Protein AF-0000000072195495 (afdb_homodimer)

Organism: NCBI:txid1219067

Structure (mmCIF, N/CA/C/O backbone):
data_AF-0000000072195495-model_v1
#
loop_
_entity.id
_entity.type
_entity.pdbx_description
1 polymer 'Peptidase M12B domain-containing protein'
#
loop_
_atom_site.group_PDB
_atom_site.id
_atom_site.type_symbol
_atom_site.label_atom_id
_atom_site.label_alt_id
_atom_site.label_comp_id
_atom_site.label_asym_id
_atom_site.label_entity_id
_atom_site.label_seq_id
_atom_site.pdbx_PDB_ins_code
_atom_site.Cartn_x
_atom_site.Cartn_y
_atom_site.Cartn_z
_atom_site.occupancy
_atom_site.B_iso_or_equiv
_atom_site.auth_seq_id
_atom_site.auth_comp_id
_atom_site.auth_asym_id
_atom_site.auth_atom_id
_atom_site.pdbx_PDB_model_num
ATOM 1 N N . MET A 1 1 ? -24.703 -15.523 17.531 1 18.58 1 MET A N 1
ATOM 2 C CA . MET A 1 1 ? -23.984 -14.25 17.609 1 18.58 1 MET A CA 1
ATOM 3 C C . MET A 1 1 ? -24.062 -13.516 16.281 1 18.58 1 MET A C 1
ATOM 5 O O . MET A 1 1 ? -23.672 -14.055 15.234 1 18.58 1 MET A O 1
ATOM 9 N N . GLN A 1 2 ? -24.984 -12.625 16.156 1 19.81 2 GLN A N 1
ATOM 10 C CA . GLN A 1 2 ? -25.375 -11.914 14.945 1 19.81 2 GLN A CA 1
ATOM 11 C C . GLN A 1 2 ? -24.234 -11.047 14.43 1 19.81 2 GLN A C 1
ATOM 13 O O . GLN A 1 2 ? -23.734 -10.188 15.148 1 19.81 2 GLN A O 1
ATOM 18 N N . CYS A 1 3 ? -23.406 -11.578 13.633 1 25.59 3 CYS A N 1
ATOM 19 C CA . CYS A 1 3 ? -22.328 -10.828 13 1 25.59 3 CYS A CA 1
ATOM 20 C C . CYS A 1 3 ? -22.812 -9.469 12.516 1 25.59 3 CYS A C 1
ATOM 22 O O . CYS A 1 3 ? -23.656 -9.398 11.617 1 25.59 3 CYS A O 1
ATOM 24 N N . VAL A 1 4 ? -23.031 -8.555 13.359 1 29.08 4 VAL A N 1
ATOM 25 C CA . VAL A 1 4 ? -23.438 -7.195 13.016 1 29.08 4 VAL A CA 1
ATOM 26 C C . VAL A 1 4 ? -22.5 -6.621 11.961 1 29.08 4 VAL A C 1
ATOM 28 O O . VAL A 1 4 ? -21.281 -6.578 12.156 1 29.08 4 VAL A O 1
ATOM 31 N N . TYR A 1 5 ? -22.812 -6.812 10.758 1 35.53 5 TYR A N 1
ATOM 32 C CA . TYR A 1 5 ? -22.203 -6.312 9.531 1 35.53 5 TYR A CA 1
ATOM 33 C C . TYR A 1 5 ? -21.953 -4.812 9.625 1 35.53 5 TYR A C 1
ATOM 35 O O . TYR A 1 5 ? -22.891 -4.023 9.773 1 35.53 5 TYR A O 1
ATOM 43 N N . ALA A 1 6 ? -21.016 -4.359 10.273 1 38.72 6 ALA A N 1
ATOM 44 C CA . ALA A 1 6 ? -20.797 -2.92 10.398 1 38.72 6 ALA A CA 1
ATOM 45 C C . ALA A 1 6 ? -20.562 -2.283 9.031 1 38.72 6 ALA A C 1
ATOM 47 O O . ALA A 1 6 ? -19.625 -2.641 8.328 1 38.72 6 ALA A O 1
ATOM 48 N N . VAL A 1 7 ? -21.578 -1.757 8.312 1 49.94 7 VAL A N 1
ATOM 49 C CA . VAL A 1 7 ? -21.453 -0.928 7.117 1 49.94 7 VAL A CA 1
ATOM 50 C C . VAL A 1 7 ? -20.531 0.256 7.402 1 49.94 7 VAL A C 1
ATOM 52 O O . VAL A 1 7 ? -20.766 1.015 8.344 1 49.94 7 VAL A O 1
ATOM 55 N N . ALA A 1 8 ? -19.234 0.185 6.738 1 58.59 8 ALA A N 1
ATOM 56 C CA . ALA A 1 8 ? -18.438 1.403 6.91 1 58.59 8 ALA A CA 1
ATOM 57 C C . ALA A 1 8 ? -19.281 2.645 6.641 1 58.59 8 ALA A C 1
ATOM 59 O O . ALA A 1 8 ? -19.984 2.723 5.621 1 58.59 8 ALA A O 1
ATOM 60 N N . GLY A 1 9 ? -19.516 3.555 7.555 1 70.81 9 GLY A N 1
ATOM 61 C CA . GLY A 1 9 ? -20.25 4.797 7.406 1 70.81 9 GLY A CA 1
ATOM 62 C C . GLY A 1 9 ? -19.797 5.629 6.227 1 70.81 9 GLY A C 1
ATOM 63 O O . GLY A 1 9 ? -18.641 5.551 5.816 1 70.81 9 GLY A O 1
ATOM 64 N N . GLU A 1 10 ? -20.672 6.328 5.629 1 84.06 10 GLU A N 1
ATOM 65 C CA . GLU A 1 10 ? -20.391 7.191 4.484 1 84.06 10 GLU A CA 1
ATOM 66 C C . GLU A 1 10 ? -19.516 8.375 4.883 1 84.06 10 GLU A C 1
ATOM 68 O O . GLU A 1 10 ? -19.766 9.023 5.902 1 84.06 10 GLU A O 1
ATOM 73 N N . LEU A 1 11 ? -18.453 8.609 4.129 1 92.81 11 LEU A N 1
ATOM 74 C CA . LEU A 1 11 ? -17.594 9.781 4.312 1 92.81 11 LEU A CA 1
ATOM 75 C C . LEU A 1 11 ? -18.25 11.023 3.717 1 92.81 11 LEU A C 1
ATOM 77 O O . LEU A 1 11 ? -18.656 11.016 2.551 1 92.81 11 LEU A O 1
ATOM 81 N N . LYS A 1 12 ? -18.469 12.023 4.527 1 96.19 12 LYS A N 1
ATOM 82 C CA . LYS A 1 12 ? -18.969 13.312 4.078 1 96.19 12 LYS A CA 1
ATOM 83 C C . LYS A 1 12 ? -17.891 14.383 4.137 1 96.19 12 LYS A C 1
ATOM 85 O O . LYS A 1 12 ? -17.297 14.617 5.195 1 96.19 12 LYS A O 1
ATOM 90 N N . LEU A 1 13 ? -17.672 14.977 3.016 1 97.69 13 LEU A N 1
ATOM 91 C CA . LEU A 1 13 ? -16.609 15.969 2.865 1 97.69 13 LEU A CA 1
ATOM 92 C C . LEU A 1 13 ? -17.188 17.359 2.664 1 97.69 13 LEU A C 1
ATOM 94 O O . LEU A 1 13 ? -18.328 17.516 2.195 1 97.69 13 LEU A O 1
ATOM 98 N N . PRO A 1 14 ? -16.469 18.359 3.049 1 97 14 PRO A N 1
ATOM 99 C CA . PRO A 1 14 ? -16.922 19.734 2.838 1 97 14 PRO A CA 1
ATOM 100 C C . PRO A 1 14 ? -16.75 20.203 1.396 1 97 14 PRO A C 1
ATOM 102 O O . PRO A 1 14 ? -15.922 19.656 0.663 1 97 14 PRO A O 1
ATOM 105 N N . ASP A 1 15 ? -17.516 21.219 1.04 1 95.62 15 ASP A N 1
ATOM 106 C CA . ASP A 1 15 ? -17.234 21.969 -0.18 1 95.62 15 ASP A CA 1
ATOM 107 C C . ASP A 1 15 ? -16.062 22.922 0.018 1 95.62 15 ASP A C 1
ATOM 109 O O . ASP A 1 15 ? -16.047 23.719 0.948 1 95.62 15 ASP A O 1
ATOM 113 N N . CYS A 1 16 ? -15.117 22.75 -0.818 1 96.44 16 CYS A N 1
ATOM 114 C CA . CYS A 1 16 ? -13.883 23.5 -0.632 1 96.44 16 CYS A CA 1
ATOM 115 C C . CYS A 1 16 ? -13.867 24.75 -1.5 1 96.44 16 CYS A C 1
ATOM 117 O O . CYS A 1 16 ? -14.289 24.703 -2.658 1 96.44 16 CYS A O 1
ATOM 119 N N . PRO A 1 17 ? -13.422 25.812 -0.965 1 92.62 17 PRO A N 1
ATOM 120 C CA . PRO A 1 17 ? -13.25 27.016 -1.794 1 92.62 17 PRO A CA 1
ATOM 121 C C . PRO A 1 17 ? -12.211 26.812 -2.898 1 92.62 17 PRO A C 1
ATOM 123 O O . PRO A 1 17 ? -11.266 26.047 -2.734 1 92.62 17 PRO A O 1
ATOM 126 N N . ASN A 1 18 ? -12.477 27.438 -3.988 1 90.38 18 ASN A N 1
ATOM 127 C CA . ASN A 1 18 ? -11.461 27.453 -5.039 1 90.38 18 ASN A CA 1
ATOM 128 C C . ASN A 1 18 ? -10.375 28.484 -4.754 1 90.38 18 ASN A C 1
ATOM 130 O O . ASN A 1 18 ? -10.633 29.688 -4.793 1 90.38 18 ASN A O 1
ATOM 134 N N . SER A 1 19 ? -9.273 28.141 -4.297 1 89.5 19 SER A N 1
ATOM 135 C CA . SER A 1 19 ? -8.148 29.016 -3.988 1 89.5 19 SER A CA 1
ATOM 136 C C . SER A 1 19 ? -6.859 28.5 -4.621 1 89.5 19 SER A C 1
ATOM 138 O O . SER A 1 19 ? -6.719 27.297 -4.875 1 89.5 19 SER A O 1
ATOM 140 N N . PRO A 1 20 ? -5.973 29.469 -4.945 1 94.06 20 PRO A N 1
ATOM 141 C CA . PRO A 1 20 ? -4.672 29.016 -5.438 1 94.06 20 PRO A CA 1
ATOM 142 C C . PRO A 1 20 ? -3.973 28.078 -4.461 1 94.06 20 PRO A C 1
ATOM 144 O O . PRO A 1 20 ? -4.031 28.281 -3.246 1 94.06 20 PRO A O 1
ATOM 147 N N . LYS A 1 21 ? -3.41 27.109 -4.957 1 96.75 21 LYS A N 1
ATOM 148 C CA . LYS A 1 21 ? -2.758 26.109 -4.129 1 96.75 21 LYS A CA 1
ATOM 149 C C . LYS A 1 21 ? -1.262 26.375 -4.008 1 96.75 21 LYS A C 1
ATOM 151 O O . LYS A 1 21 ? -0.615 26.766 -4.98 1 96.75 21 LYS A O 1
ATOM 156 N N . LEU A 1 22 ? -0.723 26.297 -2.848 1 98 22 LEU A N 1
ATOM 157 C CA . LEU A 1 22 ? 0.716 26.312 -2.613 1 98 22 LEU A CA 1
ATOM 158 C C . LEU A 1 22 ? 1.356 25 -3.082 1 98 22 LEU A C 1
ATOM 160 O O . LEU A 1 22 ? 1.002 23.922 -2.602 1 98 22 LEU A O 1
ATOM 164 N N . GLU A 1 23 ? 2.223 25.062 -4.008 1 97.62 23 GLU A N 1
ATOM 165 C CA . GLU A 1 23 ? 2.959 23.875 -4.414 1 97.62 23 GLU A CA 1
ATOM 166 C C . GLU A 1 23 ? 4.113 23.578 -3.459 1 97.62 23 GLU A C 1
ATOM 168 O O . GLU A 1 23 ? 4.926 24.469 -3.174 1 97.62 23 GLU A O 1
ATOM 173 N N . THR A 1 24 ? 4.152 22.453 -2.92 1 98.44 24 THR A N 1
ATOM 174 C CA . THR A 1 24 ? 5.266 22.016 -2.094 1 98.44 24 THR A CA 1
ATOM 175 C C . THR A 1 24 ? 6.035 20.891 -2.785 1 98.44 24 THR A C 1
ATOM 177 O O . THR A 1 24 ? 5.438 20.031 -3.451 1 98.44 24 THR A O 1
ATOM 180 N N . GLU A 1 25 ? 7.367 20.891 -2.605 1 98.69 25 GLU A N 1
ATOM 181 C CA . GLU A 1 25 ? 8.242 19.953 -3.289 1 98.69 25 GLU A CA 1
ATOM 182 C C . GLU A 1 25 ? 8.68 18.828 -2.352 1 98.69 25 GLU A C 1
ATOM 184 O O . GLU A 1 25 ? 8.875 19.047 -1.155 1 98.69 25 GLU A O 1
ATOM 189 N N . ILE A 1 26 ? 8.828 17.672 -2.926 1 98.88 26 ILE A N 1
ATOM 190 C CA . ILE A 1 26 ? 9.383 16.516 -2.229 1 98.88 26 ILE A CA 1
ATOM 191 C C . ILE A 1 26 ? 10.602 16 -2.984 1 98.88 26 ILE A C 1
ATOM 193 O O . ILE A 1 26 ? 10.539 15.773 -4.195 1 98.88 26 ILE A O 1
ATOM 197 N N . TYR A 1 27 ? 11.719 15.867 -2.309 1 98.5 27 TYR A N 1
ATOM 198 C CA . TYR A 1 27 ? 12.891 15.156 -2.803 1 98.5 27 TYR A CA 1
ATOM 199 C C . TYR A 1 27 ? 12.922 13.727 -2.275 1 98.5 27 TYR A C 1
ATOM 201 O O . TYR A 1 27 ? 12.758 13.492 -1.075 1 98.5 27 TYR A O 1
ATOM 209 N N . PHE A 1 28 ? 13.164 12.789 -3.184 1 97.75 28 PHE A N 1
ATOM 210 C CA . PHE A 1 28 ? 13.383 11.406 -2.77 1 97.75 28 PHE A CA 1
ATOM 211 C C . PHE A 1 28 ? 14.852 11.031 -2.904 1 97.75 28 PHE A C 1
ATOM 213 O O . PHE A 1 28 ? 15.406 11.07 -4.004 1 97.75 28 PHE A O 1
ATOM 220 N N . TYR A 1 29 ? 15.438 10.727 -1.825 1 95.19 29 TYR A N 1
ATOM 221 C CA . TYR A 1 29 ? 16.734 10.055 -1.776 1 95.19 29 TYR A CA 1
ATOM 222 C C . TYR A 1 29 ? 16.562 8.57 -1.47 1 95.19 29 TYR A C 1
ATOM 224 O O . TYR A 1 29 ? 16.188 8.195 -0.357 1 95.19 29 TYR A O 1
ATOM 232 N N . ILE A 1 30 ? 16.891 7.719 -2.434 1 93.38 30 ILE A N 1
ATOM 233 C CA . ILE A 1 30 ? 16.547 6.305 -2.371 1 93.38 30 ILE A CA 1
ATOM 234 C C . ILE A 1 30 ? 17.812 5.465 -2.191 1 93.38 30 ILE A C 1
ATOM 236 O O . ILE A 1 30 ? 18.781 5.633 -2.928 1 93.38 30 ILE A O 1
ATOM 240 N N . ASP A 1 31 ? 17.812 4.641 -1.152 1 88.94 31 ASP A N 1
ATOM 241 C CA . ASP A 1 31 ? 18.875 3.648 -1.044 1 88.94 31 ASP A CA 1
ATOM 242 C C . ASP A 1 31 ? 18.922 2.75 -2.277 1 88.94 31 ASP A C 1
ATOM 244 O O . ASP A 1 31 ? 17.969 2.031 -2.562 1 88.94 31 ASP A O 1
ATOM 248 N N . GLU A 1 32 ? 20 2.732 -2.957 1 91 32 GLU A N 1
ATOM 249 C CA . GLU A 1 32 ? 20.109 1.994 -4.211 1 91 32 GLU A CA 1
ATOM 250 C C . GLU A 1 32 ? 19.859 0.505 -4 1 91 32 GLU A C 1
ATOM 252 O O . GLU A 1 32 ? 19.469 -0.201 -4.934 1 91 32 GLU A O 1
ATOM 257 N N . ASN A 1 33 ? 20.047 0.001 -2.77 1 88.06 33 ASN A N 1
ATOM 258 C CA . ASN A 1 33 ? 19.812 -1.409 -2.469 1 88.06 33 ASN A CA 1
ATOM 259 C C . ASN A 1 33 ? 18.359 -1.8 -2.674 1 88.06 33 ASN A C 1
ATOM 261 O O . ASN A 1 33 ? 18.031 -2.986 -2.76 1 88.06 33 ASN A O 1
ATOM 265 N N . VAL A 1 34 ? 17.5 -0.81 -2.795 1 91.44 34 VAL A N 1
ATOM 266 C CA . VAL A 1 34 ? 16.109 -1.071 -3.107 1 91.44 34 VAL A CA 1
ATOM 267 C C . VAL A 1 34 ? 16 -1.839 -4.422 1 91.44 34 VAL A C 1
ATOM 269 O O . VAL A 1 34 ? 15.125 -2.695 -4.582 1 91.44 34 VAL A O 1
ATOM 272 N N . LEU A 1 35 ? 16.969 -1.645 -5.328 1 93.56 35 LEU A N 1
ATOM 273 C CA . LEU A 1 35 ? 16.906 -2.213 -6.668 1 93.56 35 LEU A CA 1
ATOM 274 C C . LEU A 1 35 ? 17.391 -3.662 -6.664 1 93.56 35 LEU A C 1
ATOM 276 O O . LEU A 1 35 ? 17.266 -4.363 -7.668 1 93.56 35 LEU A O 1
ATOM 280 N N . ASP A 1 36 ? 17.891 -4.133 -5.539 1 89.81 36 ASP A N 1
ATOM 281 C CA . ASP A 1 36 ? 18.188 -5.555 -5.395 1 89.81 36 ASP A CA 1
ATOM 282 C C . ASP A 1 36 ? 16.891 -6.379 -5.309 1 89.81 36 ASP A C 1
ATOM 284 O O . ASP A 1 36 ? 16.906 -7.578 -5.598 1 89.81 36 ASP A O 1
ATOM 288 N N . GLU A 1 37 ? 15.852 -5.68 -4.965 1 92.19 37 GLU A N 1
ATOM 289 C CA . GLU A 1 37 ? 14.609 -6.406 -4.711 1 92.19 37 GLU A CA 1
ATOM 290 C C . GLU A 1 37 ? 13.484 -5.902 -5.609 1 92.19 37 GLU A C 1
ATOM 292 O O . GLU A 1 37 ? 12.594 -6.668 -5.984 1 92.19 37 GLU A O 1
ATOM 297 N N . TYR A 1 38 ? 13.508 -4.645 -5.914 1 95.94 38 TYR A N 1
ATOM 298 C CA . TYR A 1 38 ? 12.414 -4.012 -6.637 1 95.94 38 TYR A CA 1
ATOM 299 C C . TYR A 1 38 ? 12.898 -3.398 -7.941 1 95.94 38 TYR A C 1
ATOM 301 O O . TYR A 1 38 ? 14.094 -3.121 -8.094 1 95.94 38 TYR A O 1
ATOM 309 N N . SER A 1 39 ? 11.969 -3.176 -8.844 1 97.06 39 SER A N 1
ATOM 310 C CA . SER A 1 39 ? 12.312 -2.518 -10.102 1 97.06 39 SER A CA 1
ATOM 311 C C . SER A 1 39 ? 12.141 -1.005 -10 1 97.06 39 SER A C 1
ATOM 313 O O . SER A 1 39 ? 11.359 -0.518 -9.18 1 97.06 39 SER A O 1
ATOM 315 N N . LYS A 1 40 ? 12.852 -0.291 -10.836 1 97.25 40 LYS A N 1
ATOM 316 C CA . LYS A 1 40 ? 12.672 1.157 -10.906 1 97.25 40 LYS A CA 1
ATOM 317 C C . LYS A 1 40 ? 11.234 1.521 -11.273 1 97.25 40 LYS A C 1
ATOM 319 O O . LYS A 1 40 ? 10.688 2.5 -10.758 1 97.25 40 LYS A O 1
ATOM 324 N N . LYS A 1 41 ? 10.625 0.717 -12.125 1 97.69 41 LYS A N 1
ATOM 325 C CA . LYS A 1 41 ? 9.25 0.971 -12.539 1 97.69 41 LYS A CA 1
ATOM 326 C C . LYS A 1 41 ? 8.289 0.886 -11.359 1 97.69 41 LYS A C 1
ATOM 328 O O . LYS A 1 41 ? 7.402 1.727 -11.203 1 97.69 41 LYS A O 1
ATOM 333 N N . PHE A 1 42 ? 8.492 -0.143 -10.578 1 98.06 42 PHE A N 1
ATOM 334 C CA . PHE A 1 42 ? 7.645 -0.279 -9.398 1 98.06 42 PHE A CA 1
ATOM 335 C C . PHE A 1 42 ? 7.867 0.883 -8.438 1 98.06 42 PHE A C 1
ATOM 337 O O . PHE A 1 42 ? 6.906 1.463 -7.926 1 98.06 42 PHE A O 1
ATOM 344 N N . VAL A 1 43 ? 9.117 1.229 -8.141 1 98 43 VAL A N 1
ATOM 345 C CA . VAL A 1 43 ? 9.445 2.309 -7.215 1 98 43 VAL A CA 1
ATOM 346 C C . VAL A 1 43 ? 8.789 3.607 -7.684 1 98 43 VAL A C 1
ATOM 348 O O . VAL A 1 43 ? 8.156 4.309 -6.891 1 98 43 VAL A O 1
ATOM 351 N N . ASP A 1 44 ? 8.906 3.912 -9.008 1 98.38 44 ASP A N 1
ATOM 352 C CA . ASP A 1 44 ? 8.312 5.121 -9.57 1 98.38 44 ASP A CA 1
ATOM 353 C C . ASP A 1 44 ? 6.793 5.113 -9.398 1 98.38 44 ASP A C 1
ATOM 355 O O . ASP A 1 44 ? 6.199 6.137 -9.047 1 98.38 44 ASP A O 1
ATOM 359 N N . SER A 1 45 ? 6.203 4.012 -9.695 1 98.38 45 SER A N 1
ATOM 360 C CA . SER A 1 45 ? 4.754 3.889 -9.586 1 98.38 45 SER A CA 1
ATOM 361 C C . SER A 1 45 ? 4.297 4.074 -8.141 1 98.38 45 SER A C 1
ATOM 363 O O . SER A 1 45 ? 3.277 4.719 -7.883 1 98.38 45 SER A O 1
ATOM 365 N N . LYS A 1 46 ? 5.035 3.492 -7.199 1 97.88 46 LYS A N 1
ATOM 366 C CA . LYS A 1 46 ? 4.715 3.602 -5.777 1 97.88 46 LYS A CA 1
ATOM 367 C C . LYS A 1 46 ? 4.801 5.051 -5.309 1 97.88 46 LYS A C 1
ATOM 369 O O . LYS A 1 46 ? 3.902 5.539 -4.621 1 97.88 46 LYS A O 1
ATOM 374 N N . ILE A 1 47 ? 5.859 5.746 -5.668 1 98.44 47 ILE A N 1
ATOM 375 C CA . ILE A 1 47 ? 6.035 7.148 -5.305 1 98.44 47 ILE A CA 1
ATOM 376 C C . ILE A 1 47 ? 4.887 7.977 -5.883 1 98.44 47 ILE A C 1
ATOM 378 O O . ILE A 1 47 ? 4.316 8.82 -5.188 1 98.44 47 ILE A O 1
ATOM 382 N N . ASN A 1 48 ? 4.539 7.695 -7.129 1 98.62 48 ASN A N 1
ATOM 383 C CA . ASN A 1 48 ? 3.422 8.414 -7.738 1 98.62 48 ASN A CA 1
ATOM 384 C C . ASN A 1 48 ? 2.119 8.172 -6.98 1 98.62 48 ASN A C 1
ATOM 386 O O . ASN A 1 48 ? 1.311 9.086 -6.82 1 98.62 48 ASN A O 1
ATOM 390 N N . THR A 1 49 ? 1.918 6.973 -6.562 1 98.5 49 THR A N 1
ATOM 391 C CA . THR A 1 49 ? 0.715 6.645 -5.805 1 98.5 49 THR A CA 1
ATOM 392 C C . THR A 1 49 ? 0.692 7.395 -4.477 1 98.5 49 THR A C 1
ATOM 394 O O . THR A 1 49 ? -0.359 7.871 -4.047 1 98.5 49 THR A O 1
ATOM 397 N N . TRP A 1 50 ? 1.857 7.508 -3.801 1 98.44 50 TRP A N 1
ATOM 398 C CA . TRP A 1 50 ? 1.951 8.281 -2.568 1 98.44 50 TRP A CA 1
ATOM 399 C C . TRP A 1 50 ? 1.604 9.75 -2.818 1 98.44 50 TRP A C 1
ATOM 401 O O . TRP A 1 50 ? 0.926 10.383 -2.002 1 98.44 50 TRP A O 1
ATOM 411 N N . VAL A 1 51 ? 2.029 10.289 -3.955 1 98.81 51 VAL A N 1
ATOM 412 C CA . VAL A 1 51 ? 1.75 11.68 -4.305 1 98.81 51 VAL A CA 1
ATOM 413 C C . VAL A 1 51 ? 0.254 11.852 -4.551 1 98.81 51 VAL A C 1
ATOM 415 O O . VAL A 1 51 ? -0.354 12.812 -4.062 1 98.81 51 VAL A O 1
ATOM 418 N N . GLU A 1 52 ? -0.351 10.914 -5.289 1 98.75 52 GLU A N 1
ATOM 419 C CA . GLU A 1 52 ? -1.783 11 -5.559 1 98.75 52 GLU A CA 1
ATOM 420 C C . GLU A 1 52 ? -2.594 10.906 -4.266 1 98.75 52 GLU A C 1
ATOM 422 O O . GLU A 1 52 ? -3.602 11.602 -4.109 1 98.75 52 GLU A O 1
ATOM 427 N N . TYR A 1 53 ? -2.162 10.055 -3.361 1 98.5 53 TYR A N 1
ATOM 428 C CA . TYR A 1 53 ? -2.859 9.945 -2.084 1 98.5 53 TYR A CA 1
ATOM 429 C C . TYR A 1 53 ? -2.736 11.234 -1.282 1 98.5 53 TYR A C 1
ATOM 431 O O . TYR A 1 53 ? -3.705 11.68 -0.662 1 98.5 53 TYR A O 1
ATOM 439 N N . SER A 1 54 ? -1.551 11.797 -1.278 1 98.88 54 SER A N 1
ATOM 440 C CA . SER A 1 54 ? -1.32 13.055 -0.576 1 98.88 54 SER A CA 1
ATOM 441 C C . SER A 1 54 ? -2.234 14.156 -1.102 1 98.88 54 SER A C 1
ATOM 443 O O . SER A 1 54 ? -2.906 14.836 -0.323 1 98.88 54 SER A O 1
ATOM 445 N N . ASN A 1 55 ? -2.234 14.289 -2.391 1 98.81 55 ASN A N 1
ATOM 446 C CA . ASN A 1 55 ? -3.021 15.359 -2.994 1 98.81 55 ASN A CA 1
ATOM 447 C C . ASN A 1 55 ? -4.52 15.133 -2.805 1 98.81 55 ASN A C 1
ATOM 449 O O . ASN A 1 55 ? -5.277 16.078 -2.615 1 98.81 55 ASN A O 1
ATOM 453 N N . LEU A 1 56 ? -4.941 13.906 -2.85 1 98.56 56 LEU A N 1
ATOM 454 C CA . LEU A 1 56 ? -6.32 13.555 -2.527 1 98.56 56 LEU A CA 1
ATOM 455 C C . LEU A 1 56 ? -6.664 13.953 -1.097 1 98.56 56 LEU A C 1
ATOM 457 O O . LEU A 1 56 ? -7.727 14.531 -0.846 1 98.56 56 LEU A O 1
ATOM 461 N N . THR A 1 57 ? -5.82 13.617 -0.154 1 98.75 57 THR A N 1
ATOM 462 C CA . THR A 1 57 ? -6.031 13.906 1.261 1 98.75 57 THR A CA 1
ATOM 463 C C . THR A 1 57 ? -6.156 15.406 1.499 1 98.75 57 THR A C 1
ATOM 465 O O . THR A 1 57 ? -7.031 15.852 2.244 1 98.75 57 THR A O 1
ATOM 468 N N . LEU A 1 58 ? -5.27 16.156 0.825 1 98.81 58 LEU A N 1
ATOM 469 C CA . LEU A 1 58 ? -5.305 17.609 0.925 1 98.81 58 LEU A CA 1
ATOM 470 C C . LEU A 1 58 ? -6.59 18.172 0.328 1 98.81 58 LEU A C 1
ATOM 472 O O . LEU A 1 58 ? -7.238 19.031 0.928 1 98.81 58 LEU A O 1
ATOM 476 N N . GLU A 1 59 ? -6.977 17.672 -0.761 1 98.19 59 GLU A N 1
ATOM 477 C CA . GLU A 1 59 ? -8.203 18.109 -1.418 1 98.19 59 GLU A CA 1
ATOM 478 C C . GLU A 1 59 ? -9.43 17.812 -0.564 1 98.19 59 GLU A C 1
ATOM 480 O O . GLU A 1 59 ? -10.289 18.672 -0.373 1 98.19 59 GLU A O 1
ATOM 485 N N . ASN A 1 60 ? -9.484 16.594 -0.066 1 98.38 60 ASN A N 1
ATOM 486 C CA . ASN A 1 60 ? -10.609 16.188 0.764 1 98.38 60 ASN A CA 1
ATOM 487 C C . ASN A 1 60 ? -10.734 17.047 2.018 1 98.38 60 ASN A C 1
ATOM 489 O O . ASN A 1 60 ? -11.812 17.188 2.584 1 98.38 60 ASN A O 1
ATOM 493 N N . SER A 1 61 ? -9.664 17.688 2.438 1 98.62 61 SER A N 1
ATOM 494 C CA . SER A 1 61 ? -9.602 18.438 3.689 1 98.62 61 SER A CA 1
ATOM 495 C C . SER A 1 61 ? -9.672 19.938 3.443 1 98.62 61 SER A C 1
ATOM 497 O O . SER A 1 61 ? -9.461 20.734 4.363 1 98.62 61 SER A O 1
ATOM 499 N N . CYS A 1 62 ? -9.852 20.344 2.199 1 98.38 62 CYS A N 1
ATOM 500 C CA . CYS A 1 62 ? -9.891 21.734 1.794 1 98.38 62 CYS A CA 1
ATOM 501 C C . CYS A 1 62 ? -8.609 22.453 2.197 1 98.38 62 CYS A C 1
ATOM 503 O O . CYS A 1 62 ? -8.656 23.547 2.764 1 98.38 62 CYS A O 1
ATOM 505 N N . ILE A 1 63 ? -7.543 21.828 2.025 1 98.44 63 ILE A N 1
ATOM 506 C CA . ILE A 1 63 ? -6.223 22.406 2.248 1 98.44 63 ILE A CA 1
ATOM 507 C C . ILE A 1 63 ? -5.609 22.828 0.913 1 98.44 63 ILE A C 1
ATOM 509 O O . ILE A 1 63 ? -5.383 21.984 0.04 1 98.44 63 ILE A O 1
ATOM 513 N N . PRO A 1 64 ? -5.367 24.109 0.725 1 98.19 64 PRO A N 1
ATOM 514 C CA . PRO A 1 64 ? -4.898 24.578 -0.583 1 98.19 64 PRO A CA 1
ATOM 515 C C . PRO A 1 64 ? -3.398 24.344 -0.783 1 98.19 64 PRO A C 1
ATOM 517 O O . PRO A 1 64 ? -2.648 25.312 -0.968 1 98.19 64 PRO A O 1
ATOM 520 N N . ILE A 1 65 ? -2.949 23.109 -0.791 1 98.38 65 ILE A N 1
ATOM 521 C CA . ILE A 1 65 ? -1.575 22.672 -1.013 1 98.38 65 ILE A CA 1
ATOM 522 C C . ILE A 1 65 ? -1.552 21.562 -2.053 1 98.38 65 ILE A C 1
ATOM 524 O O . ILE A 1 65 ? -2.467 20.734 -2.107 1 98.38 65 ILE A O 1
ATOM 528 N N . THR A 1 66 ? -0.618 21.531 -2.895 1 98.31 66 THR A N 1
ATOM 529 C CA . THR A 1 66 ? -0.323 20.406 -3.771 1 98.31 66 THR A CA 1
ATOM 530 C C . THR A 1 66 ? 1.103 19.906 -3.553 1 98.31 66 THR A C 1
ATOM 532 O O . THR A 1 66 ? 2.018 20.703 -3.332 1 98.31 66 THR A O 1
ATOM 535 N N . ARG A 1 67 ? 1.255 18.625 -3.57 1 98.56 67 ARG A N 1
ATOM 536 C CA . ARG A 1 67 ? 2.564 17.984 -3.43 1 98.56 67 ARG A CA 1
ATOM 537 C C . ARG A 1 67 ? 3.1 17.531 -4.785 1 98.56 67 ARG A C 1
ATOM 539 O O . ARG A 1 67 ? 2.359 16.984 -5.598 1 98.56 67 ARG A O 1
ATOM 546 N N . LYS A 1 68 ? 4.363 17.812 -5.008 1 98.69 68 LYS A N 1
ATOM 547 C CA . LYS A 1 68 ? 5.027 17.406 -6.242 1 98.69 68 LYS A CA 1
ATOM 548 C C . LYS A 1 68 ? 6.43 16.875 -5.965 1 98.69 68 LYS A C 1
ATOM 550 O O . LYS A 1 68 ? 7.215 17.5 -5.258 1 98.69 68 LYS A O 1
ATOM 555 N N . VAL A 1 69 ? 6.715 15.68 -6.492 1 98.81 69 VAL A N 1
ATOM 556 C CA . VAL A 1 69 ? 8.078 15.164 -6.441 1 98.81 69 VAL A CA 1
ATOM 557 C C . VAL A 1 69 ? 8.914 15.805 -7.551 1 98.81 69 VAL A C 1
ATOM 559 O O . VAL A 1 69 ? 8.586 15.672 -8.734 1 98.81 69 VAL A O 1
ATOM 562 N N . THR A 1 70 ? 9.953 16.469 -7.203 1 98.56 70 THR A N 1
ATOM 563 C CA . THR A 1 70 ? 10.734 17.203 -8.203 1 98.56 70 THR A CA 1
ATOM 564 C C . THR A 1 70 ? 12.156 16.641 -8.281 1 98.56 70 THR A C 1
ATOM 566 O O . THR A 1 70 ? 12.93 17.047 -9.156 1 98.56 70 THR A O 1
ATOM 569 N N . LYS A 1 71 ? 12.492 15.742 -7.43 1 97.69 71 LYS A N 1
ATOM 570 C CA . LYS A 1 71 ? 13.797 15.094 -7.453 1 97.69 71 LYS A CA 1
ATOM 571 C C . LYS A 1 71 ? 13.703 13.648 -6.961 1 97.69 71 LYS A C 1
ATOM 573 O O . LYS A 1 71 ? 13.016 13.367 -5.977 1 97.69 71 LYS A O 1
ATOM 578 N N . VAL A 1 72 ? 14.281 12.734 -7.66 1 97.94 72 VAL A N 1
ATOM 579 C CA . VAL A 1 72 ? 14.492 11.344 -7.273 1 97.94 72 VAL A CA 1
ATOM 580 C C . VAL A 1 72 ? 15.953 10.961 -7.52 1 97.94 72 VAL A C 1
ATOM 582 O O . VAL A 1 72 ? 16.438 11.023 -8.656 1 97.94 72 VAL A O 1
ATOM 585 N N . GLU A 1 73 ? 16.625 10.633 -6.504 1 96.38 73 GLU A N 1
ATOM 586 C CA . GLU A 1 73 ? 18.047 10.281 -6.613 1 96.38 73 GLU A CA 1
ATOM 587 C C . GLU A 1 73 ? 18.344 8.969 -5.898 1 96.38 73 GLU A C 1
ATOM 589 O O . GLU A 1 73 ? 18 8.797 -4.727 1 96.38 73 GLU A O 1
ATOM 594 N N . TYR A 1 74 ? 18.984 8.016 -6.57 1 94.19 74 TYR A N 1
ATOM 595 C CA . TYR A 1 74 ? 19.453 6.773 -5.977 1 94.19 74 TYR A CA 1
ATOM 596 C C . TYR A 1 74 ? 20.875 6.93 -5.449 1 94.19 74 TYR A C 1
ATOM 598 O O . TYR A 1 74 ? 21.75 7.43 -6.152 1 94.19 74 TYR A O 1
ATOM 606 N N . LEU A 1 75 ? 21.062 6.492 -4.191 1 90.5 75 LEU A N 1
ATOM 607 C CA . LEU A 1 75 ? 22.344 6.684 -3.535 1 90.5 75 LEU A CA 1
ATOM 608 C C . LEU A 1 75 ? 22.875 5.359 -2.994 1 90.5 75 LEU A C 1
ATOM 610 O O . LEU A 1 75 ? 22.141 4.598 -2.363 1 90.5 75 LEU A O 1
ATOM 614 N N . SER A 1 76 ? 24.172 5.062 -3.148 1 83.56 76 SER A N 1
ATOM 615 C CA . SER A 1 76 ? 24.797 3.826 -2.68 1 83.56 76 SER A CA 1
ATOM 616 C C . SER A 1 76 ? 25.234 3.947 -1.227 1 83.56 76 SER A C 1
ATOM 618 O O . SER A 1 76 ? 25.438 2.939 -0.545 1 83.56 76 SER A O 1
ATOM 620 N N . HIS A 1 77 ? 25.297 5.062 -0.696 1 72.19 77 HIS A N 1
ATOM 621 C CA . HIS A 1 77 ? 25.953 5.27 0.583 1 72.19 77 HIS A CA 1
ATOM 622 C C . HIS A 1 77 ? 24.953 5.355 1.725 1 72.19 77 HIS A C 1
ATOM 624 O O . HIS A 1 77 ? 25.328 5.402 2.896 1 72.19 77 HIS A O 1
ATOM 630 N N . ILE A 1 78 ? 23.703 5.41 1.454 1 68.44 78 ILE A N 1
ATOM 631 C CA . ILE A 1 78 ? 22.734 5.457 2.547 1 68.44 78 ILE A CA 1
ATOM 632 C C . ILE A 1 78 ? 22.266 4.043 2.887 1 68.44 78 ILE A C 1
ATOM 634 O O . ILE A 1 78 ? 21.906 3.271 1.996 1 68.44 78 ILE A O 1
ATOM 638 N N . ASP A 1 79 ? 23.047 3.412 3.816 1 63 79 ASP A N 1
ATOM 639 C CA . ASP A 1 79 ? 22.781 2.018 4.16 1 63 79 ASP A CA 1
ATOM 640 C C . ASP A 1 79 ? 21.844 1.91 5.352 1 63 79 ASP A C 1
ATOM 642 O O . ASP A 1 79 ? 22.094 2.498 6.406 1 63 79 ASP A O 1
ATOM 646 N N . SER A 1 80 ? 20.781 1.209 5.145 1 59.12 80 SER A N 1
ATOM 647 C CA . SER A 1 80 ? 19.734 0.983 6.129 1 59.12 80 SER A CA 1
ATOM 648 C C . SER A 1 80 ? 20.297 0.406 7.422 1 59.12 80 SER A C 1
ATOM 650 O O . SER A 1 80 ? 19.688 0.547 8.492 1 59.12 80 SER A O 1
ATOM 652 N N . THR A 1 81 ? 21.328 -0.209 7.262 1 56.06 81 THR A N 1
ATOM 653 C CA . THR A 1 81 ? 21.875 -0.887 8.43 1 56.06 81 THR A CA 1
ATOM 654 C C . THR A 1 81 ? 22.359 0.124 9.469 1 56.06 81 THR A C 1
ATOM 656 O O . THR A 1 81 ? 22.469 -0.199 10.648 1 56.06 81 THR A O 1
ATOM 659 N N . TRP A 1 82 ? 22.5 1.291 8.961 1 50.94 82 TRP A N 1
ATOM 660 C CA . TRP A 1 82 ? 23.109 2.273 9.859 1 50.94 82 TRP A CA 1
ATOM 661 C C . TRP A 1 82 ? 22.031 3.127 10.531 1 50.94 82 TRP A C 1
ATOM 663 O O . TRP A 1 82 ? 22.344 3.938 11.406 1 50.94 82 TRP A O 1
ATOM 673 N N . PHE A 1 83 ? 20.734 2.852 10.102 1 57.03 83 PHE A N 1
ATOM 674 C CA . PHE A 1 83 ? 19.859 3.977 10.445 1 57.03 83 PHE A CA 1
ATOM 675 C C . PHE A 1 83 ? 18.844 3.572 11.5 1 57.03 83 PHE A C 1
ATOM 677 O O . PHE A 1 83 ? 18 2.697 11.258 1 57.03 83 PHE A O 1
ATOM 684 N N . GLN A 1 84 ? 19.312 3.75 12.672 1 59.53 84 GLN A N 1
ATOM 685 C CA . GLN A 1 84 ? 18.266 3.564 13.68 1 59.53 84 GLN A CA 1
ATOM 686 C C . GLN A 1 84 ? 17.516 4.863 13.93 1 59.53 84 GLN A C 1
ATOM 688 O O . GLN A 1 84 ? 16.531 4.883 14.68 1 59.53 84 GLN A O 1
ATOM 693 N N . HIS A 1 85 ? 17.906 5.859 13.148 1 73.25 85 HIS A N 1
ATOM 694 C CA . HIS A 1 85 ? 17.25 7.121 13.469 1 73.25 85 HIS A CA 1
ATOM 695 C C . HIS A 1 85 ? 17.219 8.047 12.258 1 73.25 85 HIS A C 1
ATOM 697 O O . HIS A 1 85 ? 18.203 8.141 11.516 1 73.25 85 HIS A O 1
ATOM 703 N N . VAL A 1 86 ? 16.141 8.742 11.992 1 82.62 86 VAL A N 1
ATOM 704 C CA . VAL A 1 86 ? 15.93 9.625 10.844 1 82.62 86 VAL A CA 1
ATOM 705 C C . VAL A 1 86 ? 17 10.711 10.836 1 82.62 86 VAL A C 1
ATOM 707 O O . VAL A 1 86 ? 17.5 11.094 9.766 1 82.62 86 VAL A O 1
ATOM 710 N N . ASP A 1 87 ? 17.406 11.188 11.977 1 81.19 87 ASP A N 1
ATOM 711 C CA . ASP A 1 87 ? 18.391 12.266 12.031 1 81.19 87 ASP A CA 1
ATOM 712 C C . ASP A 1 87 ? 19.766 11.766 11.625 1 81.19 87 ASP A C 1
ATOM 714 O O . ASP A 1 87 ? 20.562 12.508 11.039 1 81.19 87 ASP A O 1
ATOM 718 N N . VAL A 1 88 ? 20.047 10.5 11.945 1 79 88 VAL A N 1
ATOM 719 C CA . VAL A 1 88 ? 21.297 9.906 11.5 1 79 88 VAL A CA 1
ATOM 720 C C . VAL A 1 88 ? 21.281 9.727 9.984 1 79 88 VAL A C 1
ATOM 722 O O . VAL A 1 88 ? 22.266 10.016 9.305 1 79 88 VAL A O 1
ATOM 725 N N . ALA A 1 89 ? 20.172 9.297 9.469 1 80.88 89 ALA A N 1
ATOM 726 C CA . ALA A 1 89 ? 20.031 9.141 8.023 1 80.88 89 ALA A CA 1
ATOM 727 C C . ALA A 1 89 ? 20.203 10.477 7.305 1 80.88 89 ALA A C 1
ATOM 729 O O . ALA A 1 89 ? 20.891 10.562 6.289 1 80.88 89 ALA A O 1
ATOM 730 N N . LYS A 1 90 ? 19.609 11.469 7.812 1 84.88 90 LYS A N 1
ATOM 731 C CA . LYS A 1 90 ? 19.75 12.82 7.293 1 84.88 90 LYS A CA 1
ATOM 732 C C . LYS A 1 90 ? 21.203 13.266 7.293 1 84.88 90 LYS A C 1
ATOM 734 O O . LYS A 1 90 ? 21.703 13.797 6.293 1 84.88 90 LYS A O 1
ATOM 739 N N . ASP A 1 91 ? 21.891 13.047 8.391 1 84.62 91 ASP A N 1
ATOM 740 C CA . ASP A 1 91 ? 23.281 13.484 8.5 1 84.62 91 ASP A CA 1
ATOM 741 C C . ASP A 1 91 ? 24.172 12.719 7.523 1 84.62 91 ASP A C 1
ATOM 743 O O . ASP A 1 91 ? 25.078 13.289 6.922 1 84.62 91 ASP A O 1
ATOM 747 N N . LEU A 1 92 ? 23.906 11.461 7.375 1 81.88 92 LEU A N 1
ATOM 748 C CA . LEU A 1 92 ? 24.672 10.656 6.426 1 81.88 92 LEU A CA 1
ATOM 749 C C . LEU A 1 92 ? 24.406 11.109 4.996 1 81.88 92 LEU A C 1
ATOM 751 O O . LEU A 1 92 ? 25.328 11.164 4.18 1 81.88 92 LEU A O 1
ATOM 755 N N . LEU A 1 93 ? 23.188 11.375 4.711 1 85.75 93 LEU A N 1
ATOM 756 C CA . LEU A 1 93 ? 22.828 11.891 3.398 1 85.75 93 LEU A CA 1
ATOM 757 C C . LEU A 1 93 ? 23.547 13.203 3.117 1 85.75 93 LEU A C 1
ATOM 759 O O . LEU A 1 93 ? 24.125 13.383 2.041 1 85.75 93 LEU A O 1
ATOM 763 N N . LYS A 1 94 ? 23.547 14.047 4.055 1 84.88 94 LYS A N 1
ATOM 764 C CA . LYS A 1 94 ? 24.219 15.328 3.891 1 84.88 94 LYS A CA 1
ATOM 765 C C . LYS A 1 94 ? 25.719 15.148 3.742 1 84.88 94 LYS A C 1
ATOM 767 O O . LYS A 1 94 ? 26.359 15.852 2.955 1 84.88 94 LYS A O 1
ATOM 772 N N . TYR A 1 95 ? 26.25 14.273 4.508 1 83.38 95 TYR A N 1
ATOM 773 C CA . TYR A 1 95 ? 27.688 14.016 4.488 1 83.38 95 TYR A CA 1
ATOM 774 C C . TYR A 1 95 ? 28.125 13.5 3.125 1 83.38 95 TYR A C 1
ATOM 776 O O . TYR A 1 95 ? 29.188 13.898 2.617 1 83.38 95 TYR A O 1
ATOM 784 N N . HIS A 1 96 ? 27.359 12.672 2.516 1 84 96 HIS A N 1
ATOM 785 C CA . HIS A 1 96 ? 27.797 12.016 1.286 1 84 96 HIS A CA 1
ATOM 786 C C . HIS A 1 96 ? 27.328 12.789 0.056 1 84 96 HIS A C 1
ATOM 788 O O . HIS A 1 96 ? 27.719 12.477 -1.067 1 84 96 HIS A O 1
ATOM 794 N N . SER A 1 97 ? 26.469 13.727 0.304 1 86.44 97 SER A N 1
ATOM 795 C CA . SER A 1 97 ? 25.969 14.492 -0.83 1 86.44 97 SER A CA 1
ATOM 796 C C . SER A 1 97 ? 27.062 15.398 -1.408 1 86.44 97 SER A C 1
ATOM 798 O O . SER A 1 97 ? 27.812 16.016 -0.664 1 86.44 97 SER A O 1
ATOM 800 N N . ALA A 1 98 ? 27.125 15.453 -2.66 1 84.12 98 ALA A N 1
ATOM 801 C CA . ALA A 1 98 ? 28.094 16.281 -3.363 1 84.12 98 ALA A CA 1
ATOM 802 C C . ALA A 1 98 ? 27.656 17.734 -3.41 1 84.12 98 ALA A C 1
ATOM 804 O O . ALA A 1 98 ? 28.406 18.609 -3.842 1 84.12 98 ALA A O 1
ATOM 805 N N . TYR A 1 99 ? 26.453 18.016 -3 1 90.38 99 TYR A N 1
ATOM 806 C CA . TYR A 1 99 ? 25.891 19.359 -3.02 1 90.38 99 TYR A CA 1
ATOM 807 C C . TYR A 1 99 ? 25.109 19.641 -1.746 1 90.38 99 TYR A C 1
ATOM 809 O O . TYR A 1 99 ? 24.75 18.719 -1.009 1 90.38 99 TYR A O 1
ATOM 817 N N . GLU A 1 100 ? 24.984 20.875 -1.517 1 91.88 100 GLU A N 1
ATOM 818 C CA . GLU A 1 100 ? 24.141 21.266 -0.394 1 91.88 100 GLU A CA 1
ATOM 819 C C . GLU A 1 100 ? 22.672 21.031 -0.698 1 91.88 100 GLU A C 1
ATOM 821 O O . GLU A 1 100 ? 22.141 21.531 -1.694 1 91.88 100 GLU A O 1
ATOM 826 N N . ILE A 1 101 ? 22.031 20.312 0.106 1 94.5 101 ILE A N 1
ATOM 827 C CA . ILE A 1 101 ? 20.609 20.047 -0.065 1 94.5 101 ILE A CA 1
ATOM 828 C C . ILE A 1 101 ? 19.797 21.234 0.441 1 94.5 101 ILE A C 1
ATOM 830 O O . ILE A 1 101 ? 19.844 21.578 1.626 1 94.5 101 ILE A O 1
ATOM 834 N N . PRO A 1 102 ? 19.031 21.875 -0.384 1 96.06 102 PRO A N 1
ATOM 835 C CA . PRO A 1 102 ? 18.297 23.078 0.042 1 96.06 102 PRO A CA 1
ATOM 836 C C . PRO A 1 102 ? 17.188 22.766 1.035 1 96.06 102 PRO A C 1
ATOM 838 O O . PRO A 1 102 ? 16.5 21.75 0.906 1 96.06 102 PRO A O 1
ATOM 841 N N . GLU A 1 103 ? 16.984 23.656 1.994 1 95.38 103 GLU A N 1
ATOM 842 C CA . GLU A 1 103 ? 15.891 23.531 2.953 1 95.38 103 GLU A CA 1
ATOM 843 C C . GLU A 1 103 ? 14.586 24.047 2.363 1 95.38 103 GLU A C 1
ATOM 845 O O . GLU A 1 103 ? 13.508 23.547 2.684 1 95.38 103 GLU A O 1
ATOM 850 N N . THR A 1 104 ? 14.68 25.094 1.526 1 96.81 104 THR A N 1
ATOM 851 C CA . THR A 1 104 ? 13.539 25.719 0.873 1 96.81 104 THR A CA 1
ATOM 852 C C . THR A 1 104 ? 13.789 25.875 -0.625 1 96.81 104 THR A C 1
ATOM 854 O O . THR A 1 104 ? 14.922 25.734 -1.087 1 96.81 104 THR A O 1
ATOM 857 N N . ASN A 1 105 ? 12.727 26.016 -1.332 1 96.19 105 ASN A N 1
ATOM 858 C CA . ASN A 1 105 ? 12.891 26.375 -2.738 1 96.19 105 ASN A CA 1
ATOM 859 C C . ASN A 1 105 ? 13.148 27.859 -2.916 1 96.19 105 ASN A C 1
ATOM 861 O O . ASN A 1 105 ? 13.367 28.578 -1.938 1 96.19 105 ASN A O 1
ATOM 865 N N . SER A 1 106 ? 13.156 28.312 -4.18 1 94.12 106 SER A N 1
ATOM 866 C CA . SER A 1 106 ? 13.531 29.688 -4.484 1 94.12 106 SER A CA 1
ATOM 867 C C . SER A 1 106 ? 12.516 30.672 -3.922 1 94.12 106 SER A C 1
ATOM 869 O O . SER A 1 106 ? 12.844 31.828 -3.684 1 94.12 106 SER A O 1
ATOM 871 N N . SER A 1 107 ? 11.281 30.266 -3.59 1 94.5 107 SER A N 1
ATOM 872 C CA . SER A 1 107 ? 10.234 31.125 -3.051 1 94.5 107 SER A CA 1
ATOM 873 C C . SER A 1 107 ? 10.188 31.062 -1.528 1 94.5 107 SER A C 1
ATOM 875 O O . SER A 1 107 ? 9.289 31.609 -0.901 1 94.5 107 SER A O 1
ATOM 877 N N . GLY A 1 108 ? 11.102 30.312 -0.951 1 95.81 108 GLY A N 1
ATOM 878 C CA . GLY A 1 108 ? 11.18 30.234 0.498 1 95.81 108 GLY A CA 1
ATOM 879 C C . GLY A 1 108 ? 10.273 29.172 1.082 1 95.81 108 GLY A C 1
ATOM 880 O O . GLY A 1 108 ? 10.148 29.047 2.303 1 95.81 108 GLY A O 1
ATOM 881 N N . VAL A 1 109 ? 9.586 28.375 0.253 1 97.19 109 VAL A N 1
ATOM 882 C CA . VAL A 1 109 ? 8.711 27.297 0.693 1 97.19 109 VAL A CA 1
ATOM 883 C C . VAL A 1 109 ? 9.539 26.078 1.077 1 97.19 109 VAL A C 1
ATOM 885 O O . VAL A 1 109 ? 10.438 25.672 0.336 1 97.19 109 VAL A O 1
ATOM 888 N N . PRO A 1 110 ? 9.328 25.484 2.238 1 97.25 110 PRO A N 1
ATOM 889 C CA . PRO A 1 110 ? 10.102 24.312 2.66 1 97.25 110 PRO A CA 1
ATOM 890 C C . PRO A 1 110 ? 10.016 23.156 1.661 1 97.25 110 PRO A C 1
ATOM 892 O O . PRO A 1 110 ? 8.953 22.906 1.089 1 97.25 110 PRO A O 1
ATOM 895 N N . ILE A 1 111 ? 11.172 22.469 1.447 1 98.38 111 ILE A N 1
ATOM 896 C CA . ILE A 1 111 ? 11.227 21.234 0.668 1 98.38 111 ILE A CA 1
ATOM 897 C C . ILE A 1 111 ? 11.242 20.031 1.607 1 98.38 111 ILE A C 1
ATOM 899 O O . ILE A 1 111 ? 12.055 19.969 2.533 1 98.38 111 ILE A O 1
ATOM 903 N N . PHE A 1 112 ? 10.336 19.141 1.401 1 98.69 112 PHE A N 1
ATOM 904 C CA . PHE A 1 112 ? 10.328 17.922 2.191 1 98.69 112 PHE A CA 1
ATOM 905 C C . PHE A 1 112 ? 11.227 16.859 1.559 1 98.69 112 PHE A C 1
ATOM 907 O O . PHE A 1 112 ? 11.242 16.703 0.337 1 98.69 112 PHE A O 1
ATOM 914 N N . LYS A 1 113 ? 12.062 16.188 2.371 1 97.62 113 LYS A N 1
ATOM 915 C CA . LYS A 1 113 ? 13.016 15.203 1.879 1 97.62 113 LYS A CA 1
ATOM 916 C C . LYS A 1 113 ? 12.711 13.82 2.438 1 97.62 113 LYS A C 1
ATOM 918 O O . LYS A 1 113 ? 12.672 13.625 3.654 1 97.62 113 LYS A O 1
ATOM 923 N N . ALA A 1 114 ? 12.492 12.914 1.591 1 95.94 114 ALA A N 1
ATOM 924 C CA . ALA A 1 114 ? 12.281 11.516 1.953 1 95.94 114 ALA A CA 1
ATOM 925 C C . ALA A 1 114 ? 13.562 10.703 1.786 1 95.94 114 ALA A C 1
ATOM 927 O O . ALA A 1 114 ? 14.266 10.836 0.78 1 95.94 114 ALA A O 1
ATOM 928 N N . ILE A 1 115 ? 13.875 9.945 2.723 1 92.31 115 ILE A N 1
ATOM 929 C CA . ILE A 1 115 ? 14.883 8.891 2.619 1 92.31 115 ILE A CA 1
ATOM 930 C C . ILE A 1 115 ? 14.188 7.527 2.559 1 92.31 115 ILE A C 1
ATOM 932 O O . ILE A 1 115 ? 13.57 7.098 3.533 1 92.31 115 ILE A O 1
ATOM 936 N N . LEU A 1 116 ? 14.297 6.859 1.419 1 91.94 116 LEU A N 1
ATOM 937 C CA . LEU A 1 116 ? 13.477 5.688 1.119 1 91.94 116 LEU A CA 1
ATOM 938 C C . LEU A 1 116 ? 14.312 4.414 1.139 1 91.94 116 LEU A C 1
ATOM 940 O O . LEU A 1 116 ? 15.383 4.363 0.527 1 91.94 116 LEU A O 1
ATOM 944 N N . PHE A 1 117 ? 13.797 3.43 1.839 1 87.94 117 PHE A N 1
ATOM 945 C CA . PHE A 1 117 ? 14.398 2.102 1.924 1 87.94 117 PHE A CA 1
ATOM 946 C C . PHE A 1 117 ? 13.43 1.039 1.414 1 87.94 117 PHE A C 1
ATOM 948 O O . PHE A 1 117 ? 12.281 1.34 1.104 1 87.94 117 PHE A O 1
ATOM 955 N N . SER A 1 118 ? 13.914 -0.234 1.284 1 85.5 118 SER A N 1
ATOM 956 C CA . SER A 1 118 ? 13.117 -1.319 0.723 1 85.5 118 SER A CA 1
ATOM 957 C C . SER A 1 118 ? 11.922 -1.651 1.617 1 85.5 118 SER A C 1
ATOM 959 O O . SER A 1 118 ? 10.828 -1.927 1.123 1 85.5 118 SER A O 1
ATOM 961 N N . ASN A 1 119 ? 12.266 -1.734 2.885 1 78.62 119 ASN A N 1
ATOM 962 C CA . ASN A 1 119 ? 11.188 -2.09 3.799 1 78.62 119 ASN A CA 1
ATOM 963 C C . ASN A 1 119 ? 11.359 -1.419 5.16 1 78.62 119 ASN A C 1
ATOM 965 O O . ASN A 1 119 ? 12.383 -0.788 5.418 1 78.62 119 ASN A O 1
ATOM 969 N N . ALA A 1 120 ? 10.281 -1.513 5.969 1 67.12 120 ALA A N 1
ATOM 970 C CA . ALA A 1 120 ? 10.242 -0.85 7.27 1 67.12 120 ALA A CA 1
ATOM 971 C C . ALA A 1 120 ? 11.258 -1.465 8.227 1 67.12 120 ALA A C 1
ATOM 973 O O . ALA A 1 120 ? 11.773 -0.783 9.117 1 67.12 120 ALA A O 1
ATOM 974 N N . ALA A 1 121 ? 11.484 -2.725 8.07 1 63.41 121 ALA A N 1
ATOM 975 C CA . ALA A 1 121 ? 12.438 -3.385 8.961 1 63.41 121 ALA A CA 1
ATOM 976 C C . ALA A 1 121 ? 13.852 -2.855 8.734 1 63.41 121 ALA A C 1
ATOM 978 O O . ALA A 1 121 ? 14.625 -2.723 9.688 1 63.41 121 ALA A O 1
ATOM 979 N N . ASP A 1 122 ? 14.172 -2.701 7.535 1 57.25 122 ASP A N 1
ATOM 980 C CA . ASP A 1 122 ? 15.484 -2.178 7.18 1 57.25 122 ASP A CA 1
ATOM 981 C C . ASP A 1 122 ? 15.633 -0.723 7.621 1 57.25 122 ASP A C 1
ATOM 983 O O . ASP A 1 122 ? 16.75 -0.247 7.844 1 57.25 122 ASP A O 1
ATOM 987 N N . SER A 1 123 ? 14.547 -0.208 7.527 1 48.03 123 SER A N 1
ATOM 988 C CA . SER A 1 123 ? 14.68 1.213 7.828 1 48.03 123 SER A CA 1
ATOM 989 C C . SER A 1 123 ? 14.625 1.466 9.328 1 48.03 123 SER A C 1
ATOM 991 O O . SER A 1 123 ? 15.531 2.076 9.898 1 48.03 123 SER A O 1
ATOM 993 N N . PHE A 1 124 ? 13.391 1.222 9.914 1 49.69 124 PHE A N 1
ATOM 994 C CA . PHE A 1 124 ? 13.211 1.51 11.336 1 49.69 124 PHE A CA 1
ATOM 995 C C . PHE A 1 124 ? 12.727 0.273 12.078 1 49.69 124 PHE A C 1
ATOM 997 O O . PHE A 1 124 ? 11.844 -0.44 11.602 1 49.69 124 PHE A O 1
ATOM 1004 N N . LYS A 1 125 ? 13.688 -0.506 12.469 1 48.72 125 LYS A N 1
ATOM 1005 C CA . LYS A 1 125 ? 13.281 -1.626 13.312 1 48.72 125 LYS A CA 1
ATOM 1006 C C . LYS A 1 125 ? 11.984 -1.314 14.055 1 48.72 125 LYS A C 1
ATOM 1008 O O . LYS A 1 125 ? 11.852 -1.617 15.242 1 48.72 125 LYS A O 1
ATOM 1013 N N . SER A 1 126 ? 11.32 -0.46 13.562 1 48.12 126 SER A N 1
ATOM 1014 C CA . SER A 1 126 ? 10.102 -0.072 14.266 1 48.12 126 SER A CA 1
ATOM 1015 C C . SER A 1 126 ? 8.867 -0.71 13.633 1 48.12 126 SER A C 1
ATOM 1017 O O . SER A 1 126 ? 8.906 -1.132 12.477 1 48.12 126 SER A O 1
ATOM 1019 N N . GLN A 1 127 ? 8.055 -1.016 14.453 1 55.28 127 GLN A N 1
ATOM 1020 C CA . GLN A 1 127 ? 6.707 -1.415 14.047 1 55.28 127 GLN A CA 1
ATOM 1021 C C . GLN A 1 127 ? 6.102 -0.4 13.078 1 55.28 127 GLN A C 1
ATOM 1023 O O . GLN A 1 127 ? 5.086 -0.673 12.445 1 55.28 127 GLN A O 1
ATOM 1028 N N . TRP A 1 128 ? 6.965 0.679 12.891 1 64 128 TRP A N 1
ATOM 1029 C CA . TRP A 1 128 ? 6.406 1.733 12.055 1 64 128 TRP A CA 1
ATOM 1030 C C . TRP A 1 128 ? 7.07 1.749 10.688 1 64 128 TRP A C 1
ATOM 1032 O O . TRP A 1 128 ? 8.266 1.463 10.562 1 64 128 TRP A O 1
ATOM 1042 N N . CYS A 1 129 ? 6.316 2.133 9.672 1 79.81 129 CYS A N 1
ATOM 1043 C CA . CYS A 1 129 ? 6.871 2.045 8.328 1 79.81 129 CYS A CA 1
ATOM 1044 C C . CYS A 1 129 ? 7.418 3.395 7.871 1 79.81 129 CYS A C 1
ATOM 1046 O O . CYS A 1 129 ? 8.125 3.475 6.867 1 79.81 129 CYS A O 1
ATOM 1048 N N . GLY A 1 130 ? 7.199 4.512 8.664 1 88.75 130 GLY A N 1
ATOM 1049 C CA . GLY A 1 130 ? 7.758 5.828 8.414 1 88.75 130 GLY A CA 1
ATOM 1050 C C . GLY A 1 130 ? 8.023 6.617 9.68 1 88.75 130 GLY A C 1
ATOM 1051 O O . GLY A 1 130 ? 7.387 6.387 10.711 1 88.75 130 GLY A O 1
ATOM 1052 N N . VAL A 1 131 ? 8.984 7.594 9.633 1 89.75 131 VAL A N 1
ATOM 1053 C CA . VAL A 1 131 ? 9.336 8.438 10.773 1 89.75 131 VAL A CA 1
ATOM 1054 C C . VAL A 1 131 ? 9.75 9.82 10.281 1 89.75 131 VAL A C 1
ATOM 1056 O O . VAL A 1 131 ? 10.633 9.953 9.43 1 89.75 131 VAL A O 1
ATOM 1059 N N . ALA A 1 132 ? 9.109 10.797 10.867 1 92.69 132 ALA A N 1
ATOM 1060 C CA . ALA A 1 132 ? 9.469 12.18 10.555 1 92.69 132 ALA A CA 1
ATOM 1061 C C . ALA A 1 132 ? 10.539 12.695 11.516 1 92.69 132 ALA A C 1
ATOM 1063 O O . ALA A 1 132 ? 10.539 12.352 12.703 1 92.69 132 ALA A O 1
ATOM 1064 N N . SER A 1 133 ? 11.398 13.516 11.062 1 92 133 SER A N 1
ATOM 1065 C CA . SER A 1 133 ? 12.406 14.172 11.891 1 92 133 SER A CA 1
ATOM 1066 C C . SER A 1 133 ? 11.766 15.125 12.898 1 92 133 SER A C 1
ATOM 1068 O O . SER A 1 133 ? 10.75 15.758 12.594 1 92 133 SER A O 1
ATOM 1070 N N . ALA A 1 134 ? 12.422 15.25 13.984 1 89.69 134 ALA A N 1
ATOM 1071 C CA . ALA A 1 134 ? 11.938 16.172 15 1 89.69 134 ALA A CA 1
ATOM 1072 C C . ALA A 1 134 ? 12.594 17.547 14.852 1 89.69 134 ALA A C 1
ATOM 1074 O O . ALA A 1 134 ? 12.273 18.484 15.586 1 89.69 134 ALA A O 1
ATOM 1075 N N . SER A 1 135 ? 13.477 17.719 13.836 1 91.44 135 SER A N 1
ATOM 1076 C CA . SER A 1 135 ? 14.258 18.953 13.828 1 91.44 135 SER A CA 1
ATOM 1077 C C . SER A 1 135 ? 14.461 19.484 12.414 1 91.44 135 SER A C 1
ATOM 1079 O O . SER A 1 135 ? 14.992 20.578 12.219 1 91.44 135 SER A O 1
ATOM 1081 N N . ALA A 1 136 ? 14.062 18.719 11.414 1 94.25 136 ALA A N 1
ATOM 1082 C CA . ALA A 1 136 ? 14.281 19.125 10.023 1 94.25 136 ALA A CA 1
ATOM 1083 C C . ALA A 1 136 ? 13.195 18.547 9.109 1 94.25 136 ALA A C 1
ATOM 1085 O O . ALA A 1 136 ? 12.445 17.656 9.516 1 94.25 136 ALA A O 1
ATOM 1086 N N . ASN A 1 137 ? 13.109 19.031 7.895 1 96.88 137 ASN A N 1
ATOM 1087 C CA . ASN A 1 137 ? 12.094 18.594 6.941 1 96.88 137 ASN A CA 1
ATOM 1088 C C . ASN A 1 137 ? 12.5 17.312 6.223 1 96.88 137 ASN A C 1
ATOM 1090 O O . ASN A 1 137 ? 12.469 17.25 4.992 1 96.88 137 ASN A O 1
ATOM 1094 N N . TYR A 1 138 ? 12.859 16.297 7.055 1 94.81 138 TYR A N 1
ATOM 1095 C CA . TYR A 1 138 ? 13.234 14.969 6.582 1 94.81 138 TYR A CA 1
ATOM 1096 C C . TYR A 1 138 ? 12.328 13.906 7.184 1 94.81 138 TYR A C 1
ATOM 1098 O O . TYR A 1 138 ? 11.836 14.055 8.305 1 94.81 138 TYR A O 1
ATOM 1106 N N . PHE A 1 139 ? 12.117 12.883 6.422 1 93.12 139 PHE A N 1
ATOM 1107 C CA . PHE A 1 139 ? 11.492 11.688 6.98 1 93.12 139 PHE A CA 1
ATOM 1108 C C . PHE A 1 139 ? 12.016 10.43 6.301 1 93.12 139 PHE A C 1
ATOM 1110 O O . PHE A 1 139 ? 12.531 10.5 5.18 1 93.12 139 PHE A O 1
ATOM 1117 N N . VAL A 1 140 ? 11.945 9.336 7.016 1 91.12 140 VAL A N 1
ATOM 1118 C CA . VAL A 1 140 ? 12.273 8.023 6.469 1 91.12 140 VAL A CA 1
ATOM 1119 C C . VAL A 1 140 ? 10.984 7.262 6.152 1 91.12 140 VAL A C 1
ATOM 1121 O O . VAL A 1 140 ? 9.984 7.414 6.848 1 91.12 140 VAL A O 1
ATOM 1124 N N . ILE A 1 141 ? 11.055 6.465 5.098 1 91.44 141 ILE A N 1
ATOM 1125 C CA . ILE A 1 141 ? 9.883 5.68 4.719 1 91.44 141 ILE A CA 1
ATOM 1126 C C . ILE A 1 141 ? 10.32 4.398 4.016 1 91.44 141 ILE A C 1
ATOM 1128 O O . ILE A 1 141 ? 11.273 4.41 3.229 1 91.44 141 ILE A O 1
ATOM 1132 N N . GLY A 1 142 ? 9.672 3.32 4.309 1 88.88 142 GLY A N 1
ATOM 1133 C CA . GLY A 1 142 ? 9.867 2.072 3.586 1 88.88 142 GLY A CA 1
ATOM 1134 C C . GLY A 1 142 ? 8.945 1.927 2.389 1 88.88 142 GLY A C 1
ATOM 1135 O O . GLY A 1 142 ? 7.801 2.391 2.42 1 88.88 142 GLY A O 1
ATOM 1136 N N . LEU A 1 143 ? 9.414 1.202 1.369 1 90.88 143 LEU A N 1
ATOM 1137 C CA . LEU A 1 143 ? 8.656 0.99 0.144 1 90.88 143 LEU A CA 1
ATOM 1138 C C . LEU A 1 143 ? 7.391 0.186 0.424 1 90.88 143 LEU A C 1
ATOM 1140 O O . LEU A 1 143 ? 6.418 0.262 -0.334 1 90.88 143 LEU A O 1
ATOM 1144 N N . ASN A 1 144 ? 7.367 -0.561 1.45 1 86.44 144 ASN A N 1
ATOM 1145 C CA . ASN A 1 144 ? 6.227 -1.419 1.756 1 86.44 144 ASN A CA 1
ATOM 1146 C C . ASN A 1 144 ? 5.258 -0.739 2.719 1 86.44 144 ASN A C 1
ATOM 1148 O O . ASN A 1 144 ? 4.398 -1.397 3.309 1 86.44 144 ASN A O 1
ATOM 1152 N N . CYS A 1 145 ? 5.352 0.576 2.895 1 89 145 CYS A N 1
ATOM 1153 C CA . CYS A 1 145 ? 4.43 1.316 3.75 1 89 145 CYS A CA 1
ATOM 1154 C C . CYS A 1 145 ? 3.1 1.55 3.043 1 89 145 CYS A C 1
ATOM 1156 O O . CYS A 1 145 ? 3.041 1.574 1.812 1 89 145 CYS A O 1
ATOM 1158 N N . TYR A 1 146 ? 2.039 1.751 3.84 1 88.81 146 TYR A N 1
ATOM 1159 C CA . TYR A 1 146 ? 0.71 2.074 3.332 1 88.81 146 TYR A CA 1
ATOM 1160 C C . TYR A 1 146 ? 0.712 3.422 2.617 1 88.81 146 TYR A C 1
ATOM 1162 O O . TYR A 1 146 ? 1.635 4.223 2.791 1 88.81 146 TYR A O 1
ATOM 1170 N N . ASP A 1 147 ? -0.303 3.635 1.919 1 93.12 147 ASP A N 1
ATOM 1171 C CA . ASP A 1 147 ? -0.375 4.781 1.018 1 93.12 147 ASP A CA 1
ATOM 1172 C C . ASP A 1 147 ? -0.438 6.09 1.8 1 93.12 147 ASP A C 1
ATOM 1174 O O . ASP A 1 147 ? -0.038 7.141 1.294 1 93.12 147 ASP A O 1
ATOM 1178 N N . SER A 1 148 ? -0.905 6.035 3.031 1 94.81 148 SER A N 1
ATOM 1179 C CA . SER A 1 148 ? -1.146 7.254 3.793 1 94.81 148 SER A CA 1
ATOM 1180 C C . SER A 1 148 ? 0.122 7.73 4.492 1 94.81 148 SER A C 1
ATOM 1182 O O . SER A 1 148 ? 0.179 8.859 4.992 1 94.81 148 SER A O 1
ATOM 1184 N N . VAL A 1 149 ? 1.154 6.891 4.504 1 94.62 149 VAL A N 1
ATOM 1185 C CA . VAL A 1 149 ? 2.273 7.109 5.418 1 94.62 149 VAL A CA 1
ATOM 1186 C C . VAL A 1 149 ? 3.064 8.336 4.984 1 94.62 149 VAL A C 1
ATOM 1188 O O . VAL A 1 149 ? 3.482 9.141 5.82 1 94.62 149 VAL A O 1
ATOM 1191 N N . MET A 1 150 ? 3.281 8.5 3.691 1 97.06 150 MET A N 1
ATOM 1192 C CA . MET A 1 150 ? 4.055 9.664 3.258 1 97.06 150 MET A CA 1
ATOM 1193 C C . MET A 1 150 ? 3.393 10.953 3.715 1 97.06 150 MET A C 1
ATOM 1195 O O . MET A 1 150 ? 4.051 11.82 4.297 1 97.06 150 MET A O 1
ATOM 1199 N N . GLU A 1 151 ? 2.055 11.094 3.445 1 98.62 151 GLU A N 1
ATOM 1200 C CA . GLU A 1 151 ? 1.363 12.312 3.855 1 98.62 151 GLU A CA 1
ATOM 1201 C C . GLU A 1 151 ? 1.319 12.438 5.375 1 98.62 151 GLU A C 1
ATOM 1203 O O . GLU A 1 151 ? 1.387 13.547 5.918 1 98.62 151 GLU A O 1
ATOM 1208 N N . HIS A 1 152 ? 1.238 11.336 6.09 1 97.44 152 HIS A N 1
ATOM 1209 C CA . HIS A 1 152 ? 1.311 11.32 7.547 1 97.44 152 HIS A CA 1
ATOM 1210 C C . HIS A 1 152 ? 2.607 11.953 8.039 1 97.4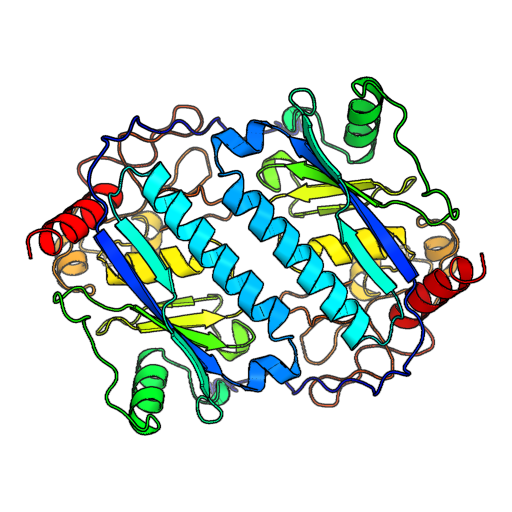4 152 HIS A C 1
ATOM 1212 O O . HIS A 1 152 ? 2.584 12.82 8.914 1 97.44 152 HIS A O 1
ATOM 1218 N N . GLU A 1 153 ? 3.773 11.531 7.43 1 96.5 153 GLU A N 1
ATOM 1219 C CA . GLU A 1 153 ? 5.074 12.055 7.84 1 96.5 153 GLU A CA 1
ATOM 1220 C C . GLU A 1 153 ? 5.207 13.531 7.484 1 96.5 153 GLU A C 1
ATOM 1222 O O . GLU A 1 153 ? 5.746 14.32 8.266 1 96.5 153 GLU A O 1
ATOM 1227 N N . ILE A 1 154 ? 4.707 13.914 6.336 1 98.44 154 ILE A N 1
ATOM 1228 C CA . ILE A 1 154 ? 4.77 15.312 5.934 1 98.44 154 ILE A CA 1
ATOM 1229 C C . ILE A 1 154 ? 3.844 16.141 6.82 1 98.44 154 ILE A C 1
ATOM 1231 O O . ILE A 1 154 ? 4.16 17.297 7.156 1 98.44 154 ILE A O 1
ATOM 1235 N N . GLY A 1 155 ? 2.682 15.562 7.199 1 98.44 155 GLY A N 1
ATOM 1236 C CA . GLY A 1 155 ? 1.827 16.203 8.18 1 98.44 155 GLY A CA 1
ATOM 1237 C C . GLY A 1 155 ? 2.564 16.609 9.445 1 98.44 155 GLY A C 1
ATOM 1238 O O . GLY A 1 155 ? 2.447 17.734 9.914 1 98.44 155 GLY A O 1
ATOM 1239 N N . HIS A 1 156 ? 3.354 15.711 9.984 1 96.62 156 HIS A N 1
ATOM 1240 C CA . HIS A 1 156 ? 4.184 16.031 11.141 1 96.62 156 HIS A CA 1
ATOM 1241 C C . HIS A 1 156 ? 5.094 17.219 10.852 1 96.62 156 HIS A C 1
ATOM 1243 O O . HIS A 1 156 ? 5.191 18.141 11.664 1 96.62 156 HIS A O 1
ATOM 1249 N N . LEU A 1 157 ? 5.727 17.203 9.758 1 97.25 157 LEU A N 1
ATOM 1250 C CA . LEU A 1 157 ? 6.691 18.234 9.391 1 97.25 157 LEU A CA 1
ATOM 1251 C C . LEU A 1 157 ? 5.996 19.578 9.18 1 97.25 157 LEU A C 1
ATOM 1253 O O . LEU A 1 157 ? 6.641 20.625 9.203 1 97.25 157 LEU A O 1
ATOM 1257 N N . SER A 1 158 ? 4.66 19.516 9.016 1 96.69 158 SER A N 1
ATOM 1258 C CA . SER A 1 158 ? 3.865 20.719 8.797 1 96.69 158 SER A CA 1
ATOM 1259 C C . SER A 1 158 ? 3.189 21.172 10.086 1 96.69 158 SER A C 1
ATOM 1261 O O . SER A 1 158 ? 2.445 22.156 10.094 1 96.69 158 SER A O 1
ATOM 1263 N N . GLY A 1 159 ? 3.355 20.391 11.148 1 96 159 GLY A N 1
ATOM 1264 C CA . GLY A 1 159 ? 2.867 20.812 12.445 1 96 159 GLY A CA 1
ATOM 1265 C C . GLY A 1 159 ? 1.71 19.984 12.961 1 96 159 GLY A C 1
ATOM 1266 O O . GLY A 1 159 ? 1.239 20.188 14.078 1 96 159 GLY A O 1
ATOM 1267 N N . ALA A 1 160 ? 1.209 19.047 12.18 1 97.5 160 ALA A N 1
ATOM 1268 C CA . ALA A 1 160 ? 0.103 18.203 12.602 1 97.5 160 ALA A CA 1
ATOM 1269 C C . ALA A 1 160 ? 0.586 17.109 13.555 1 97.5 160 ALA A C 1
ATOM 1271 O O . ALA A 1 160 ? 1.704 16.609 13.414 1 97.5 160 ALA A O 1
ATOM 1272 N N . ASN A 1 161 ? -0.274 16.719 14.508 1 96.12 161 ASN A N 1
ATOM 1273 C CA . ASN A 1 161 ? 0.051 15.68 15.477 1 96.12 161 ASN A CA 1
ATOM 1274 C C . ASN A 1 161 ? -0.913 14.5 15.383 1 96.12 161 ASN A C 1
ATOM 1276 O O . ASN A 1 161 ? -1.963 14.602 14.742 1 96.12 161 ASN A O 1
ATOM 1280 N N . HIS A 1 162 ? -0.57 13.445 16.047 1 95.69 162 HIS A N 1
ATOM 1281 C CA . HIS A 1 162 ? -1.453 12.289 16.172 1 95.69 162 HIS A CA 1
ATOM 1282 C C . HIS A 1 162 ? -2.727 12.648 16.922 1 95.69 162 HIS A C 1
ATOM 1284 O O . HIS A 1 162 ? -2.812 13.727 17.531 1 95.69 162 HIS A O 1
ATOM 1290 N N . ASP A 1 163 ? -3.641 11.75 16.844 1 94.56 163 ASP A N 1
ATOM 1291 C CA . ASP A 1 163 ? -4.828 11.914 17.672 1 94.56 163 ASP A CA 1
ATOM 1292 C C . ASP A 1 163 ? -4.48 11.836 19.156 1 94.56 163 ASP A C 1
ATOM 1294 O O . ASP A 1 163 ? -3.484 11.211 19.531 1 94.56 163 ASP A O 1
ATOM 1298 N N . MET A 1 164 ? -5.301 12.438 19.984 1 89.69 164 MET A N 1
ATOM 1299 C CA . MET A 1 164 ? -5.027 12.609 21.406 1 89.69 164 MET A CA 1
ATOM 1300 C C . MET A 1 164 ? -4.844 11.258 22.094 1 89.69 164 MET A C 1
ATOM 1302 O O . MET A 1 164 ? -3.977 11.117 22.953 1 89.69 164 MET A O 1
ATOM 1306 N N . LYS A 1 165 ? -5.664 10.312 21.719 1 86.56 165 LYS A N 1
ATOM 1307 C CA . LYS A 1 165 ? -5.543 8.984 22.312 1 86.56 165 LYS A CA 1
ATOM 1308 C C . LYS A 1 165 ? -4.148 8.406 22.094 1 86.56 165 LYS A C 1
ATOM 1310 O O . LYS A 1 165 ? -3.529 7.887 23.016 1 86.56 165 LYS A O 1
ATOM 1315 N N . THR A 1 166 ? -3.689 8.484 20.891 1 87.19 166 THR A N 1
ATOM 1316 C CA . THR A 1 166 ? -2.371 7.984 20.531 1 87.19 166 THR A CA 1
ATOM 1317 C C . THR A 1 166 ? -1.277 8.734 21.281 1 87.19 166 THR A C 1
ATOM 1319 O O . THR A 1 166 ? -0.351 8.125 21.812 1 87.19 166 THR A O 1
ATOM 1322 N N . VAL A 1 167 ? -1.387 10.062 21.328 1 87.5 167 VAL A N 1
ATOM 1323 C CA . VAL A 1 167 ? -0.388 10.883 22.016 1 87.5 167 VAL A CA 1
ATOM 1324 C C . VAL A 1 167 ? -0.333 10.516 23.484 1 87.5 167 VAL A C 1
ATOM 1326 O O . VAL A 1 167 ? 0.751 10.406 24.062 1 87.5 167 VAL A O 1
ATOM 1329 N N . LEU A 1 168 ? -1.478 10.344 24.109 1 86.25 168 LEU A N 1
ATOM 1330 C CA . LEU A 1 168 ? -1.55 10 25.531 1 86.25 168 LEU A CA 1
ATOM 1331 C C . LEU A 1 168 ? -0.935 8.633 25.797 1 86.25 168 LEU A C 1
ATOM 1333 O O . LEU A 1 168 ? -0.315 8.414 26.828 1 86.25 168 LEU A O 1
ATOM 1337 N N . GLU A 1 169 ? -1.089 7.715 24.875 1 84.12 169 GLU A N 1
ATOM 1338 C CA . GLU A 1 169 ? -0.499 6.387 25 1 84.12 169 GLU A CA 1
ATOM 1339 C C . GLU A 1 169 ? 1.021 6.445 24.891 1 84.12 169 GLU A C 1
ATOM 1341 O O . GLU A 1 169 ? 1.728 5.723 25.594 1 84.12 169 GLU A O 1
ATOM 1346 N N . GLU A 1 170 ? 1.485 7.293 24.031 1 79.38 170 GLU A N 1
ATOM 1347 C CA . GLU A 1 170 ? 2.92 7.449 23.812 1 79.38 170 GLU A CA 1
ATOM 1348 C C . GLU A 1 170 ? 3.562 8.266 24.922 1 79.38 170 GLU A C 1
ATOM 1350 O O . GLU A 1 170 ? 4.734 8.07 25.25 1 79.38 170 GLU A O 1
ATOM 1355 N N . ASN A 1 171 ? 2.711 9.195 25.469 1 82.88 171 ASN A N 1
ATOM 1356 C CA . ASN A 1 171 ? 3.139 10.117 26.516 1 82.88 171 ASN A CA 1
ATOM 1357 C C . ASN A 1 171 ? 2.109 10.211 27.625 1 82.88 171 ASN A C 1
ATOM 1359 O O . ASN A 1 171 ? 1.306 11.141 27.672 1 82.88 171 ASN A O 1
ATOM 1363 N N . PRO A 1 172 ? 2.303 9.453 28.641 1 81.94 172 PRO A N 1
ATOM 1364 C CA . PRO A 1 172 ? 1.294 9.43 29.703 1 81.94 172 PRO A CA 1
ATOM 1365 C C . PRO A 1 172 ? 1.245 10.727 30.5 1 81.94 172 PRO A C 1
ATOM 1367 O O . PRO A 1 172 ? 0.21 11.062 31.094 1 81.94 172 PRO A O 1
ATOM 1370 N N . LYS A 1 173 ? 2.324 11.391 30.766 1 82.75 173 LYS A N 1
ATOM 1371 C CA . LYS A 1 173 ? 2.352 12.664 31.484 1 82.75 173 LYS A CA 1
ATOM 1372 C C . LYS A 1 173 ? 2.086 13.836 30.531 1 82.75 173 LYS A C 1
ATOM 1374 O O . LYS A 1 173 ? 2.637 14.922 30.719 1 82.75 173 LYS A O 1
ATOM 1379 N N . PHE A 1 174 ? 1.174 13.586 29.562 1 81.81 174 PHE A N 1
ATOM 1380 C CA . PHE A 1 174 ? 0.834 14.477 28.453 1 81.81 174 PHE A CA 1
ATOM 1381 C C . PHE A 1 174 ? 0.271 15.789 28.984 1 81.81 174 PHE A C 1
ATOM 1383 O O . PHE A 1 174 ? -0.657 15.797 29.797 1 81.81 174 PHE A O 1
ATOM 1390 N N . ASN A 1 175 ? 0.942 16.875 28.641 1 86.44 175 ASN A N 1
ATOM 1391 C CA . ASN A 1 175 ? 0.487 18.266 28.719 1 86.44 175 ASN A CA 1
ATOM 1392 C C . ASN A 1 175 ? 0.392 18.906 27.344 1 86.44 175 ASN A C 1
ATOM 1394 O O . ASN A 1 175 ? 1.41 19.141 26.688 1 86.44 175 ASN A O 1
ATOM 1398 N N . VAL A 1 176 ? -0.803 19.266 27 1 87.5 176 VAL A N 1
ATOM 1399 C CA . VAL A 1 176 ? -1.091 19.688 25.641 1 87.5 176 VAL A CA 1
ATOM 1400 C C . VAL A 1 176 ? -0.211 20.891 25.281 1 87.5 176 VAL A C 1
ATOM 1402 O O . VAL A 1 176 ? 0.407 20.906 24.203 1 87.5 176 VAL A O 1
ATOM 1405 N N . ASP A 1 177 ? -0.092 21.875 26.172 1 87.44 177 ASP A N 1
ATOM 1406 C CA . ASP A 1 177 ? 0.648 23.094 25.891 1 87.44 177 ASP A CA 1
ATOM 1407 C C . ASP A 1 177 ? 2.139 22.812 25.719 1 87.44 177 ASP A C 1
ATOM 1409 O O . ASP A 1 177 ? 2.773 23.312 24.797 1 87.44 177 ASP A O 1
ATOM 1413 N N . SER A 1 178 ? 2.641 22.078 26.641 1 86.62 178 SER A N 1
ATOM 1414 C CA . SER A 1 178 ? 4.047 21.703 26.547 1 86.62 178 SER A CA 1
ATOM 1415 C C . SER A 1 178 ? 4.316 20.875 25.297 1 86.62 178 SER A C 1
ATOM 1417 O O . SER A 1 178 ? 5.328 21.062 24.609 1 86.62 178 SER A O 1
ATOM 1419 N N . PHE A 1 179 ? 3.43 20.031 25.016 1 89 179 PHE A N 1
ATOM 1420 C CA . PHE A 1 179 ? 3.59 19.125 23.891 1 89 179 PHE A CA 1
ATOM 1421 C C . PHE A 1 179 ? 3.615 19.891 22.578 1 89 179 PHE A C 1
ATOM 1423 O O . PHE A 1 179 ? 4.539 19.734 21.766 1 89 179 PHE A O 1
ATOM 1430 N N . VAL A 1 180 ? 2.643 20.75 22.312 1 88.88 180 VAL A N 1
ATOM 1431 C CA . VAL A 1 180 ? 2.527 21.438 21.031 1 88.88 180 VAL A CA 1
ATOM 1432 C C . VAL A 1 180 ? 3.668 22.438 20.891 1 88.88 180 VAL A C 1
ATOM 1434 O O . VAL A 1 180 ? 4.129 22.703 19.766 1 88.88 180 VAL A O 1
ATOM 1437 N N . LYS A 1 181 ? 4.18 22.922 21.969 1 84.69 181 LYS A N 1
ATOM 1438 C CA . LYS A 1 181 ? 5.293 23.859 21.938 1 84.69 181 LYS A CA 1
ATOM 1439 C C . LYS A 1 181 ? 6.598 23.156 21.578 1 84.69 181 LYS A C 1
ATOM 1441 O O . LYS A 1 181 ? 7.465 23.75 20.922 1 84.69 181 LYS A O 1
ATOM 1446 N N . ASN A 1 182 ? 6.68 21.891 21.906 1 84.94 182 ASN A N 1
ATOM 1447 C CA . ASN A 1 182 ? 7.961 21.219 21.797 1 84.94 182 ASN A CA 1
ATOM 1448 C C . ASN A 1 182 ? 8 20.281 20.594 1 84.94 182 ASN A C 1
ATOM 1450 O O . ASN A 1 182 ? 9.039 19.688 20.281 1 84.94 182 ASN A O 1
ATOM 1454 N N . THR A 1 183 ? 6.996 20.219 19.922 1 86.94 183 THR A N 1
ATOM 1455 C CA . THR A 1 183 ? 6.949 19.344 18.75 1 86.94 183 THR A CA 1
ATOM 1456 C C . THR A 1 183 ? 7.27 20.141 17.484 1 86.94 183 THR A C 1
ATOM 1458 O O . THR A 1 183 ? 6.793 21.266 17.312 1 86.94 183 THR A O 1
ATOM 1461 N N . PHE A 1 184 ? 8.258 19.578 16.719 1 86.56 184 PHE A N 1
ATOM 1462 C CA . PHE A 1 184 ? 8.586 20.188 15.43 1 86.56 184 PHE A CA 1
ATOM 1463 C C . PHE A 1 184 ? 7.324 20.422 14.609 1 86.56 184 PHE A C 1
ATOM 1465 O O . PHE A 1 184 ? 6.449 19.562 14.539 1 86.56 184 PHE A O 1
ATOM 1472 N N . PRO A 1 185 ? 7.121 21.656 14.07 1 90.56 185 PRO A N 1
ATOM 1473 C CA . PRO A 1 185 ? 8.117 22.734 13.945 1 90.56 185 PRO A CA 1
ATOM 1474 C C . PRO A 1 185 ? 7.977 23.781 15.047 1 90.56 185 PRO A C 1
ATOM 1476 O O . PRO A 1 185 ? 8.273 24.953 14.812 1 90.56 185 PRO A O 1
ATOM 1479 N N . HIS A 1 186 ? 7.5 23.469 16.281 1 78.44 186 HIS A N 1
ATOM 1480 C CA . HIS A 1 186 ? 7.48 24.219 17.531 1 78.44 186 HIS A CA 1
ATOM 1481 C C . HIS A 1 186 ? 6.457 25.359 17.469 1 78.44 186 HIS A C 1
ATOM 1483 O O . HIS A 1 186 ? 6.531 26.312 18.25 1 78.44 186 HIS A O 1
ATOM 1489 N N . LYS A 1 187 ? 5.578 25.359 16.625 1 71.5 187 LYS A N 1
ATOM 1490 C CA . LYS A 1 187 ? 4.516 26.344 16.516 1 71.5 187 LYS A CA 1
ATOM 1491 C C . LYS A 1 187 ? 3.164 25.688 16.25 1 71.5 187 LYS A C 1
ATOM 1493 O O . LYS A 1 187 ? 2.373 26.172 15.445 1 71.5 187 LYS A O 1
ATOM 1498 N N . ASN A 1 188 ? 3.066 24.672 17.031 1 81.38 188 ASN A N 1
ATOM 1499 C CA . ASN A 1 188 ? 1.819 23.938 16.828 1 81.38 188 ASN A CA 1
ATOM 1500 C C . ASN A 1 188 ? 0.705 24.484 17.734 1 81.38 188 ASN A C 1
ATOM 1502 O O . ASN A 1 188 ? 0.973 25.141 18.734 1 81.38 188 ASN A O 1
ATOM 1506 N N . GLU A 1 189 ? -0.435 24.297 17.312 1 88 189 GLU A N 1
ATOM 1507 C CA . GLU A 1 189 ? -1.622 24.797 18 1 88 189 GLU A CA 1
ATOM 1508 C C . GLU A 1 189 ? -2.32 23.672 18.781 1 88 189 GLU A C 1
ATOM 1510 O O . GLU A 1 189 ? -2.158 22.5 18.453 1 88 189 GLU A O 1
ATOM 1515 N N . ARG A 1 190 ? -3.121 24.062 19.734 1 91.81 190 ARG A N 1
ATOM 1516 C CA . ARG A 1 190 ? -3.857 23.109 20.578 1 91.81 190 ARG A CA 1
ATOM 1517 C C . ARG A 1 190 ? -4.793 22.25 19.734 1 91.81 190 ARG A C 1
ATOM 1519 O O . ARG A 1 190 ? -5.16 21.141 20.125 1 91.81 190 ARG A O 1
ATOM 1526 N N . TYR A 1 191 ? -5.125 22.797 18.562 1 94.94 191 TYR A N 1
ATOM 1527 C CA . TYR A 1 191 ? -6.074 22.078 17.734 1 94.94 191 TYR A CA 1
ATOM 1528 C C . TYR A 1 191 ? -5.348 21.156 16.75 1 94.94 191 TYR A C 1
ATOM 1530 O O . TYR A 1 191 ? -5.953 20.656 15.797 1 94.94 191 TYR A O 1
ATOM 1538 N N . SER A 1 192 ? -4.105 20.844 16.922 1 97.19 192 SER A N 1
ATOM 1539 C CA . SER A 1 192 ? -3.254 20.219 15.922 1 97.19 192 SER A CA 1
ATOM 1540 C C . SER A 1 192 ? -3.289 18.688 16.047 1 97.19 192 SER A C 1
ATOM 1542 O O . SER A 1 192 ? -2.346 18.016 15.648 1 97.19 192 SER A O 1
ATOM 1544 N N . PHE A 1 193 ? -4.395 18.125 16.609 1 97.12 193 PHE A N 1
ATOM 1545 C CA . PHE A 1 193 ? -4.414 16.688 16.797 1 97.12 193 PHE A CA 1
ATOM 1546 C C . PHE A 1 193 ? -5.289 16.016 15.75 1 97.12 193 PHE A C 1
ATOM 1548 O O . PHE A 1 193 ? -6.219 16.625 15.219 1 97.12 193 PHE A O 1
ATOM 1555 N N . GLY A 1 194 ? -4.984 14.75 15.43 1 98.19 194 GLY A N 1
ATOM 1556 C CA . GLY A 1 194 ? -5.836 13.922 14.594 1 98.19 194 GLY A CA 1
ATOM 1557 C C . GLY A 1 194 ? -7.117 13.492 15.281 1 98.19 194 GLY A C 1
ATOM 1558 O O . GLY A 1 194 ? -7.422 13.953 16.375 1 98.19 194 GLY A O 1
ATOM 1559 N N . ALA A 1 195 ? -7.883 12.703 14.555 1 98.25 195 ALA A N 1
ATOM 1560 C CA . ALA A 1 195 ? -9.164 12.258 15.102 1 98.25 195 ALA A CA 1
ATOM 1561 C C . ALA A 1 195 ? -9.492 10.844 14.641 1 98.25 195 ALA A C 1
ATOM 1563 O O . ALA A 1 195 ? -9 10.391 13.602 1 98.25 195 ALA A O 1
ATOM 1564 N N . THR A 1 196 ? -10.258 10.18 15.422 1 95.94 196 THR A N 1
ATOM 1565 C CA . THR A 1 196 ? -10.938 8.945 15.047 1 95.94 196 THR A CA 1
ATOM 1566 C C . THR A 1 196 ? -12.445 9.156 15.008 1 95.94 196 THR A C 1
ATOM 1568 O O . THR A 1 196 ? -12.992 9.938 15.789 1 95.94 196 THR A O 1
ATOM 1571 N N . CYS A 1 197 ? -13.117 8.547 14.094 1 95.44 197 CYS A N 1
ATOM 1572 C CA . CYS A 1 197 ? -14.562 8.656 13.93 1 95.44 197 CYS A CA 1
ATOM 1573 C C . CYS A 1 197 ? -15.141 7.387 13.305 1 95.44 197 CYS A C 1
ATOM 1575 O O . CYS A 1 197 ? -14.625 6.906 12.297 1 95.44 197 CYS A O 1
ATOM 1577 N N . SER A 1 198 ? -16.141 6.793 13.844 1 91.75 198 SER A N 1
ATOM 1578 C CA . SER A 1 198 ? -16.844 5.602 13.359 1 91.75 198 SER A CA 1
ATOM 1579 C C . SER A 1 198 ? -15.867 4.453 13.125 1 91.75 198 SER A C 1
ATOM 1581 O O . SER A 1 198 ? -15.883 3.828 12.062 1 91.75 198 SER A O 1
ATOM 1583 N N . ASN A 1 199 ? -14.922 4.277 14.008 1 87.19 199 ASN A N 1
ATOM 1584 C CA . ASN A 1 199 ? -13.938 3.205 14.008 1 87.19 199 ASN A CA 1
ATOM 1585 C C . ASN A 1 199 ? -12.93 3.367 12.875 1 87.19 199 ASN A C 1
ATOM 1587 O O . ASN A 1 199 ? -12.25 2.41 12.5 1 87.19 199 ASN A O 1
ATOM 1591 N N . ARG A 1 200 ? -12.883 4.527 12.297 1 91.75 200 ARG A N 1
ATOM 1592 C CA . ARG A 1 200 ? -11.859 4.898 11.32 1 91.75 200 ARG A CA 1
ATOM 1593 C C . ARG A 1 200 ? -10.992 6.039 11.844 1 91.75 200 ARG A C 1
ATOM 1595 O O . ARG A 1 200 ? -11.266 6.594 12.906 1 91.75 200 ARG A O 1
ATOM 1602 N N . GLY A 1 201 ? -9.961 6.352 11.195 1 94.31 201 GLY A N 1
ATOM 1603 C CA . GLY A 1 201 ? -9.062 7.414 11.617 1 94.31 201 GLY A CA 1
ATOM 1604 C C . GLY A 1 201 ? -8.688 8.359 10.484 1 94.31 201 GLY A C 1
ATOM 1605 O O . GLY A 1 201 ? -8.641 7.949 9.32 1 94.31 201 GLY A O 1
ATOM 1606 N N . THR A 1 202 ? -8.422 9.594 10.828 1 98.12 202 THR A N 1
ATOM 1607 C CA . THR A 1 202 ? -7.859 10.531 9.867 1 98.12 202 THR A CA 1
ATOM 1608 C C . THR A 1 202 ? -6.387 10.211 9.609 1 98.12 202 THR A C 1
ATOM 1610 O O . THR A 1 202 ? -5.816 9.328 10.242 1 98.12 202 THR A O 1
ATOM 1613 N N . VAL A 1 203 ? -5.781 10.867 8.68 1 97.88 203 VAL A N 1
ATOM 1614 C CA . VAL A 1 203 ? -4.477 10.508 8.141 1 97.88 203 VAL A CA 1
ATOM 1615 C C . VAL A 1 203 ? -3.428 10.562 9.25 1 97.88 203 VAL A C 1
ATOM 1617 O O . VAL A 1 203 ? -2.432 9.836 9.211 1 97.88 203 VAL A O 1
ATOM 1620 N N . MET A 1 204 ? -3.629 11.328 10.383 1 97.5 204 MET A N 1
ATOM 1621 C CA . MET A 1 204 ? -2.662 11.461 11.469 1 97.5 204 MET A CA 1
ATOM 1622 C C . MET A 1 204 ? -2.982 10.5 12.602 1 97.5 204 MET A C 1
ATOM 1624 O O . MET A 1 204 ? -2.424 10.609 13.695 1 97.5 204 MET A O 1
ATOM 1628 N N . SER A 1 205 ? -3.842 9.547 12.383 1 95.12 205 SER A N 1
ATOM 1629 C CA . SER A 1 205 ? -4.176 8.562 13.406 1 95.12 205 SER A CA 1
ATOM 1630 C C . SER A 1 205 ? -3.453 7.242 13.156 1 95.12 205 SER A C 1
ATOM 1632 O O . SER A 1 205 ? -2.764 7.09 12.148 1 95.12 205 SER A O 1
ATOM 1634 N N . TYR A 1 206 ? -3.639 6.297 14.07 1 89 206 TYR A N 1
ATOM 1635 C CA . TYR A 1 206 ? -3.027 4.98 13.945 1 89 206 TYR A CA 1
ATOM 1636 C C . TYR A 1 206 ? -4.09 3.898 13.773 1 89 206 TYR A C 1
ATOM 1638 O O . TYR A 1 206 ? -3.85 2.729 14.078 1 89 206 TYR A O 1
ATOM 1646 N N . GLU A 1 207 ? -5.25 4.359 13.32 1 87.31 207 GLU A N 1
ATOM 1647 C CA . GLU A 1 207 ? -6.297 3.371 13.07 1 87.31 207 GLU A CA 1
ATOM 1648 C C . GLU A 1 207 ? -5.941 2.479 11.883 1 87.31 207 GLU A C 1
ATOM 1650 O O . GLU A 1 207 ? -5.176 2.883 11 1 87.31 207 GLU A O 1
ATOM 1655 N N . LYS A 1 208 ? -6.457 1.328 11.883 1 80.38 208 LYS A N 1
ATOM 1656 C CA . LYS A 1 208 ? -6.246 0.397 10.773 1 80.38 208 LYS A CA 1
ATOM 1657 C C . LYS A 1 208 ? -6.879 0.919 9.492 1 80.38 208 LYS A C 1
ATOM 1659 O O . LYS A 1 208 ? -6.312 0.762 8.406 1 80.38 208 LYS A O 1
ATOM 1664 N N . ASP A 1 209 ? -8.055 1.489 9.695 1 86.25 209 ASP A N 1
ATOM 1665 C CA . ASP A 1 209 ? -8.766 2.068 8.562 1 86.25 209 ASP A CA 1
ATOM 1666 C C . ASP A 1 209 ? -8.648 3.59 8.555 1 86.25 209 ASP A C 1
ATOM 1668 O O . ASP A 1 209 ? -9.32 4.277 9.328 1 86.25 209 ASP A O 1
ATOM 1672 N N . ILE A 1 210 ? -7.879 4.098 7.621 1 92.25 210 ILE A N 1
ATOM 1673 C CA . ILE A 1 210 ? -7.594 5.527 7.551 1 92.25 210 ILE A CA 1
ATOM 1674 C C . ILE A 1 210 ? -8.414 6.168 6.434 1 92.25 210 ILE A C 1
ATOM 1676 O O . ILE A 1 210 ? -8.453 5.656 5.312 1 92.25 210 ILE A O 1
ATOM 1680 N N . ILE A 1 211 ? -9.133 7.207 6.742 1 94.94 211 ILE A N 1
ATOM 1681 C CA . ILE A 1 211 ? -9.766 7.992 5.684 1 94.94 211 ILE A CA 1
ATOM 1682 C C . ILE A 1 211 ? -8.75 8.977 5.102 1 94.94 211 ILE A C 1
ATOM 1684 O O . ILE A 1 211 ? -7.879 9.477 5.816 1 94.94 211 ILE A O 1
ATOM 1688 N N . PRO A 1 212 ? -8.797 9.211 3.805 1 97.56 212 PRO A N 1
ATOM 1689 C CA . PRO A 1 212 ? -7.867 10.164 3.186 1 97.56 212 PRO A CA 1
ATOM 1690 C C . PRO A 1 212 ? -8.242 11.617 3.467 1 97.56 212 PRO A C 1
ATOM 1692 O O . PRO A 1 212 ? -8.555 12.367 2.541 1 97.56 212 PRO A O 1
ATOM 1695 N N . ALA A 1 213 ? -8.133 12 4.719 1 98.62 213 ALA A N 1
ATOM 1696 C CA . ALA A 1 213 ? -8.438 13.359 5.164 1 98.62 213 ALA A CA 1
ATOM 1697 C C . ALA A 1 213 ? -7.75 13.664 6.492 1 98.62 213 ALA A C 1
ATOM 1699 O O . ALA A 1 213 ? -7.48 12.758 7.285 1 98.62 213 ALA A O 1
ATOM 1700 N N . TYR A 1 214 ? -7.465 14.922 6.695 1 98.81 214 TYR A N 1
ATOM 1701 C CA . TYR A 1 214 ? -7.047 15.422 8 1 98.81 214 TYR A CA 1
ATOM 1702 C C . TYR A 1 214 ? -8.25 15.648 8.906 1 98.81 214 TYR A C 1
ATOM 1704 O O . TYR A 1 214 ? -9.383 15.781 8.43 1 98.81 214 TYR A O 1
ATOM 1712 N N . SER A 1 215 ? -8.031 15.664 10.188 1 98.88 215 SER A N 1
ATOM 1713 C CA . SER A 1 215 ? -9.109 15.961 11.125 1 98.88 215 SER A CA 1
ATOM 1714 C C . SER A 1 215 ? -9.688 17.359 10.891 1 98.88 215 SER A C 1
ATOM 1716 O O . SER A 1 215 ? -8.945 18.297 10.594 1 98.88 215 SER A O 1
ATOM 1718 N N . SER A 1 216 ? -10.961 17.469 10.961 1 98.75 216 SER A N 1
ATOM 1719 C CA . SER A 1 216 ? -11.711 18.703 10.719 1 98.75 216 SER A CA 1
ATOM 1720 C C . SER A 1 216 ? -13.133 18.594 11.258 1 98.75 216 SER A C 1
ATOM 1722 O O . SER A 1 216 ? -13.766 17.547 11.148 1 98.75 216 SER A O 1
ATOM 1724 N N . PRO A 1 217 ? -13.68 19.672 11.836 1 98.56 217 PRO A N 1
ATOM 1725 C CA . PRO A 1 217 ? -15.086 19.641 12.258 1 98.56 217 PRO A CA 1
ATOM 1726 C C . PRO A 1 217 ? -16.047 19.531 11.086 1 98.56 217 PRO A C 1
ATOM 1728 O O . PRO A 1 217 ? -17.234 19.266 11.281 1 98.56 217 PRO A O 1
ATOM 1731 N N . ASP A 1 218 ? -15.578 19.719 9.836 1 98.31 218 ASP A N 1
ATOM 1732 C CA . ASP A 1 218 ? -16.438 19.75 8.656 1 98.31 218 ASP A CA 1
ATOM 1733 C C . ASP A 1 218 ? -16.469 18.391 7.965 1 98.31 218 ASP A C 1
ATOM 1735 O O . ASP A 1 218 ? -17.062 18.25 6.883 1 98.31 218 ASP A O 1
ATOM 1739 N N . ILE A 1 219 ? -15.844 17.406 8.492 1 98.31 219 ILE A N 1
ATOM 1740 C CA . ILE A 1 219 ? -15.766 16.078 7.906 1 98.31 219 ILE A CA 1
ATOM 1741 C C . ILE A 1 219 ? -16.406 15.055 8.852 1 98.31 219 ILE A C 1
ATOM 1743 O O . ILE A 1 219 ? -16.203 15.117 10.062 1 98.31 219 ILE A O 1
ATOM 1747 N N . SER A 1 220 ? -17.172 14.133 8.336 1 97.88 220 SER A N 1
ATOM 1748 C CA . SER A 1 220 ? -17.797 13.109 9.172 1 97.88 220 SER A CA 1
ATOM 1749 C C . SER A 1 220 ? -17.844 11.766 8.461 1 97.88 220 SER A C 1
ATOM 1751 O O . SER A 1 220 ? -17.734 11.703 7.234 1 97.88 220 SER A O 1
ATOM 1753 N N . VAL A 1 221 ? -17.859 10.781 9.203 1 94.81 221 VAL A N 1
ATOM 1754 C CA . VAL A 1 221 ? -18.094 9.414 8.742 1 94.81 221 VAL A CA 1
ATOM 1755 C C . VAL A 1 221 ? -19.281 8.82 9.492 1 94.81 221 VAL A C 1
ATOM 1757 O O . VAL A 1 221 ? -19.297 8.766 10.719 1 94.81 221 VAL A O 1
ATOM 1760 N N . GLY A 1 222 ? -20.297 8.414 8.727 1 92.31 222 GLY A N 1
ATOM 1761 C CA . GLY A 1 222 ? -21.469 7.832 9.367 1 92.31 222 GLY A CA 1
ATOM 1762 C C . GLY A 1 222 ? -22.125 8.766 10.375 1 92.31 222 GLY A C 1
ATOM 1763 O O . GLY A 1 222 ? -22.578 8.32 11.438 1 92.31 222 GLY A O 1
ATOM 1764 N N . GLY A 1 223 ? -21.922 10.047 10.109 1 94.38 223 GLY A N 1
ATOM 1765 C CA . GLY A 1 223 ? -22.547 11.031 10.977 1 94.38 223 GLY A CA 1
ATOM 1766 C C . GLY A 1 223 ? -21.656 11.453 12.133 1 94.38 223 GLY A C 1
ATOM 1767 O O . GLY A 1 223 ? -21.922 12.469 12.781 1 94.38 223 GLY A O 1
ATOM 1768 N N . GLU A 1 224 ? -20.656 10.703 12.383 1 97.06 224 GLU A N 1
ATOM 1769 C CA . GLU A 1 224 ? -19.719 11.078 13.438 1 97.06 224 GLU A CA 1
ATOM 1770 C C . GLU A 1 224 ? -18.641 12.008 12.906 1 97.06 224 GLU A C 1
ATOM 1772 O O . GLU A 1 224 ? -17.938 11.672 11.945 1 97.06 224 GLU A O 1
ATOM 1777 N N . VAL A 1 225 ? -18.5 13.117 13.547 1 98.25 225 VAL A N 1
ATOM 1778 C CA . VAL A 1 225 ? -17.547 14.125 13.086 1 98.25 225 VAL A CA 1
ATOM 1779 C C . VAL A 1 225 ? -16.125 13.633 13.328 1 98.25 225 VAL A C 1
ATOM 1781 O O . VAL A 1 225 ? -15.828 13.062 14.383 1 98.25 225 VAL A O 1
ATOM 1784 N N . CYS A 1 226 ? -15.234 13.883 12.398 1 98.44 226 CYS A N 1
ATOM 1785 C CA . CYS A 1 226 ? -13.844 13.453 12.477 1 98.44 226 CYS A CA 1
ATOM 1786 C C . CYS A 1 226 ? -12.93 14.609 12.875 1 98.44 226 CYS A C 1
ATOM 1788 O O . CYS A 1 226 ? -11.969 14.914 12.172 1 98.44 226 CYS A O 1
ATOM 1790 N N . GLY A 1 227 ? -13.164 15.281 13.906 1 98.5 227 GLY A N 1
ATOM 1791 C CA . GLY A 1 227 ? -12.391 16.406 14.414 1 98.5 227 GLY A CA 1
ATOM 1792 C C . GLY A 1 227 ? -13.234 17.438 15.125 1 98.5 227 GLY A C 1
ATOM 1793 O O . GLY A 1 227 ? -14.438 17.25 15.305 1 98.5 227 GLY A O 1
ATOM 1794 N N . ASP A 1 228 ? -12.617 18.453 15.633 1 97.62 228 ASP A N 1
ATOM 1795 C CA . ASP A 1 228 ? -13.273 19.594 16.266 1 97.62 228 ASP A CA 1
ATOM 1796 C C . ASP A 1 228 ? -12.391 20.844 16.203 1 97.62 228 ASP A C 1
ATOM 1798 O O . ASP A 1 228 ? -11.203 20.75 15.898 1 97.62 228 ASP A O 1
ATOM 1802 N N . GLN A 1 229 ? -12.992 21.953 16.531 1 96.56 229 GLN A N 1
ATOM 1803 C CA . GLN A 1 229 ? -12.32 23.234 16.344 1 96.56 229 GLN A CA 1
ATOM 1804 C C . GLN A 1 229 ? -11.234 23.438 17.406 1 96.56 229 GLN A C 1
ATOM 1806 O O . GLN A 1 229 ? -10.25 24.141 17.156 1 96.56 229 GLN A O 1
ATOM 1811 N N . LEU A 1 230 ? -11.305 22.766 18.484 1 94.88 230 LEU A N 1
ATOM 1812 C CA . LEU A 1 230 ? -10.508 23.156 19.641 1 94.88 230 LEU A CA 1
ATOM 1813 C C . LEU A 1 230 ? -9.297 22.234 19.797 1 94.88 230 LEU A C 1
ATOM 1815 O O . LEU A 1 230 ? -8.258 22.656 20.312 1 94.88 230 LEU A O 1
ATOM 1819 N N . SER A 1 231 ? -9.398 21.031 19.359 1 95.44 231 SER A N 1
ATOM 1820 C CA . SER A 1 231 ? -8.32 20.109 19.672 1 95.44 231 SER A CA 1
ATOM 1821 C C . SER A 1 231 ? -7.902 19.312 18.438 1 95.44 231 SER A C 1
ATOM 1823 O O . SER A 1 231 ? -6.727 18.984 18.266 1 95.44 231 SER A O 1
ATOM 1825 N N . ALA A 1 232 ? -8.836 18.969 17.547 1 97.94 232 ALA A N 1
ATOM 1826 C CA . ALA A 1 232 ? -8.562 18.047 16.438 1 97.94 232 ALA A CA 1
ATOM 1827 C C . ALA A 1 232 ? -8.906 18.688 15.102 1 97.94 232 ALA A C 1
ATOM 1829 O O . ALA A 1 232 ? -9.898 18.312 14.461 1 97.94 232 ALA A O 1
ATOM 1830 N N . ASN A 1 233 ? -8.094 19.594 14.68 1 98.5 233 ASN A N 1
ATOM 1831 C CA . ASN A 1 233 ? -8.258 20.312 13.414 1 98.5 233 ASN A CA 1
ATOM 1832 C C . ASN A 1 233 ? -6.938 20.453 12.672 1 98.5 233 ASN A C 1
ATOM 1834 O O . ASN A 1 233 ? -6.484 21.562 12.391 1 98.5 233 ASN A O 1
ATOM 1838 N N . ASN A 1 234 ? -6.445 19.328 12.297 1 98.62 234 ASN A N 1
ATOM 1839 C CA . ASN A 1 234 ? -5.199 19.312 11.539 1 98.62 234 ASN A CA 1
ATOM 1840 C C . ASN A 1 234 ? -5.359 20 10.188 1 98.62 234 ASN A C 1
ATOM 1842 O O . ASN A 1 234 ? -4.398 20.547 9.641 1 98.62 234 ASN A O 1
ATOM 1846 N N . ALA A 1 235 ? -6.574 19.969 9.664 1 98.69 235 ALA A N 1
ATOM 1847 C CA . ALA A 1 235 ? -6.809 20.703 8.422 1 98.69 235 ALA A CA 1
ATOM 1848 C C . ALA A 1 235 ? -6.473 22.188 8.578 1 98.69 235 ALA A C 1
ATOM 1850 O O . ALA A 1 235 ? -5.824 22.781 7.715 1 98.69 235 ALA A O 1
ATOM 1851 N N . GLN A 1 236 ? -6.871 22.734 9.688 1 97.88 236 GLN A N 1
ATOM 1852 C CA . GLN A 1 236 ? -6.574 24.141 9.953 1 97.88 236 GLN A CA 1
ATOM 1853 C C . GLN A 1 236 ? -5.07 24.375 10.086 1 97.88 236 GLN A C 1
ATOM 1855 O O . GLN A 1 236 ? -4.551 25.391 9.641 1 97.88 236 GLN A O 1
ATOM 1860 N N . VAL A 1 237 ? -4.363 23.422 10.719 1 97.62 237 VAL A N 1
ATOM 1861 C CA . VAL A 1 237 ? -2.914 23.516 10.859 1 97.62 237 VAL A CA 1
ATOM 1862 C C . VAL A 1 237 ? -2.268 23.656 9.484 1 97.62 237 VAL A C 1
ATOM 1864 O O . VAL A 1 237 ? -1.426 24.531 9.273 1 97.62 237 VAL A O 1
ATOM 1867 N N . LEU A 1 238 ? -2.646 22.844 8.539 1 98.12 238 LEU A N 1
ATOM 1868 C CA . LEU A 1 238 ? -2.021 22.844 7.223 1 98.12 238 LEU A CA 1
ATOM 1869 C C . LEU A 1 238 ? -2.516 24.031 6.387 1 98.12 238 LEU A C 1
ATOM 1871 O O . LEU A 1 238 ? -1.79 24.531 5.527 1 98.12 238 LEU A O 1
ATOM 1875 N N . ARG A 1 239 ? -3.785 24.5 6.629 1 97.12 239 ARG A N 1
ATOM 1876 C CA . ARG A 1 239 ? -4.211 25.734 5.98 1 97.12 239 ARG A CA 1
ATOM 1877 C C . ARG A 1 239 ? -3.355 26.922 6.434 1 97.12 239 ARG A C 1
ATOM 1879 O O . ARG A 1 239 ? -3.002 27.781 5.625 1 97.12 239 ARG A O 1
ATOM 1886 N N . ASN A 1 240 ? -3.068 26.953 7.727 1 95.88 240 ASN A N 1
ATOM 1887 C CA . ASN A 1 240 ? -2.186 28 8.242 1 95.88 240 ASN A CA 1
ATOM 1888 C C . ASN A 1 240 ? -0.787 27.891 7.637 1 95.88 240 ASN A C 1
ATOM 1890 O O . ASN A 1 240 ? -0.153 28.906 7.355 1 95.88 240 ASN A O 1
ATOM 1894 N N . PHE A 1 241 ? -0.295 26.688 7.438 1 96.31 241 PHE A N 1
ATOM 1895 C CA . PHE A 1 241 ? 0.974 26.453 6.758 1 96.31 241 PHE A CA 1
ATOM 1896 C C . PHE A 1 241 ? 0.948 27.047 5.352 1 96.31 241 PHE A C 1
ATOM 1898 O O . PHE A 1 241 ? 1.88 27.75 4.949 1 96.31 241 PHE A O 1
ATOM 1905 N N . ALA A 1 242 ? -0.108 26.734 4.633 1 97 242 ALA A N 1
ATOM 1906 C CA . ALA A 1 242 ? -0.249 27.266 3.275 1 97 242 ALA A CA 1
ATOM 1907 C C . ALA A 1 242 ? -0.25 28.781 3.273 1 97 242 ALA A C 1
ATOM 1909 O O . ALA A 1 242 ? 0.405 29.406 2.436 1 97 242 ALA A O 1
ATOM 1910 N N . LYS A 1 243 ? -0.99 29.344 4.18 1 94.88 243 LYS A N 1
ATOM 1911 C CA . LYS A 1 243 ? -1.09 30.797 4.27 1 94.88 243 LYS A CA 1
ATOM 1912 C C . LYS A 1 243 ? 0.271 31.422 4.555 1 94.88 243 LYS A C 1
ATOM 1914 O O . LYS A 1 243 ? 0.599 32.469 4.012 1 94.88 243 LYS A O 1
ATOM 1919 N N . LYS A 1 244 ? 1.012 30.797 5.387 1 94.38 244 LYS A N 1
ATOM 1920 C CA . LYS A 1 244 ? 2.32 31.297 5.793 1 94.38 244 LYS A CA 1
ATOM 1921 C C . LYS A 1 244 ? 3.256 31.422 4.594 1 94.38 244 LYS A C 1
ATOM 1923 O O . LYS A 1 244 ? 4.059 32.375 4.523 1 94.38 244 LYS A O 1
ATOM 1928 N N . TYR A 1 245 ? 3.109 30.547 3.625 1 94.62 245 TYR A N 1
ATOM 1929 C CA . TYR A 1 245 ? 4.09 30.516 2.549 1 94.62 245 TYR A CA 1
ATOM 1930 C C . TYR A 1 245 ? 3.471 30.953 1.228 1 94.62 245 TYR A C 1
ATOM 1932 O O . TYR A 1 245 ? 4.156 31.016 0.204 1 94.62 245 TYR A O 1
ATOM 1940 N N . ALA A 1 246 ? 2.164 31.094 1.094 1 84.75 246 ALA A N 1
ATOM 1941 C CA . ALA A 1 246 ? 1.516 31.562 -0.125 1 84.75 246 ALA A CA 1
ATOM 1942 C C . ALA A 1 246 ? 1.947 33 -0.457 1 84.75 246 ALA A C 1
ATOM 1944 O O . ALA A 1 246 ? 1.928 33.406 -1.621 1 84.75 246 ALA A O 1
ATOM 1945 N N . SER A 1 247 ? 2.012 33.938 0.565 1 62.88 247 SER A N 1
ATOM 1946 C CA . SER A 1 247 ? 2.156 35.375 0.357 1 62.88 247 SER A CA 1
ATOM 1947 C C . SER A 1 247 ? 3.461 35.719 -0.36 1 62.88 247 SER A C 1
ATOM 1949 O O . SER A 1 247 ? 3.656 36.844 -0.821 1 62.88 247 SER A O 1
ATOM 1951 N N . ASN A 1 248 ? 4.438 34.719 -0.526 1 47.22 248 ASN A N 1
ATOM 1952 C CA . ASN A 1 248 ? 5.637 35.344 -1.078 1 47.22 248 ASN A CA 1
ATOM 1953 C C . ASN A 1 248 ? 5.57 35.438 -2.6 1 47.22 248 ASN A C 1
ATOM 1955 O O . ASN A 1 248 ? 5.055 34.531 -3.26 1 47.22 248 ASN A O 1
ATOM 1959 N N . MET B 1 1 ? 20.797 -5.473 26.859 1 18.7 1 MET B N 1
ATOM 1960 C CA . MET B 1 1 ? 20.141 -6.281 25.844 1 18.7 1 MET B CA 1
ATOM 1961 C C . MET B 1 1 ? 20.484 -5.781 24.438 1 18.7 1 MET B C 1
ATOM 1963 O O . MET B 1 1 ? 20.25 -4.613 24.125 1 18.7 1 MET B O 1
ATOM 1967 N N . GLN B 1 2 ? 21.469 -6.355 23.844 1 19.77 2 GLN B N 1
ATOM 1968 C CA . GLN B 1 2 ? 22.109 -5.953 22.594 1 19.77 2 GLN B CA 1
ATOM 1969 C C . GLN B 1 2 ? 21.125 -6.027 21.438 1 19.77 2 GLN B C 1
ATOM 1971 O O . GLN B 1 2 ? 20.547 -7.082 21.172 1 19.77 2 GLN B O 1
ATOM 1976 N N . CYS B 1 3 ? 20.422 -5.031 21.188 1 25.12 3 CYS B N 1
ATOM 1977 C CA . CYS B 1 3 ? 19.516 -4.918 20.047 1 25.12 3 CYS B CA 1
ATOM 1978 C C . CYS B 1 3 ? 20.141 -5.484 18.781 1 25.12 3 CYS B C 1
ATOM 1980 O O . CYS B 1 3 ? 21.109 -4.926 18.266 1 25.12 3 CYS B O 1
ATOM 1982 N N . VAL B 1 4 ? 20.266 -6.75 18.703 1 29.27 4 VAL B N 1
ATOM 1983 C CA . VAL B 1 4 ? 20.812 -7.406 17.531 1 29.27 4 VAL B CA 1
ATOM 1984 C C . VAL B 1 4 ? 20.094 -6.91 16.281 1 29.27 4 VAL B C 1
ATOM 1986 O O . VAL B 1 4 ? 18.859 -7.039 16.172 1 29.27 4 VAL B O 1
ATOM 1989 N N . TYR B 1 5 ? 20.562 -5.906 15.68 1 36.06 5 TYR B N 1
ATOM 1990 C CA . TYR B 1 5 ? 20.188 -5.246 14.43 1 36.06 5 TYR B CA 1
ATOM 1991 C C . TYR B 1 5 ? 20.016 -6.258 13.312 1 36.06 5 TYR B C 1
ATOM 1993 O O . TYR B 1 5 ? 20.969 -6.961 12.945 1 36.06 5 TYR B O 1
ATOM 2001 N N . ALA B 1 6 ? 19 -6.973 13.312 1 38.53 6 ALA B N 1
ATOM 2002 C CA . ALA B 1 6 ? 18.891 -7.965 12.242 1 38.53 6 ALA B CA 1
ATOM 2003 C C . ALA B 1 6 ? 18.891 -7.297 10.867 1 38.53 6 ALA B C 1
ATOM 2005 O O . ALA B 1 6 ? 18.016 -6.488 10.562 1 38.53 6 ALA B O 1
ATOM 2006 N N . VAL B 1 7 ? 20.031 -7.059 10.172 1 50.03 7 VAL B N 1
ATOM 2007 C CA . VAL B 1 7 ? 20.141 -6.668 8.773 1 50.03 7 VAL B CA 1
ATOM 2008 C C . VAL B 1 7 ? 19.281 -7.59 7.906 1 50.03 7 VAL B C 1
ATOM 2010 O O . VAL B 1 7 ? 19.438 -8.812 7.961 1 50.03 7 VAL B O 1
ATOM 2013 N N . ALA B 1 8 ? 18.172 -7.023 7.301 1 59.78 8 ALA B N 1
ATOM 2014 C CA . ALA B 1 8 ? 17.453 -7.875 6.355 1 59.78 8 ALA B CA 1
ATOM 2015 C C . ALA B 1 8 ? 18.422 -8.547 5.383 1 59.78 8 ALA B C 1
ATOM 2017 O O . ALA B 1 8 ? 19.281 -7.883 4.785 1 59.78 8 ALA B O 1
ATOM 2018 N N . GLY B 1 9 ? 18.531 -9.859 5.316 1 70.94 9 GLY B N 1
ATOM 2019 C CA . GLY B 1 9 ? 19.391 -10.609 4.41 1 70.94 9 GLY B CA 1
ATOM 2020 C C . GLY B 1 9 ? 19.203 -10.219 2.955 1 70.94 9 GLY B C 1
ATOM 2021 O O . GLY B 1 9 ? 18.125 -9.766 2.561 1 70.94 9 GLY B O 1
ATOM 2022 N N . GLU B 1 10 ? 20.219 -10.273 2.205 1 84.12 10 GLU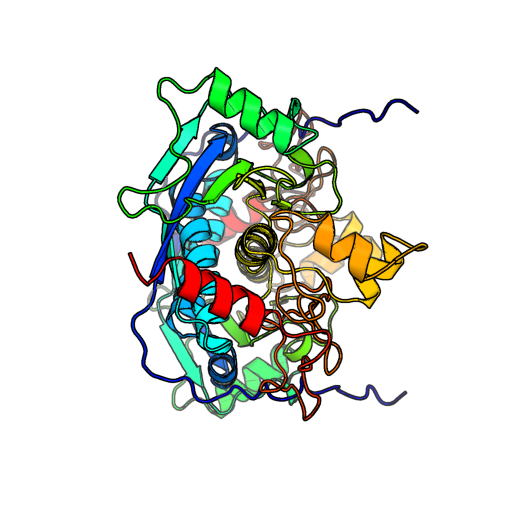 B N 1
ATOM 2023 C CA . GLU B 1 10 ? 20.219 -9.945 0.784 1 84.12 10 GLU B CA 1
ATOM 2024 C C . GLU B 1 10 ? 19.375 -10.938 -0.013 1 84.12 10 GLU B C 1
ATOM 2026 O O . GLU B 1 10 ? 19.5 -12.148 0.175 1 84.12 10 GLU B O 1
ATOM 2031 N N . LEU B 1 11 ? 18.484 -10.43 -0.846 1 92.88 11 LEU B N 1
ATOM 2032 C CA . LEU B 1 11 ? 17.719 -11.258 -1.766 1 92.88 11 LEU B CA 1
ATOM 2033 C C . LEU B 1 11 ? 18.562 -11.664 -2.971 1 92.88 11 LEU B C 1
ATOM 2035 O O . LEU B 1 11 ? 19.156 -10.812 -3.633 1 92.88 11 LEU B O 1
ATOM 2039 N N . LYS B 1 12 ? 18.719 -12.945 -3.18 1 96.19 12 LYS B N 1
ATOM 2040 C CA . LYS B 1 12 ? 19.391 -13.484 -4.355 1 96.19 12 LYS B CA 1
ATOM 2041 C C . LYS B 1 12 ? 18.406 -14.133 -5.316 1 96.19 12 LYS B C 1
ATOM 2043 O O . LYS B 1 12 ? 17.656 -15.047 -4.934 1 96.19 12 LYS B O 1
ATOM 2048 N N . LEU B 1 13 ? 18.422 -13.648 -6.508 1 97.69 13 LEU B N 1
ATOM 2049 C CA . LEU B 1 13 ? 17.484 -14.094 -7.535 1 97.69 13 LEU B CA 1
ATOM 2050 C C . LEU B 1 13 ? 18.203 -14.891 -8.617 1 97.69 13 LEU B C 1
ATOM 2052 O O . LEU B 1 13 ? 19.406 -14.719 -8.828 1 97.69 13 LEU B O 1
ATOM 2056 N N . PRO B 1 14 ? 17.5 -15.773 -9.266 1 96.94 14 PRO B N 1
ATOM 2057 C CA . PRO B 1 14 ? 18.094 -16.531 -10.359 1 96.94 14 PRO B CA 1
ATOM 2058 C C . PRO B 1 14 ? 18.203 -15.734 -11.648 1 96.94 14 PRO B C 1
ATOM 2060 O O . PRO B 1 14 ? 17.484 -14.742 -11.828 1 96.94 14 PRO B O 1
ATOM 2063 N N . ASP B 1 15 ? 19.109 -16.172 -12.5 1 95.62 15 ASP B N 1
ATOM 2064 C CA . ASP B 1 15 ? 19.109 -15.711 -13.883 1 95.62 15 ASP B CA 1
ATOM 2065 C C . ASP B 1 15 ? 18 -16.375 -14.68 1 95.62 15 ASP B C 1
ATOM 2067 O O . ASP B 1 15 ? 17.891 -17.609 -14.711 1 95.62 15 ASP B O 1
ATOM 2071 N N . CYS B 1 16 ? 17.203 -15.562 -15.25 1 96.44 16 CYS B N 1
ATOM 2072 C CA . CYS B 1 16 ? 16.016 -16.094 -15.914 1 96.44 16 CYS B CA 1
ATOM 2073 C C . CYS B 1 16 ? 16.266 -16.234 -17.406 1 96.44 16 CYS B C 1
ATOM 2075 O O . CYS B 1 16 ? 16.875 -15.375 -18.031 1 96.44 16 CYS B O 1
ATOM 2077 N N . PRO B 1 17 ? 15.812 -17.297 -17.969 1 92.62 17 PRO B N 1
ATOM 2078 C CA . PRO B 1 17 ? 15.883 -17.422 -19.422 1 92.62 17 PRO B CA 1
ATOM 2079 C C . PRO B 1 17 ? 15.047 -16.375 -20.141 1 92.62 17 PRO B C 1
ATOM 2081 O O . PRO B 1 17 ? 14.023 -15.922 -19.609 1 92.62 17 PRO B O 1
ATOM 2084 N N . ASN B 1 18 ? 15.539 -15.984 -21.266 1 90.31 18 ASN B N 1
ATOM 2085 C CA . ASN B 1 18 ? 14.719 -15.117 -22.109 1 90.31 18 ASN B CA 1
ATOM 2086 C C . ASN B 1 18 ? 13.688 -15.906 -22.906 1 90.31 18 ASN B C 1
ATOM 2088 O O . ASN B 1 18 ? 14.039 -16.672 -23.812 1 90.31 18 ASN B O 1
ATOM 2092 N N . SER B 1 19 ? 12.508 -15.938 -22.531 1 89.5 19 SER B N 1
ATOM 2093 C CA . SER B 1 19 ? 11.414 -16.656 -23.188 1 89.5 19 SER B CA 1
ATOM 2094 C C . SER B 1 19 ? 10.219 -15.734 -23.422 1 89.5 19 SER B C 1
ATOM 2096 O O . SER B 1 19 ? 10.031 -14.758 -22.703 1 89.5 19 SER B O 1
ATOM 2098 N N . PRO B 1 20 ? 9.484 -16.047 -24.516 1 94.06 20 PRO B N 1
ATOM 2099 C CA . PRO B 1 20 ? 8.258 -15.273 -24.703 1 94.06 20 PRO B CA 1
ATOM 2100 C C . PRO 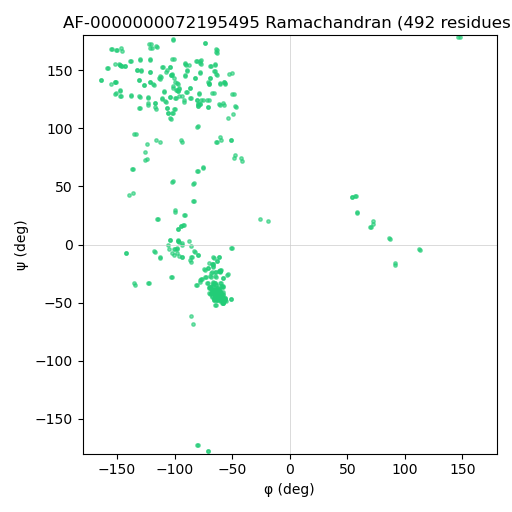B 1 20 ? 7.324 -15.344 -23.5 1 94.06 20 PRO B C 1
ATOM 2102 O O . PRO B 1 20 ? 7.184 -16.406 -22.891 1 94.06 20 PRO B O 1
ATOM 2105 N N . LYS B 1 21 ? 6.777 -14.305 -23.172 1 96.75 21 LYS B N 1
ATOM 2106 C CA . LYS B 1 21 ? 5.91 -14.219 -22 1 96.75 21 LYS B CA 1
ATOM 2107 C C . LYS B 1 21 ? 4.441 -14.375 -22.391 1 96.75 21 LYS B C 1
ATOM 2109 O O . LYS B 1 21 ? 4.008 -13.844 -23.422 1 96.75 21 LYS B O 1
ATOM 2114 N N . LEU B 1 22 ? 3.715 -15.148 -21.703 1 98 22 LEU B N 1
ATOM 2115 C CA . LEU B 1 22 ? 2.262 -15.227 -21.812 1 98 22 LEU B CA 1
ATOM 2116 C C . LEU B 1 22 ? 1.607 -13.977 -21.234 1 98 22 LEU B C 1
ATOM 2118 O O . LEU B 1 22 ? 1.785 -13.672 -20.047 1 98 22 LEU B O 1
ATOM 2122 N N . GLU B 1 23 ? 0.916 -13.258 -22 1 97.56 23 GLU B N 1
ATOM 2123 C CA . GLU B 1 23 ? 0.164 -12.117 -21.484 1 97.56 23 GLU B CA 1
ATOM 2124 C C . GLU B 1 23 ? -1.156 -12.562 -20.859 1 97.56 23 GLU B C 1
ATOM 2126 O O . GLU B 1 23 ? -1.926 -13.297 -21.484 1 97.56 23 GLU B O 1
ATOM 2131 N N . THR B 1 24 ? -1.384 -12.227 -19.672 1 98.44 24 THR B N 1
ATOM 2132 C CA . THR B 1 24 ? -2.658 -12.477 -19.016 1 98.44 24 THR B CA 1
ATOM 2133 C C . THR B 1 24 ? -3.383 -11.164 -18.734 1 98.44 24 THR B C 1
ATOM 2135 O O . THR B 1 24 ? -2.75 -10.156 -18.391 1 98.44 24 THR B O 1
ATOM 2138 N N . GLU B 1 25 ? -4.719 -11.203 -18.844 1 98.69 25 GLU B N 1
ATOM 2139 C CA . GLU B 1 25 ? -5.539 -10 -18.719 1 98.69 25 GLU B CA 1
ATOM 2140 C C . GLU B 1 25 ? -6.219 -9.945 -17.344 1 98.69 25 GLU B C 1
ATOM 2142 O O . GLU B 1 25 ? -6.598 -10.984 -16.797 1 98.69 25 GLU B O 1
ATOM 2147 N N . ILE B 1 26 ? -6.359 -8.758 -16.859 1 98.88 26 ILE B N 1
ATOM 2148 C CA . ILE B 1 26 ? -7.117 -8.492 -15.641 1 98.88 26 ILE B CA 1
ATOM 2149 C C . ILE B 1 26 ? -8.227 -7.484 -15.93 1 98.88 26 ILE B C 1
ATOM 2151 O O . ILE B 1 26 ? -7.973 -6.426 -16.516 1 98.88 26 ILE B O 1
ATOM 2155 N N . TYR B 1 27 ? -9.438 -7.816 -15.594 1 98.5 27 TYR B N 1
ATOM 2156 C CA . TYR B 1 27 ? -10.562 -6.891 -15.57 1 98.5 27 TYR B CA 1
ATOM 2157 C C . TYR B 1 27 ? -10.797 -6.359 -14.164 1 98.5 27 TYR B C 1
ATOM 2159 O O . TYR B 1 27 ? -10.852 -7.133 -13.203 1 98.5 27 TYR B O 1
ATOM 2167 N N . PHE B 1 28 ? -10.945 -5.051 -14.062 1 97.81 28 PHE B N 1
ATOM 2168 C CA . PHE B 1 28 ? -11.344 -4.453 -12.789 1 97.81 28 PHE B CA 1
ATOM 2169 C C . PHE B 1 28 ? -12.797 -3.988 -12.844 1 97.81 28 PHE B C 1
ATOM 2171 O O . PHE B 1 28 ? -13.148 -3.137 -13.656 1 97.81 28 PHE B O 1
ATOM 2178 N N . TYR B 1 29 ? -13.586 -4.562 -12.031 1 95.19 29 TYR B N 1
ATOM 2179 C CA . TYR B 1 29 ? -14.922 -4.059 -11.719 1 95.19 29 TYR B CA 1
ATOM 2180 C C . TYR B 1 29 ? -14.93 -3.35 -10.367 1 95.19 29 TYR B C 1
ATOM 2182 O O . TYR B 1 29 ? -14.789 -3.986 -9.328 1 95.19 29 TYR B O 1
ATOM 2190 N N . ILE B 1 30 ? -15.148 -2.039 -10.398 1 93.25 30 ILE B N 1
ATOM 2191 C CA . ILE B 1 30 ? -14.93 -1.203 -9.219 1 93.25 30 ILE B CA 1
ATOM 2192 C C . ILE B 1 30 ? -16.266 -0.695 -8.688 1 93.25 30 ILE B C 1
ATOM 2194 O O . ILE B 1 30 ? -17.078 -0.165 -9.453 1 93.25 30 ILE B O 1
ATOM 2198 N N . ASP B 1 31 ? -16.516 -0.944 -7.41 1 88.81 31 ASP B N 1
ATOM 2199 C CA . ASP B 1 31 ? -17.672 -0.299 -6.777 1 88.81 31 ASP B CA 1
ATOM 2200 C C . ASP B 1 31 ? -17.562 1.222 -6.875 1 88.81 31 ASP B C 1
ATOM 2202 O O . ASP B 1 31 ? -16.625 1.82 -6.336 1 88.81 31 ASP B O 1
ATOM 2206 N N . GLU B 1 32 ? -18.516 1.835 -7.469 1 90.88 32 GLU B N 1
ATOM 2207 C CA . GLU B 1 32 ? -18.469 3.273 -7.715 1 90.88 32 GLU B CA 1
ATOM 2208 C C . GLU B 1 32 ? -18.375 4.055 -6.406 1 90.88 32 GLU B C 1
ATOM 2210 O O . GLU B 1 32 ? -17.891 5.188 -6.387 1 90.88 32 GLU B O 1
ATOM 2215 N N . ASN B 1 33 ? -18.812 3.463 -5.281 1 87.94 33 ASN B N 1
ATOM 2216 C CA . ASN B 1 33 ? -18.75 4.125 -3.98 1 87.94 33 ASN B CA 1
ATOM 2217 C C . ASN B 1 33 ? -17.312 4.418 -3.561 1 87.94 33 ASN B C 1
ATOM 2219 O O . ASN B 1 33 ? -17.078 5.227 -2.662 1 87.94 33 ASN B O 1
ATOM 2223 N N . VAL B 1 34 ? -16.375 3.799 -4.246 1 91.25 34 VAL B N 1
ATOM 2224 C CA . VAL B 1 34 ? -14.969 4.09 -4.004 1 91.25 34 VAL B CA 1
ATOM 2225 C C . VAL B 1 34 ? -14.703 5.578 -4.23 1 91.25 34 VAL B C 1
ATOM 2227 O O . VAL B 1 34 ? -13.883 6.184 -3.529 1 91.25 34 VAL B O 1
ATOM 2230 N N . LEU B 1 35 ? -15.477 6.211 -5.102 1 93.5 35 LEU B N 1
ATOM 2231 C CA . LEU B 1 35 ? -15.242 7.594 -5.504 1 93.5 35 LEU B CA 1
ATOM 2232 C C . LEU B 1 35 ? -15.828 8.562 -4.484 1 93.5 35 LEU B C 1
ATOM 2234 O O . LEU B 1 35 ? -15.586 9.773 -4.562 1 93.5 35 LEU B O 1
ATOM 2238 N N . ASP B 1 36 ? -16.547 8.062 -3.51 1 89.62 36 ASP B N 1
ATOM 2239 C CA . ASP B 1 36 ? -16.984 8.898 -2.393 1 89.62 36 ASP B CA 1
ATOM 2240 C C . ASP B 1 36 ? -15.797 9.266 -1.496 1 89.62 36 ASP B C 1
ATOM 2242 O O . ASP B 1 36 ? -15.852 10.258 -0.769 1 89.62 36 ASP B O 1
ATOM 2246 N N . GLU B 1 37 ? -14.773 8.477 -1.63 1 92.19 37 GLU B N 1
ATOM 2247 C CA . GLU B 1 37 ? -13.656 8.648 -0.705 1 92.19 37 GLU B CA 1
ATOM 2248 C C . GLU B 1 37 ? -12.352 8.906 -1.455 1 92.19 37 GLU B C 1
ATOM 2250 O O . GLU B 1 37 ? -11.477 9.617 -0.956 1 92.19 37 GLU B O 1
ATOM 2255 N N . TYR B 1 38 ? -12.234 8.32 -2.604 1 95.94 38 TYR B N 1
ATOM 2256 C CA . TYR B 1 38 ? -10.977 8.367 -3.348 1 95.94 38 TYR B CA 1
ATOM 2257 C C . TYR B 1 38 ? -11.18 9 -4.719 1 95.94 38 TYR B C 1
ATOM 2259 O O . TYR B 1 38 ? -12.305 9.031 -5.234 1 95.94 38 TYR B O 1
ATOM 2267 N N . SER B 1 39 ? -10.086 9.484 -5.289 1 97.06 39 SER B N 1
ATOM 2268 C CA . SER B 1 39 ? -10.156 10.039 -6.637 1 97.06 39 SER B CA 1
ATOM 2269 C C . SER B 1 39 ? -9.883 8.969 -7.691 1 97.06 39 SER B C 1
ATOM 2271 O O . SER B 1 39 ? -9.227 7.965 -7.41 1 97.06 39 SER B O 1
ATOM 2273 N N . LYS B 1 40 ? -10.383 9.188 -8.883 1 97.31 40 LYS B N 1
ATOM 2274 C CA . LYS B 1 40 ? -10.078 8.289 -9.992 1 97.31 40 LYS B CA 1
ATOM 2275 C C . LYS B 1 40 ? -8.578 8.211 -10.25 1 97.31 40 LYS B C 1
ATOM 2277 O O . LYS B 1 40 ? -8.055 7.145 -10.57 1 97.31 40 LYS B O 1
ATOM 2282 N N . LYS B 1 41 ? -7.891 9.336 -10.078 1 97.69 41 LYS B N 1
ATOM 2283 C CA . LYS B 1 41 ? -6.449 9.375 -10.289 1 97.69 41 LYS B CA 1
ATOM 2284 C C . LYS B 1 41 ? -5.719 8.453 -9.312 1 97.69 41 LYS B C 1
ATOM 2286 O O . LYS B 1 41 ? -4.809 7.723 -9.711 1 97.69 41 LYS B O 1
ATOM 2291 N N . PHE B 1 42 ? -6.125 8.555 -8.078 1 98.06 42 PHE B N 1
ATOM 2292 C CA . PHE B 1 42 ? -5.512 7.676 -7.086 1 98.06 42 PHE B CA 1
ATOM 2293 C C . PHE B 1 42 ? -5.805 6.211 -7.402 1 98.06 42 PHE B C 1
ATOM 2295 O O . PHE B 1 42 ? -4.906 5.371 -7.352 1 98.06 42 PHE B O 1
ATOM 2302 N N . VAL B 1 43 ? -7.055 5.863 -7.691 1 97.94 43 VAL B N 1
ATOM 2303 C CA . VAL B 1 43 ? -7.449 4.488 -7.984 1 97.94 43 VAL B CA 1
ATOM 2304 C C . VAL B 1 43 ? -6.621 3.949 -9.148 1 97.94 43 VAL B C 1
ATOM 2306 O O . VAL B 1 43 ? -6.074 2.848 -9.07 1 97.94 43 VAL B O 1
ATOM 2309 N N . ASP B 1 44 ? -6.488 4.77 -10.234 1 98.31 44 ASP B N 1
ATOM 2310 C CA . ASP B 1 44 ? -5.707 4.367 -11.398 1 98.31 44 ASP B CA 1
ATOM 2311 C C . ASP B 1 44 ? -4.246 4.121 -11.031 1 98.31 44 ASP B C 1
ATOM 2313 O O . ASP B 1 44 ? -3.643 3.145 -11.477 1 98.31 44 ASP B O 1
ATOM 2317 N N . SER B 1 45 ? -3.707 5.016 -10.281 1 98.38 45 SER B N 1
ATOM 2318 C CA . SER B 1 45 ? -2.314 4.887 -9.867 1 98.38 45 SER B CA 1
ATOM 2319 C C . SER B 1 45 ? -2.102 3.635 -9.023 1 98.38 45 SER B C 1
ATOM 2321 O O . SER B 1 45 ? -1.093 2.943 -9.172 1 98.38 45 SER B O 1
ATOM 2323 N N . LYS B 1 46 ? -3.027 3.359 -8.109 1 97.81 46 LYS B N 1
ATOM 2324 C CA . LYS B 1 46 ? -2.951 2.184 -7.25 1 97.81 46 LYS B CA 1
ATOM 2325 C C . LYS B 1 46 ? -3.002 0.897 -8.07 1 97.81 46 LYS B C 1
ATOM 2327 O O . LYS B 1 46 ? -2.199 -0.014 -7.855 1 97.81 46 LYS B O 1
ATOM 2332 N N . ILE B 1 47 ? -3.924 0.807 -9 1 98.44 47 ILE B N 1
ATOM 2333 C CA . ILE B 1 47 ? -4.047 -0.358 -9.867 1 98.44 47 ILE B CA 1
ATOM 2334 C C . ILE B 1 47 ? -2.754 -0.548 -10.664 1 98.44 47 ILE B C 1
ATOM 2336 O O . ILE B 1 47 ? -2.244 -1.665 -10.773 1 98.44 47 ILE B O 1
ATOM 2340 N N . ASN B 1 48 ? -2.217 0.549 -11.172 1 98.62 48 ASN B N 1
ATOM 2341 C CA . ASN B 1 48 ? -0.96 0.459 -11.906 1 98.62 48 ASN B CA 1
ATOM 2342 C C . ASN B 1 48 ? 0.169 -0.066 -11.023 1 98.62 48 ASN B C 1
ATOM 2344 O O . ASN B 1 48 ? 1.009 -0.843 -11.477 1 98.62 48 ASN B O 1
ATOM 2348 N N . THR B 1 49 ? 0.195 0.374 -9.812 1 98.5 49 THR B N 1
ATOM 2349 C CA . THR B 1 49 ? 1.219 -0.087 -8.883 1 98.5 49 THR B CA 1
ATOM 2350 C C . THR B 1 49 ? 1.073 -1.583 -8.617 1 98.5 49 THR B C 1
ATOM 2352 O O . THR B 1 49 ? 2.07 -2.303 -8.531 1 98.5 49 THR B O 1
ATOM 2355 N N . TRP B 1 50 ? -0.175 -2.072 -8.484 1 98.38 50 TRP B N 1
ATOM 2356 C CA . TRP B 1 50 ? -0.415 -3.502 -8.312 1 98.38 50 TRP B CA 1
ATOM 2357 C C . TRP B 1 50 ? 0.092 -4.285 -9.523 1 98.38 50 TRP B C 1
ATOM 2359 O O . TRP B 1 50 ? 0.671 -5.363 -9.367 1 98.38 50 TRP B O 1
ATOM 2369 N N . VAL B 1 51 ? -0.092 -3.736 -10.719 1 98.81 51 VAL B N 1
ATOM 2370 C CA . VAL B 1 51 ? 0.354 -4.391 -11.945 1 98.81 51 VAL B CA 1
ATOM 2371 C C . VAL B 1 51 ? 1.88 -4.438 -11.977 1 98.81 51 VAL B C 1
ATOM 2373 O O . VAL B 1 51 ? 2.469 -5.477 -12.289 1 98.81 51 VAL B O 1
ATOM 2376 N N . GLU B 1 52 ? 2.527 -3.322 -11.633 1 98.75 52 GLU B N 1
ATOM 2377 C CA . GLU B 1 52 ? 3.986 -3.287 -11.617 1 98.75 52 GLU B CA 1
ATOM 2378 C C . GLU B 1 52 ? 4.551 -4.27 -10.594 1 98.75 52 GLU B C 1
ATOM 2380 O O . GLU B 1 52 ? 5.57 -4.914 -10.844 1 98.75 52 GLU B O 1
ATOM 2385 N N . TYR B 1 53 ? 3.9 -4.371 -9.445 1 98.5 53 TYR B N 1
ATOM 2386 C CA . TYR B 1 53 ? 4.355 -5.324 -8.438 1 98.5 53 TYR B CA 1
ATOM 2387 C C . TYR B 1 53 ? 4.199 -6.754 -8.938 1 98.5 53 TYR B C 1
ATOM 2389 O O . TYR B 1 53 ? 5.078 -7.594 -8.719 1 98.5 53 TYR B O 1
ATOM 2397 N N . SER B 1 54 ? 3.082 -7.027 -9.562 1 98.88 54 SER B N 1
ATOM 2398 C CA . SER B 1 54 ? 2.836 -8.352 -10.117 1 98.88 54 SER B CA 1
ATOM 2399 C C . SER B 1 54 ? 3.912 -8.742 -11.125 1 98.88 54 SER B C 1
ATOM 2401 O O . SER B 1 54 ? 4.492 -9.828 -11.031 1 98.88 54 SER B O 1
ATOM 2403 N N . ASN B 1 55 ? 4.145 -7.848 -12.039 1 98.81 55 ASN B N 1
ATOM 2404 C CA . ASN B 1 55 ? 5.105 -8.148 -13.094 1 98.81 55 ASN B CA 1
ATOM 2405 C C . ASN B 1 55 ? 6.523 -8.258 -12.539 1 98.81 55 ASN B C 1
ATOM 2407 O O . ASN B 1 55 ? 7.312 -9.078 -13.016 1 98.81 55 ASN B O 1
ATOM 2411 N N . LEU B 1 56 ? 6.852 -7.477 -11.57 1 98.56 56 LEU B N 1
ATOM 2412 C CA . LEU B 1 56 ? 8.125 -7.605 -10.859 1 98.56 56 LEU B CA 1
ATOM 2413 C C . LEU B 1 56 ? 8.242 -8.977 -10.203 1 98.56 56 LEU B C 1
ATOM 2415 O O . LEU B 1 56 ? 9.289 -9.625 -10.297 1 98.56 56 LEU B O 1
ATOM 2419 N N . THR B 1 57 ? 7.23 -9.406 -9.5 1 98.75 57 THR B N 1
ATOM 2420 C CA . THR B 1 57 ? 7.215 -10.68 -8.789 1 98.75 57 THR B CA 1
ATOM 2421 C C . THR B 1 57 ? 7.418 -11.844 -9.758 1 98.75 57 THR B C 1
ATOM 2423 O O . THR B 1 57 ? 8.188 -12.766 -9.477 1 98.75 57 THR B O 1
ATOM 2426 N N . LEU B 1 58 ? 6.723 -11.742 -10.906 1 98.81 58 LEU B N 1
ATOM 2427 C CA . LEU B 1 58 ? 6.855 -12.766 -11.945 1 98.81 58 LEU B CA 1
ATOM 2428 C C . LEU B 1 58 ? 8.266 -12.773 -12.516 1 98.81 58 LEU B C 1
ATOM 2430 O O . LEU B 1 58 ? 8.867 -13.844 -12.68 1 98.81 58 LEU B O 1
ATOM 2434 N N . GLU B 1 59 ? 8.789 -11.656 -12.766 1 98.19 59 GLU B N 1
ATOM 2435 C CA . GLU B 1 59 ? 10.141 -11.547 -13.305 1 98.19 59 GLU B CA 1
ATOM 2436 C C . GLU B 1 59 ? 11.18 -12.094 -12.328 1 98.19 59 GLU B C 1
ATOM 2438 O O . GLU B 1 59 ? 12.055 -12.867 -12.711 1 98.19 59 GLU B O 1
ATOM 2443 N N . ASN B 1 60 ? 11.055 -11.688 -11.086 1 98.38 60 ASN B N 1
ATOM 2444 C CA . ASN B 1 60 ? 11.984 -12.148 -10.055 1 98.38 60 ASN B CA 1
ATOM 2445 C C . ASN B 1 60 ? 11.953 -13.664 -9.898 1 98.38 60 ASN B C 1
ATOM 2447 O O . ASN B 1 60 ? 12.938 -14.266 -9.461 1 98.38 60 ASN B O 1
ATOM 2451 N N . SER B 1 61 ? 10.891 -14.305 -10.297 1 98.62 61 SER B N 1
ATOM 2452 C CA . SER B 1 61 ? 10.672 -15.734 -10.086 1 98.62 61 SER B CA 1
ATOM 2453 C C . SER B 1 61 ? 10.906 -16.516 -11.375 1 98.62 61 SER B C 1
ATOM 2455 O O . SER B 1 61 ? 10.609 -17.719 -11.43 1 98.62 61 SER B O 1
ATOM 2457 N N . CYS B 1 62 ? 11.328 -15.852 -12.43 1 98.38 62 CYS B N 1
ATOM 2458 C CA . CYS B 1 62 ? 11.547 -16.453 -13.742 1 98.38 62 CYS B CA 1
ATOM 2459 C C . CYS B 1 62 ? 10.281 -17.125 -14.25 1 98.38 62 CYS B C 1
ATOM 2461 O O . CYS B 1 62 ? 10.32 -18.266 -14.719 1 98.38 62 CYS B O 1
ATOM 2463 N N . ILE B 1 63 ? 9.211 -16.516 -14.07 1 98.44 63 ILE B N 1
ATOM 2464 C CA . ILE B 1 63 ? 7.922 -16.953 -14.594 1 98.44 63 ILE B CA 1
ATOM 2465 C C . ILE B 1 63 ? 7.582 -16.156 -15.852 1 98.44 63 ILE B C 1
ATOM 2467 O O . ILE B 1 63 ? 7.438 -14.938 -15.805 1 98.44 63 ILE B O 1
ATOM 2471 N N . PRO B 1 64 ? 7.477 -16.828 -17 1 98.19 64 PRO B N 1
ATOM 2472 C CA . PRO B 1 64 ? 7.277 -16.094 -18.25 1 98.19 64 PRO B CA 1
ATOM 2473 C C . PRO B 1 64 ? 5.82 -15.68 -18.469 1 98.19 64 PRO B C 1
ATOM 2475 O O . PRO B 1 64 ? 5.191 -16.109 -19.438 1 98.19 64 PRO B O 1
ATOM 2478 N N . ILE B 1 65 ? 5.285 -14.844 -17.609 1 98.38 65 ILE B N 1
ATOM 2479 C CA . ILE B 1 65 ? 3.941 -14.281 -17.656 1 98.38 65 ILE B CA 1
ATOM 2480 C C . ILE B 1 65 ? 4.008 -12.766 -17.469 1 98.38 65 ILE B C 1
ATOM 2482 O O . ILE B 1 65 ? 4.852 -12.266 -16.719 1 98.38 65 ILE B O 1
ATOM 2486 N N . THR B 1 66 ? 3.234 -12.031 -18.141 1 98.31 66 THR B N 1
ATOM 2487 C CA . THR B 1 66 ? 3.008 -10.617 -17.891 1 98.31 66 THR B CA 1
ATOM 2488 C C . THR B 1 66 ? 1.53 -10.344 -17.609 1 98.31 66 THR B C 1
ATOM 2490 O O . THR B 1 66 ? 0.658 -10.953 -18.25 1 98.31 66 THR B O 1
ATOM 2493 N N . ARG B 1 67 ? 1.268 -9.492 -16.672 1 98.56 67 ARG B N 1
ATOM 2494 C CA . ARG B 1 67 ? -0.092 -9.086 -16.344 1 98.56 67 ARG B CA 1
ATOM 2495 C C . ARG B 1 67 ? -0.421 -7.723 -16.938 1 98.56 67 ARG B C 1
ATOM 2497 O O . ARG B 1 67 ? 0.402 -6.809 -16.891 1 98.56 67 ARG B O 1
ATOM 2504 N N . LYS B 1 68 ? -1.591 -7.621 -17.5 1 98.69 68 LYS B N 1
ATOM 2505 C CA . LYS B 1 68 ? -2.064 -6.371 -18.094 1 98.69 68 LYS B CA 1
ATOM 2506 C C . LYS B 1 68 ? -3.529 -6.121 -17.75 1 98.69 68 LYS B C 1
ATOM 2508 O O . LYS B 1 68 ? -4.371 -7.008 -17.922 1 98.69 68 LYS B O 1
ATOM 2513 N N . VAL B 1 69 ? -3.822 -4.93 -17.219 1 98.81 69 VAL B N 1
ATOM 2514 C CA . VAL B 1 69 ? -5.211 -4.523 -17.031 1 98.81 69 VAL B CA 1
ATOM 2515 C C . VAL B 1 69 ? -5.785 -4.031 -18.359 1 98.81 69 VAL B C 1
ATOM 2517 O O . VAL B 1 69 ? -5.273 -3.076 -18.953 1 98.81 69 VAL B O 1
ATOM 2520 N N . THR B 1 70 ? -6.809 -4.637 -18.828 1 98.56 70 THR B N 1
ATOM 2521 C CA . THR B 1 70 ? -7.344 -4.289 -20.141 1 98.56 70 THR B CA 1
ATOM 2522 C C . THR B 1 70 ? -8.766 -3.752 -20.016 1 98.56 70 THR B C 1
ATOM 2524 O O . THR B 1 70 ? -9.352 -3.287 -21 1 98.56 70 THR B O 1
ATOM 2527 N N . LYS B 1 71 ? -9.32 -3.795 -18.859 1 97.69 71 LYS B N 1
ATOM 2528 C CA . LYS B 1 71 ? -10.656 -3.252 -18.594 1 97.69 71 LYS B CA 1
ATOM 2529 C C . LYS B 1 71 ? -10.758 -2.699 -17.188 1 97.69 71 LYS B C 1
ATOM 2531 O O . LYS B 1 71 ? -10.289 -3.322 -16.234 1 97.69 71 LYS B O 1
ATOM 2536 N N . VAL B 1 72 ? -11.266 -1.531 -17.031 1 97.94 72 VAL B N 1
ATOM 2537 C CA . VAL B 1 72 ? -11.656 -0.907 -15.766 1 97.94 72 VAL B CA 1
ATOM 2538 C C . VAL B 1 72 ? -13.078 -0.352 -15.875 1 97.94 72 VAL B C 1
ATOM 2540 O O . VAL B 1 72 ? -13.344 0.509 -16.719 1 97.94 72 VAL B O 1
ATOM 2543 N N . GLU B 1 73 ? -13.953 -0.852 -15.109 1 96.38 73 GLU B N 1
ATOM 2544 C CA . GLU B 1 73 ? -15.352 -0.427 -15.156 1 96.38 73 GLU B CA 1
ATOM 2545 C C . GLU B 1 73 ? -15.875 -0.098 -13.766 1 96.38 73 GLU B C 1
ATOM 2547 O O . GLU B 1 73 ? -15.766 -0.911 -12.844 1 96.38 73 GLU B O 1
ATOM 2552 N N . TYR B 1 74 ? -16.453 1.08 -13.57 1 94.19 74 TYR B N 1
ATOM 2553 C CA . TYR B 1 74 ? -17.125 1.472 -12.344 1 94.19 74 TYR B CA 1
ATOM 2554 C C . TYR B 1 74 ? -18.594 1.086 -12.375 1 94.19 74 TYR B C 1
ATOM 2556 O O . TYR B 1 74 ? -19.297 1.362 -13.352 1 94.19 74 TYR B O 1
ATOM 2564 N N . LEU B 1 75 ? -19.031 0.438 -11.281 1 90.5 75 LEU B N 1
ATOM 2565 C CA . LEU B 1 75 ? -20.391 -0.082 -11.242 1 90.5 75 LEU B CA 1
ATOM 2566 C C . LEU B 1 75 ? -21.125 0.415 -10 1 90.5 75 LEU B C 1
ATOM 2568 O O . LEU B 1 75 ? -20.578 0.372 -8.891 1 90.5 75 LEU B O 1
ATOM 2572 N N . SER B 1 76 ? -22.406 0.832 -10.102 1 83.44 76 SER B N 1
ATOM 2573 C CA . SER B 1 76 ? -23.188 1.336 -8.984 1 83.44 76 SER B CA 1
ATOM 2574 C C . SER B 1 76 ? -23.875 0.198 -8.234 1 83.44 76 SER B C 1
ATOM 2576 O O . SER B 1 76 ? -24.281 0.358 -7.082 1 83.44 76 SER B O 1
ATOM 2578 N N . HIS B 1 77 ? -23.922 -0.928 -8.758 1 72.19 77 HIS B N 1
ATOM 2579 C CA . HIS B 1 77 ? -24.797 -1.965 -8.219 1 72.19 77 HIS B CA 1
ATOM 2580 C C . HIS B 1 77 ? -24.016 -2.977 -7.391 1 72.19 77 HIS B C 1
ATOM 2582 O O . HIS B 1 77 ? -24.594 -3.855 -6.754 1 72.19 77 HIS B O 1
ATOM 2588 N N . ILE B 1 78 ? -22.734 -2.91 -7.371 1 68.56 78 ILE B N 1
ATOM 2589 C CA . ILE B 1 78 ? -22 -3.859 -6.551 1 68.56 78 ILE B CA 1
ATOM 2590 C C . ILE B 1 78 ? -21.703 -3.246 -5.18 1 68.56 78 ILE B C 1
ATOM 2592 O O . ILE B 1 78 ? -21.25 -2.105 -5.09 1 68.56 78 ILE B O 1
ATOM 2596 N N . ASP B 1 79 ? -22.672 -3.473 -4.25 1 62.47 79 ASP B N 1
ATOM 2597 C CA . ASP B 1 79 ? -22.594 -2.863 -2.928 1 62.47 79 ASP B CA 1
ATOM 2598 C C . ASP B 1 79 ? -21.875 -3.779 -1.943 1 62.47 79 ASP B C 1
ATOM 2600 O O . ASP B 1 79 ? -22.25 -4.938 -1.769 1 62.47 79 ASP B O 1
ATOM 2604 N N . SER B 1 80 ? -20.844 -3.262 -1.375 1 58.97 80 SER B N 1
ATOM 2605 C CA . SER B 1 80 ? -19.984 -3.951 -0.415 1 58.97 80 SER B CA 1
ATOM 2606 C C . SER B 1 80 ? -20.797 -4.523 0.74 1 58.97 80 SER B C 1
ATOM 2608 O O . SER B 1 80 ? -20.375 -5.477 1.396 1 58.97 80 SER B O 1
ATOM 2610 N N . THR B 1 81 ? -21.844 -3.938 0.938 1 55.84 81 THR B N 1
ATOM 2611 C CA . THR B 1 81 ? -22.625 -4.344 2.102 1 55.84 81 THR B CA 1
ATOM 2612 C C . THR B 1 81 ? -23.219 -5.734 1.896 1 55.84 81 THR B C 1
ATOM 2614 O O . THR B 1 81 ? -23.562 -6.418 2.863 1 55.84 81 THR B O 1
ATOM 2617 N N . TRP B 1 82 ? -23.188 -6.074 0.675 1 50.5 82 TRP B N 1
ATOM 2618 C CA . TRP B 1 82 ? -23.891 -7.324 0.383 1 50.5 82 TRP B CA 1
ATOM 2619 C C . TRP B 1 82 ? -22.906 -8.492 0.324 1 50.5 82 TRP B C 1
ATOM 2621 O O . TRP B 1 82 ? -23.312 -9.648 0.194 1 50.5 82 TRP B O 1
ATOM 2631 N N . PHE B 1 83 ? -21.562 -8.102 0.494 1 56.91 83 PHE B N 1
ATOM 2632 C CA . PHE B 1 83 ? -20.688 -9.164 0.006 1 56.91 83 PHE B CA 1
ATOM 2633 C C . PHE B 1 83 ? -19.859 -9.75 1.141 1 56.91 83 PHE B C 1
ATOM 2635 O O . PHE B 1 83 ? -19.062 -9.039 1.757 1 56.91 83 PHE B O 1
ATOM 2642 N N . GLN B 1 84 ? -20.469 -10.727 1.693 1 59.41 84 GLN B N 1
ATOM 2643 C CA . GLN B 1 84 ? -19.609 -11.43 2.645 1 59.41 84 GLN B CA 1
ATOM 2644 C C . GLN B 1 84 ? -18.766 -12.492 1.946 1 59.41 84 GLN B C 1
ATOM 2646 O O . GLN B 1 84 ? -17.875 -13.086 2.559 1 59.41 84 GLN B O 1
ATOM 2651 N N . HIS B 1 85 ? -19 -12.57 0.643 1 73 85 HIS B N 1
ATOM 2652 C CA . HIS B 1 85 ? -18.281 -13.672 0.005 1 73 85 HIS B CA 1
ATOM 2653 C C . HIS B 1 85 ? -17.984 -13.359 -1.456 1 73 85 HIS B C 1
ATOM 2655 O O . HIS B 1 85 ? -18.812 -12.789 -2.162 1 73 85 HIS B O 1
ATOM 2661 N N . VAL B 1 86 ? -16.812 -13.695 -1.967 1 82.62 86 VAL B N 1
ATOM 2662 C CA . VAL B 1 86 ? -16.344 -13.422 -3.32 1 82.62 86 VAL B CA 1
ATOM 2663 C C . VAL B 1 86 ? -17.297 -14.039 -4.336 1 82.62 86 VAL B C 1
ATOM 2665 O O . VAL B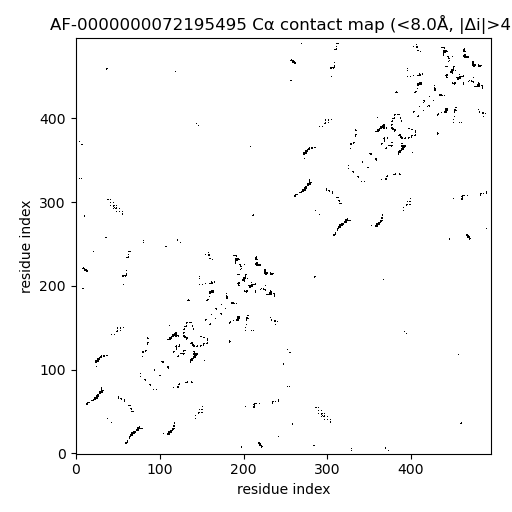 1 86 ? -17.562 -13.445 -5.383 1 82.62 86 VAL B O 1
ATOM 2668 N N . ASP B 1 87 ? -17.859 -15.164 -4.047 1 81.31 87 ASP B N 1
ATOM 2669 C CA . ASP B 1 87 ? -18.75 -15.82 -5 1 81.31 87 ASP B CA 1
ATOM 2670 C C . ASP B 1 87 ? -20.078 -15.086 -5.113 1 81.31 87 ASP B C 1
ATOM 2672 O O . ASP B 1 87 ? -20.688 -15.055 -6.184 1 81.31 87 ASP B O 1
ATOM 2676 N N . VAL B 1 88 ? -20.5 -14.508 -3.994 1 79 88 VAL B N 1
ATOM 2677 C CA . VAL B 1 88 ? -21.703 -13.688 -4.039 1 79 88 VAL B CA 1
ATOM 2678 C C . VAL B 1 88 ? -21.438 -12.422 -4.852 1 79 88 VAL B C 1
ATOM 2680 O O . VAL B 1 88 ? -22.266 -12.016 -5.672 1 79 88 VAL B O 1
ATOM 2683 N N . ALA B 1 89 ? -20.297 -11.828 -4.66 1 80.81 89 ALA B N 1
ATOM 2684 C CA . ALA B 1 89 ? -19.922 -10.648 -5.43 1 80.81 89 ALA B CA 1
ATOM 2685 C C . ALA B 1 89 ? -19.859 -10.953 -6.922 1 80.81 89 ALA B C 1
ATOM 2687 O O . ALA B 1 89 ? -20.359 -10.18 -7.742 1 80.81 89 ALA B O 1
ATOM 2688 N N . LYS B 1 90 ? -19.281 -12.031 -7.25 1 85 90 LYS B N 1
ATOM 2689 C CA . LYS B 1 90 ? -19.219 -12.492 -8.633 1 85 90 LYS B CA 1
ATOM 2690 C C . LYS B 1 90 ? -20.625 -12.664 -9.219 1 85 90 LYS B C 1
ATOM 2692 O O . LYS B 1 90 ? -20.891 -12.203 -10.328 1 85 90 LYS B O 1
ATOM 2697 N N . ASP B 1 91 ? -21.5 -13.297 -8.484 1 84.81 91 ASP B N 1
ATOM 2698 C CA . ASP B 1 91 ? -22.844 -13.547 -8.984 1 84.81 91 ASP B CA 1
ATOM 2699 C C . ASP B 1 91 ? -23.609 -12.242 -9.164 1 84.81 91 ASP B C 1
ATOM 2701 O O . ASP B 1 91 ? -24.359 -12.086 -10.141 1 84.81 91 ASP B O 1
ATOM 2705 N N . LEU B 1 92 ? -23.422 -11.352 -8.25 1 82.06 92 LEU B N 1
ATOM 2706 C CA . LEU B 1 92 ? -24.078 -10.047 -8.367 1 82.06 92 LEU B CA 1
ATOM 2707 C C . LEU B 1 92 ? -23.531 -9.273 -9.562 1 82.06 92 LEU B C 1
ATOM 2709 O O . LEU B 1 92 ? -24.297 -8.625 -10.281 1 82.06 92 LEU B O 1
ATOM 2713 N N . LEU B 1 93 ? -22.266 -9.328 -9.742 1 86.12 93 LEU B N 1
ATOM 2714 C CA . LEU B 1 93 ? -21.641 -8.703 -10.898 1 86.12 93 LEU B CA 1
ATOM 2715 C C . LEU B 1 93 ? -22.203 -9.273 -12.195 1 86.12 93 LEU B C 1
ATOM 2717 O O . LEU B 1 93 ? -22.562 -8.523 -13.109 1 86.12 93 LEU B O 1
ATOM 2721 N N . LYS B 1 94 ? -22.281 -10.531 -12.25 1 85.62 94 LYS B N 1
ATOM 2722 C CA . LYS B 1 94 ? -22.812 -11.188 -13.438 1 85.62 94 LYS B CA 1
ATOM 2723 C C . LYS B 1 94 ? -24.281 -10.836 -13.656 1 85.62 94 LYS B C 1
ATOM 2725 O O . LYS B 1 94 ? -24.719 -10.641 -14.789 1 85.62 94 LYS B O 1
ATOM 2730 N N . TYR B 1 95 ? -25 -10.812 -12.594 1 83.75 95 TYR B N 1
ATOM 2731 C CA . TYR B 1 95 ? -26.422 -10.523 -12.656 1 83.75 95 TYR B CA 1
ATOM 2732 C C . TYR B 1 95 ? -26.672 -9.117 -13.203 1 83.75 95 TYR B C 1
ATOM 2734 O O . TYR B 1 95 ? -27.594 -8.906 -13.992 1 83.75 95 TYR B O 1
ATOM 2742 N N . HIS B 1 96 ? -25.891 -8.172 -12.828 1 84.12 96 HIS B N 1
ATOM 2743 C CA . HIS B 1 96 ? -26.141 -6.777 -13.172 1 84.12 96 HIS B CA 1
ATOM 2744 C C . HIS B 1 96 ? -25.406 -6.379 -14.453 1 84.12 96 HIS B C 1
ATOM 2746 O O . HIS B 1 96 ? -25.641 -5.293 -14.984 1 84.12 96 HIS B O 1
ATOM 2752 N N . SER B 1 97 ? -24.547 -7.25 -14.867 1 86.5 97 SER B N 1
ATOM 2753 C CA . SER B 1 97 ? -23.797 -6.926 -16.078 1 86.5 97 SER B CA 1
ATOM 2754 C C . SER B 1 97 ? -24.703 -6.973 -17.312 1 86.5 97 SER B C 1
ATOM 2756 O O . SER B 1 97 ? -25.531 -7.875 -17.453 1 86.5 97 SER B O 1
ATOM 2758 N N . ALA B 1 98 ? -24.531 -6.039 -18.141 1 83.94 98 ALA B N 1
ATOM 2759 C CA . ALA B 1 98 ? -25.297 -5.953 -19.375 1 83.94 98 ALA B CA 1
ATOM 2760 C C . ALA B 1 98 ? -24.75 -6.898 -20.438 1 83.94 98 ALA B C 1
ATOM 2762 O O . ALA B 1 98 ? -25.328 -7.062 -21.516 1 83.94 98 ALA B O 1
ATOM 2763 N N . TYR B 1 99 ? -23.609 -7.5 -20.188 1 90.25 99 TYR B N 1
ATOM 2764 C CA . TYR B 1 99 ? -22.953 -8.406 -21.125 1 90.25 99 TYR B CA 1
ATOM 2765 C C . TYR B 1 99 ? -22.375 -9.617 -20.406 1 90.25 99 TYR B C 1
ATOM 2767 O O . TYR B 1 99 ? -22.234 -9.609 -19.188 1 90.25 99 TYR B O 1
ATOM 2775 N N . GLU B 1 100 ? -22.203 -10.602 -21.172 1 91.88 100 GLU B N 1
ATOM 2776 C CA . GLU B 1 100 ? -21.531 -11.773 -20.625 1 91.88 100 GLU B CA 1
ATOM 2777 C C . GLU B 1 100 ? -20.047 -11.508 -20.375 1 91.88 100 GLU B C 1
ATOM 2779 O O . GLU B 1 100 ? -19.328 -11.109 -21.297 1 91.88 100 GLU B O 1
ATOM 2784 N N . ILE B 1 101 ? -19.625 -11.703 -19.219 1 94.44 101 ILE B N 1
ATOM 2785 C CA . ILE B 1 101 ? -18.219 -11.516 -18.891 1 94.44 101 ILE B CA 1
ATOM 2786 C C . ILE B 1 101 ? -17.406 -12.734 -19.328 1 94.44 101 ILE B C 1
ATOM 2788 O O . ILE B 1 101 ? -17.641 -13.852 -18.859 1 94.44 101 ILE B O 1
ATOM 2792 N N . PRO B 1 102 ? -16.469 -12.57 -20.203 1 96 102 PRO B N 1
ATOM 2793 C CA . PRO B 1 102 ? -15.734 -13.727 -20.719 1 96 102 PRO B CA 1
ATOM 2794 C C . PRO B 1 102 ? -14.828 -14.375 -19.672 1 96 102 PRO B C 1
ATOM 2796 O O . PRO B 1 102 ? -14.219 -13.672 -18.859 1 96 102 PRO B O 1
ATOM 2799 N N . GLU B 1 103 ? -14.727 -15.703 -19.703 1 95.38 103 GLU B N 1
ATOM 2800 C CA . GLU B 1 103 ? -13.828 -16.438 -18.828 1 95.38 103 GLU B CA 1
ATOM 2801 C C . GLU B 1 103 ? -12.398 -16.422 -19.359 1 95.38 103 GLU B C 1
ATOM 2803 O O . GLU B 1 103 ? -11.438 -16.422 -18.578 1 95.38 103 GLU B O 1
ATOM 2808 N N . THR B 1 104 ? -12.266 -16.453 -20.688 1 96.75 104 THR B N 1
ATOM 2809 C CA . THR B 1 104 ? -10.984 -16.469 -21.391 1 96.75 104 THR B CA 1
ATOM 2810 C C . THR B 1 104 ? -10.961 -15.406 -22.484 1 96.75 104 THR B C 1
ATOM 2812 O O . THR B 1 104 ? -12.008 -14.883 -22.875 1 96.75 104 THR B O 1
ATOM 2815 N N . ASN B 1 105 ? -9.781 -15.055 -22.859 1 96.12 105 ASN B N 1
ATOM 2816 C CA . ASN B 1 105 ? -9.672 -14.203 -24.047 1 96.12 105 ASN B CA 1
ATOM 2817 C C . ASN B 1 105 ? -9.781 -15.016 -25.328 1 96.12 105 ASN B C 1
ATOM 2819 O O . ASN B 1 105 ? -10.102 -16.203 -25.297 1 96.12 105 ASN B O 1
ATOM 2823 N N . SER B 1 106 ? -9.531 -14.336 -26.453 1 94.12 106 SER B N 1
ATOM 2824 C CA . SER B 1 106 ? -9.742 -14.961 -27.75 1 94.12 106 SER B CA 1
ATOM 2825 C C . SER B 1 106 ? -8.766 -16.109 -27.984 1 94.12 106 SER B C 1
ATOM 2827 O O . SER B 1 106 ? -9.031 -17.016 -28.766 1 94.12 106 SER B O 1
ATOM 2829 N N . SER B 1 107 ? -7.648 -16.203 -27.25 1 94.44 107 SER B N 1
ATOM 2830 C CA . SER B 1 107 ? -6.641 -17.25 -27.391 1 94.44 107 SER B CA 1
ATOM 2831 C C . SER B 1 107 ? -6.863 -18.359 -26.375 1 94.44 107 SER B C 1
ATOM 2833 O O . SER B 1 107 ? -6.039 -19.266 -26.25 1 94.44 107 SER B O 1
ATOM 2835 N N . GLY B 1 108 ? -7.906 -18.25 -25.594 1 95.75 108 GLY B N 1
ATOM 2836 C CA . GLY B 1 108 ? -8.242 -19.281 -24.625 1 95.75 108 GLY B CA 1
ATOM 2837 C C . GLY B 1 108 ? -7.531 -19.109 -23.297 1 95.75 108 GLY B C 1
ATOM 2838 O O . GLY B 1 108 ? -7.625 -19.969 -22.422 1 95.75 108 GLY B O 1
ATOM 2839 N N . VAL B 1 109 ? -6.781 -18.016 -23.109 1 97.12 109 VAL B N 1
ATOM 2840 C CA . VAL B 1 109 ? -6.078 -17.719 -21.875 1 97.12 109 VAL B CA 1
ATOM 2841 C C . VAL B 1 109 ? -7.059 -17.156 -20.844 1 97.12 109 VAL B C 1
ATOM 2843 O O . VAL B 1 109 ? -7.848 -16.266 -21.156 1 97.12 109 VAL B O 1
ATOM 2846 N N . PRO B 1 110 ? -7.102 -17.672 -19.625 1 97.25 110 PRO B N 1
ATOM 2847 C CA . PRO B 1 110 ? -8.023 -17.172 -18.609 1 97.25 110 PRO B CA 1
ATOM 2848 C C . PRO B 1 110 ? -7.859 -15.68 -18.344 1 97.25 110 PRO B C 1
ATOM 2850 O O . PRO B 1 110 ? -6.738 -15.172 -18.344 1 97.25 110 PRO B O 1
ATOM 2853 N N . ILE B 1 111 ? -9.008 -14.977 -18.156 1 98.44 111 ILE B N 1
ATOM 2854 C CA . ILE B 1 111 ? -9.031 -13.586 -17.719 1 98.44 111 ILE B CA 1
ATOM 2855 C C . ILE B 1 111 ? -9.312 -13.523 -16.219 1 98.44 111 ILE B C 1
ATOM 2857 O O . ILE B 1 111 ? -10.273 -14.125 -15.734 1 98.44 111 ILE B O 1
ATOM 2861 N N . PHE B 1 112 ? -8.461 -12.867 -15.516 1 98.69 112 PHE B N 1
ATOM 2862 C CA . PHE B 1 112 ? -8.688 -12.68 -14.086 1 98.69 112 PHE B CA 1
ATOM 2863 C C . PHE B 1 112 ? -9.547 -11.445 -13.836 1 98.69 112 PHE B C 1
ATOM 2865 O O . PHE B 1 112 ? -9.367 -10.414 -14.484 1 98.69 112 PHE B O 1
ATOM 2872 N N . LYS B 1 113 ? -10.555 -11.562 -12.961 1 97.69 113 LYS B N 1
ATOM 2873 C CA . LYS B 1 113 ? -11.492 -10.469 -12.688 1 97.69 113 LYS B CA 1
ATOM 2874 C C . LYS B 1 113 ? -11.398 -10.023 -11.234 1 97.69 113 LYS B C 1
ATOM 2876 O O . LYS B 1 113 ? -11.586 -10.828 -10.32 1 97.69 113 LYS B O 1
ATOM 2881 N N . ALA B 1 114 ? -11.109 -8.812 -11.055 1 95.94 114 ALA B N 1
ATOM 2882 C CA . ALA B 1 114 ? -11.078 -8.203 -9.727 1 95.94 114 ALA B CA 1
ATOM 2883 C C . ALA B 1 114 ? -12.367 -7.441 -9.438 1 95.94 114 ALA B C 1
ATOM 2885 O O . ALA B 1 114 ? -12.867 -6.707 -10.297 1 95.94 114 ALA B O 1
ATOM 2886 N N . ILE B 1 115 ? -12.906 -7.641 -8.328 1 92.31 115 ILE B N 1
ATOM 2887 C CA . ILE B 1 115 ? -13.953 -6.801 -7.766 1 92.31 115 ILE B CA 1
ATOM 2888 C C . ILE B 1 115 ? -13.375 -5.934 -6.648 1 92.31 115 ILE B C 1
ATOM 2890 O O . ILE B 1 115 ? -12.969 -6.445 -5.605 1 92.31 115 ILE B O 1
ATOM 2894 N N . LEU B 1 116 ? -13.336 -4.625 -6.871 1 91.88 116 LEU B N 1
ATOM 2895 C CA . LEU B 1 116 ? -12.578 -3.709 -6.027 1 91.88 116 LEU B CA 1
ATOM 2896 C C . LEU B 1 116 ? -13.508 -2.834 -5.195 1 91.88 116 LEU B C 1
ATOM 2898 O O . LEU B 1 116 ? -14.461 -2.254 -5.723 1 91.88 116 LEU B O 1
ATOM 2902 N N . PHE B 1 117 ? -13.195 -2.76 -3.916 1 87.81 117 PHE B N 1
ATOM 2903 C CA . PHE B 1 117 ? -13.914 -1.92 -2.961 1 87.81 117 PHE B CA 1
ATOM 2904 C C . PHE B 1 117 ? -12.961 -0.929 -2.297 1 87.81 117 PHE B C 1
ATOM 2906 O O . PHE B 1 117 ? -11.75 -0.99 -2.504 1 87.81 117 PHE B O 1
ATOM 2913 N N . SER B 1 118 ? -13.516 0.038 -1.497 1 85.31 118 SER B N 1
ATOM 2914 C CA . SER B 1 118 ? -12.727 1.098 -0.878 1 85.31 118 SER B CA 1
ATOM 2915 C C . SER B 1 118 ? -11.75 0.531 0.147 1 85.31 118 SER B C 1
ATOM 2917 O O . SER B 1 118 ? -10.609 0.992 0.247 1 85.31 118 SER B O 1
ATOM 2919 N N . ASN B 1 119 ? -12.32 -0.342 0.957 1 77.94 119 ASN B N 1
ATOM 2920 C CA . ASN B 1 119 ? -11.453 -0.904 1.988 1 77.94 119 ASN B CA 1
ATOM 2921 C C . ASN B 1 119 ? -11.805 -2.357 2.287 1 77.94 119 ASN B C 1
ATOM 2923 O O . ASN B 1 119 ? -12.828 -2.863 1.808 1 77.94 119 ASN B O 1
ATOM 2927 N N . ALA B 1 120 ? -10.891 -2.988 2.988 1 64.69 120 ALA B N 1
ATOM 2928 C CA . ALA B 1 120 ? -11.039 -4.41 3.291 1 64.69 120 ALA B CA 1
ATOM 2929 C C . ALA B 1 120 ? -12.227 -4.648 4.227 1 64.69 120 ALA B C 1
ATOM 2931 O O . ALA B 1 120 ? -12.867 -5.703 4.172 1 64.69 120 ALA B O 1
ATOM 2932 N N . ALA B 1 121 ? -12.43 -3.725 5.074 1 60.41 121 ALA B N 1
ATOM 2933 C CA . ALA B 1 121 ? -13.539 -3.893 6.016 1 60.41 121 ALA B CA 1
ATOM 2934 C C . ALA B 1 121 ? -14.875 -3.914 5.281 1 60.41 121 ALA B C 1
ATOM 2936 O O . ALA B 1 121 ? -15.789 -4.648 5.672 1 60.41 121 ALA B O 1
ATOM 2937 N N . ASP B 1 122 ? -15.016 -3.027 4.434 1 53.34 122 ASP B N 1
ATOM 2938 C CA . ASP B 1 122 ? -16.234 -2.961 3.643 1 53.34 122 ASP B CA 1
ATOM 2939 C C . ASP B 1 122 ? -16.438 -4.238 2.832 1 53.34 122 ASP B C 1
ATOM 2941 O O . ASP B 1 122 ? -17.578 -4.602 2.504 1 53.34 122 ASP B O 1
ATOM 2945 N N . SER B 1 123 ? -15.336 -4.602 2.504 1 45.12 123 SER B N 1
ATOM 2946 C CA . SER B 1 123 ? -15.5 -5.715 1.575 1 45.12 123 SER B CA 1
ATOM 2947 C C . SER B 1 123 ? -15.641 -7.039 2.32 1 45.12 123 SER B C 1
ATOM 2949 O O . SER B 1 123 ? -16.562 -7.812 2.049 1 45.12 123 SER B O 1
ATOM 2951 N N . PHE B 1 124 ? -14.516 -7.371 3.09 1 47.06 124 PHE B N 1
ATOM 2952 C CA . PHE B 1 124 ? -14.508 -8.672 3.744 1 47.06 124 PHE B CA 1
ATOM 2953 C C . PHE B 1 124 ? -14.25 -8.531 5.238 1 47.06 124 PHE B C 1
ATOM 2955 O O . PHE B 1 124 ? -13.312 -7.844 5.648 1 47.06 124 PHE B O 1
ATOM 2962 N N . LYS B 1 125 ? -15.352 -8.164 5.934 1 47.19 125 LYS B N 1
ATOM 2963 C CA . LYS B 1 125 ? -15.164 -8.18 7.383 1 47.19 125 LYS B CA 1
ATOM 2964 C C . LYS B 1 125 ? -13.953 -9.031 7.766 1 47.19 125 LYS B C 1
ATOM 2966 O O . LYS B 1 125 ? -14 -9.789 8.734 1 47.19 125 LYS B O 1
ATOM 2971 N N . SER B 1 126 ? -13.172 -9.219 6.891 1 47.12 126 SER B N 1
ATOM 2972 C CA . SER B 1 126 ? -12.047 -10.109 7.168 1 47.12 126 SER B CA 1
ATOM 2973 C C . SER B 1 126 ? -10.789 -9.312 7.496 1 47.12 126 SER B C 1
ATOM 2975 O O . SER B 1 126 ? -10.656 -8.148 7.109 1 47.12 126 SER B O 1
ATOM 2977 N N . GLN B 1 127 ? -10.172 -9.812 8.383 1 55.12 127 GLN B N 1
ATOM 2978 C CA . GLN B 1 127 ? -8.812 -9.352 8.672 1 55.12 127 GLN B CA 1
ATOM 2979 C C . GLN B 1 127 ? -7.957 -9.344 7.414 1 55.12 127 GLN B C 1
ATOM 2981 O O . GLN B 1 127 ? -6.863 -8.766 7.406 1 55.12 127 GLN B O 1
ATOM 2986 N N . TRP B 1 128 ? -8.672 -9.836 6.312 1 63.44 128 TRP B N 1
ATOM 2987 C CA . TRP B 1 128 ? -7.867 -9.953 5.102 1 63.44 128 TRP B CA 1
ATOM 2988 C C . TRP B 1 128 ? -8.234 -8.867 4.098 1 63.44 128 TRP B C 1
ATOM 2990 O O . TRP B 1 128 ? -9.398 -8.461 4.008 1 63.44 128 TRP B O 1
ATOM 3000 N N . CYS B 1 129 ? -7.277 -8.453 3.293 1 79.81 129 CYS B N 1
ATOM 3001 C CA . CYS B 1 129 ? -7.512 -7.328 2.391 1 79.81 129 CYS B CA 1
ATOM 3002 C C . CYS B 1 129 ? -7.906 -7.816 1.003 1 79.81 129 CYS B C 1
ATOM 3004 O O . CYS B 1 129 ? -8.406 -7.043 0.187 1 79.81 129 CYS B O 1
ATOM 3006 N N . GLY B 1 130 ? -7.801 -9.164 0.699 1 88.5 130 GLY B N 1
ATOM 3007 C CA . GLY B 1 130 ? -8.211 -9.781 -0.554 1 88.5 130 GLY B CA 1
ATOM 3008 C C . GLY B 1 130 ? -8.625 -11.227 -0.401 1 88.5 130 GLY B C 1
ATOM 3009 O O . GLY B 1 130 ? -8.188 -11.906 0.531 1 88.5 130 GLY B O 1
ATOM 3010 N N . VAL B 1 131 ? -9.492 -11.734 -1.34 1 89.62 131 VAL B N 1
ATOM 3011 C CA . VAL B 1 131 ? -9.961 -13.117 -1.323 1 89.62 131 VAL B CA 1
ATOM 3012 C C . VAL B 1 131 ? -10.172 -13.617 -2.752 1 89.62 131 VAL B C 1
ATOM 3014 O O . VAL B 1 131 ? -10.875 -12.977 -3.539 1 89.62 131 VAL B O 1
ATOM 3017 N N . ALA B 1 132 ? -9.562 -14.742 -3.023 1 92.56 132 ALA B N 1
ATOM 3018 C CA . ALA B 1 132 ? -9.75 -15.375 -4.328 1 92.56 132 ALA B CA 1
ATOM 3019 C C . ALA B 1 132 ? -10.922 -16.359 -4.301 1 92.56 132 ALA B C 1
ATOM 3021 O O . ALA B 1 132 ? -11.148 -17.031 -3.295 1 92.56 132 ALA B O 1
ATOM 3022 N N . SER B 1 133 ? -11.625 -16.469 -5.344 1 91.94 133 SER B N 1
ATOM 3023 C CA . SER B 1 133 ? -12.695 -17.438 -5.504 1 91.94 133 SER B CA 1
ATOM 3024 C C . SER B 1 133 ? -12.164 -18.859 -5.477 1 91.94 133 SER B C 1
ATOM 3026 O O . SER B 1 133 ? -11.07 -19.125 -5.977 1 91.94 133 SER B O 1
ATOM 3028 N N . ALA B 1 134 ? -12.984 -19.719 -5.008 1 89.75 134 ALA B N 1
ATOM 3029 C CA . ALA B 1 134 ? -12.617 -21.125 -4.988 1 89.75 134 ALA B CA 1
ATOM 3030 C C . ALA B 1 134 ? -13.117 -21.844 -6.238 1 89.75 134 ALA B C 1
ATOM 3032 O O . ALA B 1 134 ? -12.859 -23.047 -6.422 1 89.75 134 ALA B O 1
ATOM 3033 N N . SER B 1 135 ? -13.805 -21.125 -7.156 1 91.44 135 SER B N 1
ATOM 3034 C CA . SER B 1 135 ? -14.461 -21.859 -8.227 1 91.44 135 SER B CA 1
ATOM 3035 C C . SER B 1 135 ? -14.375 -21.109 -9.555 1 91.44 135 SER B C 1
ATOM 3037 O O . SER B 1 135 ? -14.773 -21.625 -10.594 1 91.44 135 SER B O 1
ATOM 3039 N N . ALA B 1 136 ? -13.883 -19.891 -9.539 1 94.25 136 ALA B N 1
ATOM 3040 C CA . ALA B 1 136 ? -13.82 -19.078 -10.75 1 94.25 136 ALA B CA 1
ATOM 3041 C C . ALA B 1 136 ? -12.648 -18.109 -10.703 1 94.25 136 ALA B C 1
ATOM 3043 O O . ALA B 1 136 ? -12.047 -17.906 -9.641 1 94.25 136 ALA B O 1
ATOM 3044 N N . ASN B 1 137 ? -12.312 -17.5 -11.82 1 96.88 137 ASN B N 1
ATOM 3045 C CA . ASN B 1 137 ? -11.18 -16.578 -11.914 1 96.88 137 ASN B CA 1
ATOM 3046 C C . ASN B 1 137 ? -11.562 -15.172 -11.469 1 96.88 137 ASN B C 1
ATOM 3048 O O . ASN B 1 137 ? -11.312 -14.203 -12.18 1 96.88 137 ASN B O 1
ATOM 3052 N N . TYR B 1 138 ? -12.156 -15.117 -10.234 1 94.88 138 TYR B N 1
ATOM 3053 C CA . TYR B 1 138 ? -12.539 -13.867 -9.594 1 94.88 138 TYR B CA 1
ATOM 3054 C C . TYR B 1 138 ? -11.836 -13.711 -8.25 1 94.88 138 TYR B C 1
ATOM 3056 O O . TYR B 1 138 ? -11.539 -14.695 -7.574 1 94.88 138 TYR B O 1
ATOM 3064 N N . PHE B 1 139 ? -11.578 -12.484 -7.918 1 93.12 139 PHE B N 1
ATOM 3065 C CA . PHE B 1 139 ? -11.156 -12.188 -6.555 1 93.12 139 PHE B CA 1
ATOM 3066 C C . PHE B 1 139 ? -11.656 -10.82 -6.121 1 93.12 139 PHE B C 1
ATOM 3068 O O . PHE B 1 139 ? -11.969 -9.969 -6.961 1 93.12 139 PHE B O 1
ATOM 3075 N N . VAL B 1 140 ? -11.805 -10.656 -4.828 1 91 140 VAL B N 1
ATOM 3076 C CA . VAL B 1 140 ? -12.141 -9.367 -4.234 1 91 140 VAL B CA 1
ATOM 3077 C C . VAL B 1 140 ? -10.883 -8.734 -3.629 1 91 140 VAL B C 1
ATOM 3079 O O . VAL B 1 140 ? -10.008 -9.445 -3.127 1 91 140 VAL B O 1
ATOM 3082 N N . ILE B 1 141 ? -10.82 -7.426 -3.695 1 91.31 141 ILE B N 1
ATOM 3083 C CA . ILE B 1 141 ? -9.664 -6.727 -3.139 1 91.31 141 ILE B CA 1
ATOM 3084 C C . ILE B 1 141 ? -10.078 -5.332 -2.682 1 91.31 141 ILE B C 1
ATOM 3086 O O . ILE B 1 141 ? -10.867 -4.66 -3.35 1 91.31 141 ILE B O 1
ATOM 3090 N N . GLY B 1 142 ? -9.57 -4.902 -1.565 1 88.75 142 GLY B N 1
ATOM 3091 C CA . GLY B 1 142 ? -9.734 -3.531 -1.105 1 88.75 142 GLY B CA 1
ATOM 3092 C C . GLY B 1 142 ? -8.641 -2.602 -1.593 1 88.75 142 GLY B C 1
ATOM 3093 O O . GLY B 1 142 ? -7.488 -3.008 -1.729 1 88.75 142 GLY B O 1
ATOM 3094 N N . LEU B 1 143 ? -9.008 -1.337 -1.776 1 90.75 143 LEU B N 1
ATOM 3095 C CA . LEU B 1 143 ? -8.07 -0.331 -2.27 1 90.75 143 LEU B CA 1
ATOM 3096 C C . LEU B 1 143 ? -6.934 -0.113 -1.276 1 90.75 143 LEU B C 1
ATOM 3098 O O . LEU B 1 143 ? -5.852 0.335 -1.656 1 90.75 143 LEU B O 1
ATOM 3102 N N . ASN B 1 144 ? -7.129 -0.397 -0.04 1 86.25 144 ASN B N 1
ATOM 3103 C CA . ASN B 1 144 ? -6.121 -0.155 0.987 1 86.25 144 ASN B CA 1
ATOM 3104 C C . ASN B 1 144 ? -5.273 -1.397 1.246 1 86.25 144 ASN B C 1
ATOM 3106 O O . ASN B 1 144 ? -4.57 -1.476 2.254 1 86.25 144 ASN B O 1
ATOM 3110 N N . CYS B 1 145 ? -5.309 -2.385 0.353 1 88.94 145 CYS B N 1
ATOM 3111 C CA . CYS B 1 145 ? -4.492 -3.586 0.493 1 88.94 145 CYS B CA 1
ATOM 3112 C C . CYS B 1 145 ? -3.047 -3.312 0.096 1 88.94 145 CYS B C 1
ATOM 3114 O O . CYS B 1 145 ? -2.775 -2.408 -0.695 1 88.94 145 CYS B O 1
ATOM 3116 N N . TYR B 1 146 ? -2.121 -4.133 0.645 1 88.75 146 TYR B N 1
ATOM 3117 C CA . TYR B 1 146 ? -0.704 -4.062 0.309 1 88.75 146 TYR B CA 1
ATOM 3118 C C . TYR B 1 146 ? -0.476 -4.395 -1.161 1 88.75 146 TYR B C 1
ATOM 3120 O O . TYR B 1 146 ? -1.345 -4.973 -1.816 1 88.75 146 TYR B O 1
ATOM 3128 N N . ASP B 1 147 ? 0.652 -4.074 -1.594 1 93.06 147 ASP B N 1
ATOM 3129 C CA . ASP B 1 147 ? 0.972 -4.141 -3.018 1 93.06 147 ASP B CA 1
ATOM 3130 C C . ASP B 1 147 ? 1.008 -5.586 -3.506 1 93.06 147 ASP B C 1
ATOM 3132 O O . ASP B 1 147 ? 0.785 -5.855 -4.688 1 93.06 147 ASP B O 1
ATOM 3136 N N . SER B 1 148 ? 1.247 -6.52 -2.602 1 94.69 148 SER B N 1
ATOM 3137 C CA . SER B 1 148 ? 1.45 -7.906 -3.002 1 94.69 148 SER B CA 1
ATOM 3138 C C . SER B 1 148 ? 0.122 -8.641 -3.141 1 94.69 148 SER B C 1
ATOM 3140 O O . SER B 1 148 ? 0.072 -9.742 -3.691 1 94.69 148 SER B O 1
ATOM 3142 N N . VAL B 1 149 ? -0.956 -8.031 -2.682 1 94.5 149 VAL B N 1
ATOM 3143 C CA . VAL B 1 149 ? -2.193 -8.766 -2.467 1 94.5 149 VAL B CA 1
ATOM 3144 C C . VAL B 1 149 ? -2.795 -9.172 -3.811 1 94.5 149 VAL B C 1
ATOM 3146 O O . VAL B 1 149 ? -3.283 -10.297 -3.967 1 94.5 149 VAL B O 1
ATOM 3149 N N . MET B 1 150 ? -2.779 -8.281 -4.773 1 97 150 MET B N 1
ATOM 3150 C CA . MET B 1 150 ? -3.369 -8.641 -6.059 1 97 150 MET B CA 1
ATOM 3151 C C . MET B 1 150 ? -2.695 -9.875 -6.637 1 97 150 MET B C 1
ATOM 3153 O O . MET B 1 150 ? -3.369 -10.828 -7.039 1 97 150 MET B O 1
ATOM 3157 N N . GLU B 1 151 ? -1.322 -9.875 -6.691 1 98.62 151 GLU B N 1
ATOM 3158 C CA . GLU B 1 151 ? -0.617 -11.031 -7.238 1 98.62 151 GLU B CA 1
ATOM 3159 C C . GLU B 1 151 ? -0.827 -12.266 -6.367 1 98.62 151 GLU B C 1
ATOM 3161 O O . GLU B 1 151 ? -0.896 -13.391 -6.879 1 98.62 151 GLU B O 1
ATOM 3166 N N . HIS B 1 152 ? -0.958 -12.109 -5.074 1 97.44 152 HIS B N 1
ATOM 3167 C CA . HIS B 1 152 ? -1.281 -13.195 -4.16 1 97.44 152 HIS B CA 1
ATOM 3168 C C . HIS B 1 152 ? -2.59 -13.875 -4.551 1 97.44 152 HIS B C 1
ATOM 3170 O O . HIS B 1 152 ? -2.648 -15.102 -4.664 1 97.44 152 HIS B O 1
ATOM 3176 N N . GLU B 1 153 ? -3.672 -13.039 -4.809 1 96.56 153 GLU B N 1
ATOM 3177 C CA . GLU B 1 153 ? -4.977 -13.586 -5.176 1 96.56 153 GLU B CA 1
ATOM 3178 C C . GLU B 1 153 ? -4.926 -14.258 -6.543 1 96.56 153 GLU B C 1
ATOM 3180 O O . GLU B 1 153 ? -5.523 -15.32 -6.742 1 96.56 153 GLU B O 1
ATOM 3185 N N . ILE B 1 154 ? -4.211 -13.68 -7.473 1 98.44 154 ILE B N 1
ATOM 3186 C CA . ILE B 1 154 ? -4.09 -14.273 -8.805 1 98.44 154 ILE B CA 1
ATOM 3187 C C . ILE B 1 154 ? -3.268 -15.555 -8.719 1 98.44 154 ILE B C 1
ATOM 3189 O O . ILE B 1 154 ? -3.545 -16.531 -9.43 1 98.44 154 ILE B O 1
ATOM 3193 N N . GLY B 1 155 ? -2.23 -15.562 -7.832 1 98.44 155 GLY B N 1
ATOM 3194 C CA . GLY B 1 155 ? -1.51 -16.797 -7.559 1 98.44 155 GLY B CA 1
ATOM 3195 C C . GLY B 1 155 ? -2.422 -17.953 -7.195 1 98.44 155 GLY B C 1
ATOM 3196 O O . GLY B 1 155 ? -2.295 -19.047 -7.742 1 98.44 155 GLY B O 1
ATOM 3197 N N . HIS B 1 156 ? -3.365 -17.719 -6.309 1 96.62 156 HIS B N 1
ATOM 3198 C CA . HIS B 1 156 ? -4.352 -18.734 -5.965 1 96.62 156 HIS B CA 1
ATOM 3199 C C . HIS B 1 156 ? -5.102 -19.203 -7.207 1 96.62 156 HIS B C 1
ATOM 3201 O O . HIS B 1 156 ? -5.266 -20.406 -7.41 1 96.62 156 HIS B O 1
ATOM 3207 N N . LEU B 1 157 ? -5.539 -18.312 -8 1 97.31 157 LEU B N 1
ATOM 3208 C CA . LEU B 1 157 ? -6.34 -18.625 -9.18 1 97.31 157 LEU B CA 1
ATOM 3209 C C . LEU B 1 157 ? -5.512 -19.391 -10.203 1 97.31 157 LEU B C 1
ATOM 3211 O O . LEU B 1 157 ? -6.07 -20.031 -11.102 1 97.31 157 LEU B O 1
ATOM 3215 N N . SER B 1 158 ? -4.176 -19.344 -10.031 1 96.75 158 SER B N 1
ATOM 3216 C CA . SER B 1 158 ? -3.264 -20.031 -10.945 1 96.75 158 SER B CA 1
ATOM 3217 C C . SER B 1 158 ? -2.787 -21.359 -10.352 1 96.75 158 SER B C 1
ATOM 3219 O O . SER B 1 158 ? -1.98 -22.047 -10.969 1 96.75 158 SER B O 1
ATOM 3221 N N . GLY B 1 159 ? -3.193 -21.625 -9.117 1 96.06 159 GLY B N 1
ATOM 3222 C CA . GLY B 1 159 ? -2.906 -22.938 -8.547 1 96.06 159 GLY B CA 1
ATOM 3223 C C . GLY B 1 159 ? -1.924 -22.875 -7.395 1 96.06 159 GLY B C 1
ATOM 3224 O O . GLY B 1 159 ? -1.636 -23.891 -6.766 1 96.06 159 GLY B O 1
ATOM 3225 N N . ALA B 1 160 ? -1.369 -21.719 -7.09 1 97.56 160 ALA B N 1
ATOM 3226 C CA . ALA B 1 160 ? -0.424 -21.578 -5.988 1 97.56 160 ALA B CA 1
ATOM 3227 C C . ALA B 1 160 ? -1.147 -21.547 -4.645 1 97.56 160 ALA B C 1
ATOM 3229 O O . ALA B 1 160 ? -2.268 -21.031 -4.547 1 97.56 160 ALA B O 1
ATOM 3230 N N . ASN B 1 161 ? -0.501 -22.062 -3.598 1 96.19 161 ASN B N 1
ATOM 3231 C CA . ASN B 1 161 ? -1.073 -22.109 -2.256 1 96.19 161 ASN B CA 1
ATOM 3232 C C . ASN B 1 161 ? -0.2 -21.359 -1.252 1 96.19 161 ASN B C 1
ATOM 3234 O O . ASN B 1 161 ? 0.951 -21.031 -1.547 1 96.19 161 ASN B O 1
ATOM 3238 N N . HIS B 1 162 ? -0.736 -21.156 -0.097 1 95.69 162 HIS B N 1
ATOM 3239 C CA . HIS B 1 162 ? 0.016 -20.578 1.01 1 95.69 162 HIS B CA 1
ATOM 3240 C C . HIS B 1 162 ? 1.161 -21.484 1.436 1 95.69 162 HIS B C 1
ATOM 3242 O O . HIS B 1 162 ? 1.229 -22.641 1.014 1 95.69 162 HIS B O 1
ATOM 3248 N N . ASP B 1 163 ? 2.002 -20.922 2.234 1 94.31 163 ASP B N 1
ATOM 3249 C CA . ASP B 1 163 ? 3.041 -21.75 2.836 1 94.31 163 ASP B CA 1
ATOM 3250 C C . ASP B 1 163 ? 2.438 -22.797 3.768 1 94.31 163 ASP B C 1
ATOM 3252 O O . ASP B 1 163 ? 1.345 -22.609 4.305 1 94.31 163 ASP B O 1
ATOM 3256 N N . MET B 1 164 ? 3.137 -23.875 3.949 1 89.44 164 MET B N 1
ATOM 3257 C CA . MET B 1 164 ? 2.641 -25.047 4.664 1 89.44 164 MET B CA 1
ATOM 3258 C C . MET B 1 164 ? 2.23 -24.688 6.086 1 89.44 164 MET B C 1
ATOM 3260 O O . MET B 1 164 ? 1.216 -25.172 6.59 1 89.44 164 MET B O 1
ATOM 3264 N N . LYS B 1 165 ? 3.029 -23.859 6.723 1 86 165 LYS B N 1
ATOM 3265 C CA . LYS B 1 165 ? 2.701 -23.453 8.078 1 86 165 LYS B CA 1
ATOM 3266 C C . LYS B 1 165 ? 1.324 -22.797 8.141 1 86 165 LYS B C 1
ATOM 3268 O O . LYS B 1 165 ? 0.516 -23.109 9.016 1 86 165 LYS B O 1
ATOM 3273 N N . THR B 1 166 ? 1.082 -21.891 7.258 1 87.06 166 THR B N 1
ATOM 3274 C CA . THR B 1 166 ? -0.192 -21.188 7.18 1 87.06 166 THR B CA 1
ATOM 3275 C C . THR B 1 166 ? -1.333 -22.156 6.891 1 87.06 166 THR B C 1
ATOM 3277 O O . THR B 1 166 ? -2.383 -22.094 7.535 1 87.06 166 THR B O 1
ATOM 3280 N N . VAL B 1 167 ? -1.119 -23.062 5.934 1 87.31 167 VAL B N 1
ATOM 3281 C CA . VAL B 1 167 ? -2.148 -24.031 5.562 1 87.31 167 VAL B CA 1
ATOM 3282 C C . VAL B 1 167 ? -2.484 -24.922 6.762 1 87.31 167 VAL B C 1
ATOM 3284 O O . VAL B 1 167 ? -3.658 -25.203 7.023 1 87.31 167 VAL B O 1
ATOM 3287 N N . LEU B 1 168 ? -1.485 -25.375 7.48 1 85.88 168 LEU B N 1
ATOM 3288 C CA . LEU B 1 168 ? -1.683 -26.234 8.641 1 85.88 168 LEU B CA 1
ATOM 3289 C C . LEU B 1 168 ? -2.443 -25.5 9.742 1 85.88 168 LEU B C 1
ATOM 3291 O O . LEU B 1 168 ? -3.246 -26.109 10.453 1 85.88 168 LEU B O 1
ATOM 3295 N N . GLU B 1 169 ? -2.211 -24.219 9.883 1 83.75 169 GLU B N 1
ATOM 3296 C CA . GLU B 1 169 ? -2.922 -23.422 10.867 1 83.75 169 GLU B CA 1
ATOM 3297 C C . GLU B 1 169 ? -4.391 -23.25 10.5 1 83.75 169 GLU B C 1
ATOM 3299 O O . GLU B 1 169 ? -5.266 -23.281 11.367 1 83.75 169 GLU B O 1
ATOM 3304 N N . GLU B 1 170 ? -4.641 -23.109 9.234 1 79.38 170 GLU B N 1
ATOM 3305 C CA . GLU B 1 170 ? -6 -22.938 8.734 1 79.38 170 GLU B CA 1
ATOM 3306 C C . GLU B 1 170 ? -6.754 -24.266 8.695 1 79.38 170 GLU B C 1
ATOM 3308 O O . GLU B 1 170 ? -7.977 -24.297 8.844 1 79.38 170 GLU B O 1
ATOM 3313 N N . ASN B 1 171 ? -5.938 -25.312 8.445 1 82.5 171 ASN B N 1
ATOM 3314 C CA . ASN B 1 171 ? -6.461 -26.672 8.328 1 82.5 171 ASN B CA 1
ATOM 3315 C C . ASN B 1 171 ? -5.629 -27.672 9.133 1 82.5 171 ASN B C 1
ATOM 3317 O O . ASN B 1 171 ? -4.77 -28.359 8.578 1 82.5 171 ASN B O 1
ATOM 3321 N N . PRO B 1 172 ? -6.051 -27.938 10.32 1 81.81 172 PRO B N 1
ATOM 3322 C CA . PRO B 1 172 ? -5.238 -28.812 11.164 1 81.81 172 PRO B CA 1
ATOM 3323 C C . PRO B 1 172 ? -5.227 -30.25 10.688 1 81.81 172 PRO B C 1
ATOM 3325 O O . PRO B 1 172 ? -4.289 -31 10.977 1 81.81 172 PRO B O 1
ATOM 3328 N N . LYS B 1 173 ? -6.301 -30.797 10.18 1 82.44 173 LYS B N 1
ATOM 3329 C CA . LYS B 1 173 ? -6.348 -32.156 9.656 1 82.44 173 LYS B CA 1
ATOM 3330 C C . LYS B 1 173 ? -5.836 -32.219 8.219 1 82.44 173 LYS B C 1
ATOM 3332 O O . LYS B 1 173 ? -6.336 -33 7.406 1 82.44 173 LYS B O 1
ATOM 3337 N N . PHE B 1 174 ? -4.789 -31.391 7.945 1 81.56 174 PHE B N 1
ATOM 3338 C CA . PHE B 1 174 ? -4.184 -31.156 6.641 1 81.56 174 PHE B CA 1
ATOM 3339 C C . PHE B 1 174 ? -3.617 -32.438 6.066 1 81.56 174 PHE B C 1
ATOM 3341 O O . PHE B 1 174 ? -2.854 -33.156 6.734 1 81.56 174 PHE B O 1
ATOM 3348 N N . ASN B 1 175 ? -4.125 -32.812 4.906 1 86.31 175 ASN B N 1
ATOM 3349 C CA . ASN B 1 175 ? -3.58 -33.8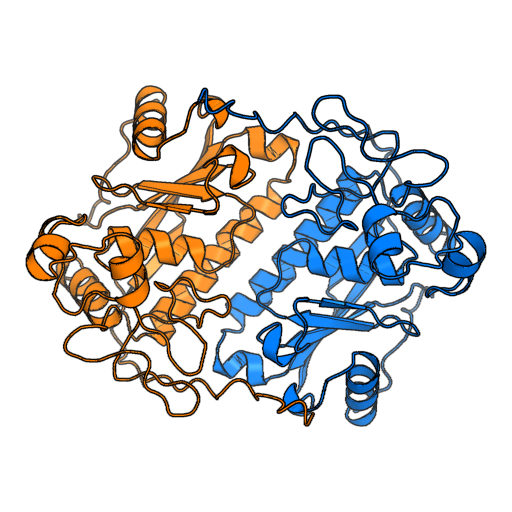12 3.988 1 86.31 175 ASN B CA 1
ATOM 3350 C C . ASN B 1 175 ? -3.201 -33.188 2.646 1 86.31 175 ASN B C 1
ATOM 3352 O O . ASN B 1 175 ? -4.074 -32.75 1.896 1 86.31 175 ASN B O 1
ATOM 3356 N N . VAL B 1 176 ? -1.936 -33.281 2.365 1 87.44 176 VAL B N 1
ATOM 3357 C CA . VAL B 1 176 ? -1.386 -32.531 1.235 1 87.44 176 VAL B CA 1
ATOM 3358 C C . VAL B 1 176 ? -2.098 -32.938 -0.051 1 87.44 176 VAL B C 1
ATOM 3360 O O . VAL B 1 176 ? -2.52 -32.094 -0.836 1 87.44 176 VAL B O 1
ATOM 3363 N N . ASP B 1 177 ? -2.285 -34.25 -0.257 1 87.25 177 ASP B N 1
ATOM 3364 C CA . ASP B 1 177 ? -2.871 -34.75 -1.496 1 87.25 177 ASP B CA 1
ATOM 3365 C C . ASP B 1 177 ? -4.328 -34.312 -1.63 1 87.25 177 ASP B C 1
ATOM 3367 O O . ASP B 1 177 ? -4.758 -33.875 -2.701 1 87.25 177 ASP B O 1
ATOM 3371 N N . SER B 1 178 ? -5.039 -34.5 -0.568 1 86.62 178 SER B N 1
ATOM 3372 C CA . SER B 1 178 ? -6.438 -34.062 -0.575 1 86.62 178 SER B CA 1
ATOM 3373 C C . SER B 1 178 ? -6.555 -32.562 -0.772 1 86.62 178 SER B C 1
ATOM 3375 O O . SER B 1 178 ? -7.422 -32.094 -1.512 1 86.62 178 SER B O 1
ATOM 3377 N N . PHE B 1 179 ? -5.703 -31.891 -0.151 1 88.81 179 PHE B N 1
ATOM 3378 C CA . PHE B 1 179 ? -5.738 -30.422 -0.198 1 88.81 179 PHE B CA 1
ATOM 3379 C C . PHE B 1 179 ? -5.484 -29.922 -1.614 1 88.81 179 PHE B C 1
ATOM 3381 O O . PHE B 1 179 ? -6.27 -29.141 -2.148 1 88.81 179 PHE B O 1
ATOM 3388 N N . VAL B 1 180 ? -4.414 -30.359 -2.271 1 88.62 180 VAL B N 1
ATOM 3389 C CA . VAL B 1 180 ? -4.035 -29.844 -3.582 1 88.62 180 VAL B CA 1
ATOM 3390 C C . VAL B 1 180 ? -5.059 -30.281 -4.629 1 88.62 180 VAL B C 1
ATOM 3392 O O . VAL B 1 180 ? -5.305 -29.562 -5.598 1 88.62 180 VAL B O 1
ATOM 3395 N N . LYS B 1 181 ? -5.691 -31.391 -4.402 1 84.75 181 LYS B N 1
ATOM 3396 C CA . LYS B 1 181 ? -6.715 -31.875 -5.32 1 84.75 181 LYS B CA 1
ATOM 3397 C C . LYS B 1 181 ? -7.984 -31.047 -5.227 1 84.75 181 LYS B C 1
ATOM 3399 O O . LYS B 1 181 ? -8.68 -30.844 -6.227 1 84.75 181 LYS B O 1
ATOM 3404 N N . ASN B 1 182 ? -8.227 -30.469 -4.078 1 85.12 182 ASN B N 1
ATOM 3405 C CA . ASN B 1 182 ? -9.523 -29.828 -3.838 1 85.12 182 ASN B CA 1
ATOM 3406 C C . ASN B 1 182 ? -9.422 -28.312 -3.906 1 85.12 182 ASN B C 1
ATOM 3408 O O . ASN B 1 182 ? -10.438 -27.609 -3.844 1 85.12 182 ASN B O 1
ATOM 3412 N N . THR B 1 183 ? -8.312 -27.859 -4.074 1 87 183 THR B N 1
ATOM 3413 C CA . THR B 1 183 ? -8.125 -26.406 -4.148 1 87 183 THR B CA 1
ATOM 3414 C C . THR B 1 183 ? -8.156 -25.938 -5.598 1 87 183 THR B C 1
ATOM 3416 O O . THR B 1 183 ? -7.57 -26.578 -6.477 1 87 183 THR B O 1
ATOM 3419 N N . PHE B 1 184 ? -9.039 -24.906 -5.832 1 86.5 184 PHE B N 1
ATOM 3420 C CA . PHE B 1 184 ? -9.086 -24.297 -7.156 1 86.5 184 PHE B CA 1
ATOM 3421 C C . PHE B 1 184 ? -7.68 -23.953 -7.633 1 86.5 184 PHE B C 1
ATOM 3423 O O . PHE B 1 184 ? -6.871 -23.422 -6.867 1 86.5 184 PHE B O 1
ATOM 3430 N N . PRO B 1 185 ? -7.297 -24.359 -8.867 1 90.56 185 PRO B N 1
ATOM 3431 C CA . PRO B 1 185 ? -8.164 -24.859 -9.93 1 90.56 185 PRO B CA 1
ATOM 3432 C C . PRO B 1 185 ? -8.164 -26.391 -10.023 1 90.56 185 PRO B C 1
ATOM 3434 O O . PRO B 1 185 ? -8.336 -26.953 -11.109 1 90.56 185 PRO B O 1
ATOM 3437 N N . HIS B 1 186 ? -7.926 -27.141 -8.93 1 79.38 186 HIS B N 1
ATOM 3438 C CA . HIS B 1 186 ? -8.07 -28.578 -8.719 1 79.38 186 HIS B CA 1
ATOM 3439 C C . HIS B 1 186 ? -6.984 -29.359 -9.453 1 79.38 186 HIS B C 1
ATOM 3441 O O . HIS B 1 186 ? -7.164 -30.531 -9.773 1 79.38 186 HIS B O 1
ATOM 3447 N N . LYS B 1 187 ? -5.949 -28.781 -9.781 1 72.75 187 LYS B N 1
ATOM 3448 C CA . LYS B 1 187 ? -4.812 -29.438 -10.422 1 72.75 187 LYS B CA 1
ATOM 3449 C C . LYS B 1 187 ? -3.49 -28.922 -9.852 1 72.75 187 LYS B C 1
ATOM 3451 O O . LYS B 1 187 ? -2.529 -28.719 -10.594 1 72.75 187 LYS B O 1
ATOM 3456 N N . ASN B 1 188 ? -3.6 -28.828 -8.594 1 82.12 188 ASN B N 1
ATOM 3457 C CA . ASN B 1 188 ? -2.391 -28.312 -7.957 1 82.12 188 ASN B CA 1
ATOM 3458 C C . ASN B 1 188 ? -1.408 -29.438 -7.625 1 82.12 188 ASN B C 1
ATOM 3460 O O . ASN B 1 188 ? -1.793 -30.594 -7.555 1 82.12 188 ASN B O 1
ATOM 3464 N N . GLU B 1 189 ? -0.21 -29.078 -7.559 1 87.88 189 GLU B N 1
ATOM 3465 C CA . GLU B 1 189 ? 0.874 -30.016 -7.309 1 87.88 189 GLU B CA 1
ATOM 3466 C C . GLU B 1 189 ? 1.331 -29.969 -5.852 1 87.88 189 GLU B C 1
ATOM 3468 O O . GLU B 1 189 ? 1.128 -28.953 -5.172 1 87.88 189 GLU B O 1
ATOM 3473 N N . ARG B 1 190 ? 1.98 -31 -5.41 1 91.81 190 ARG B N 1
ATOM 3474 C CA . ARG B 1 190 ? 2.479 -31.094 -4.039 1 91.81 190 ARG B CA 1
ATOM 3475 C C . ARG B 1 190 ? 3.473 -29.969 -3.746 1 91.81 190 ARG B C 1
ATOM 3477 O O . ARG B 1 190 ? 3.664 -29.594 -2.59 1 91.81 190 ARG B O 1
ATOM 3484 N N . TYR B 1 191 ? 4.062 -29.469 -4.82 1 94.88 191 TYR B N 1
ATOM 3485 C CA . TYR B 1 191 ? 5.078 -28.453 -4.629 1 94.88 191 TYR B CA 1
ATOM 3486 C C . TYR B 1 191 ? 4.469 -27.047 -4.684 1 94.88 191 TYR B C 1
ATOM 3488 O O . TYR B 1 191 ? 5.188 -26.062 -4.781 1 94.88 191 TYR B O 1
ATOM 3496 N N . SER B 1 192 ? 3.176 -26.891 -4.551 1 97.19 192 SER B N 1
ATOM 3497 C CA . SER B 1 192 ? 2.465 -25.656 -4.848 1 97.19 192 SER B CA 1
ATOM 3498 C C . SER B 1 192 ? 2.354 -24.766 -3.609 1 97.19 192 SER B C 1
ATOM 3500 O O . SER B 1 192 ? 1.438 -23.953 -3.504 1 97.19 192 SER B O 1
ATOM 3502 N N . PHE B 1 193 ? 3.299 -24.922 -2.646 1 97.12 193 PHE B N 1
ATOM 3503 C CA . PHE B 1 193 ? 3.168 -24.125 -1.426 1 97.12 193 PHE B CA 1
ATOM 3504 C C . PHE B 1 193 ? 4.152 -22.969 -1.424 1 97.12 193 PHE B C 1
ATOM 3506 O O . PHE B 1 193 ? 5.211 -23.031 -2.055 1 97.12 193 PHE B O 1
ATOM 3513 N N . GLY B 1 194 ? 3.809 -21.891 -0.722 1 98.19 194 GLY B N 1
ATOM 3514 C CA . GLY B 1 194 ? 4.719 -20.781 -0.472 1 98.19 194 GLY B CA 1
ATOM 3515 C C . GLY B 1 194 ? 5.828 -21.125 0.502 1 98.19 194 GLY B C 1
ATOM 3516 O O . GLY B 1 194 ? 5.973 -22.281 0.897 1 98.19 194 GLY B O 1
ATOM 3517 N N . ALA B 1 195 ? 6.637 -20.125 0.791 1 98.25 195 ALA B N 1
ATOM 3518 C CA . ALA B 1 195 ? 7.766 -20.359 1.689 1 98.25 195 ALA B CA 1
ATOM 3519 C C . ALA B 1 195 ? 8.062 -19.125 2.529 1 98.25 195 ALA B C 1
ATOM 3521 O O . ALA B 1 195 ? 7.723 -18 2.139 1 98.25 195 ALA B O 1
ATOM 3522 N N . THR B 1 196 ? 8.617 -19.359 3.652 1 95.81 196 THR B N 1
ATOM 3523 C CA . THR B 1 196 ? 9.258 -18.328 4.473 1 95.81 196 THR B CA 1
ATOM 3524 C C . THR B 1 196 ? 10.766 -18.562 4.547 1 95.81 196 THR B C 1
ATOM 3526 O O . THR B 1 196 ? 11.227 -19.703 4.535 1 95.81 196 THR B O 1
ATOM 3529 N N . CYS B 1 197 ? 11.547 -17.531 4.543 1 95.44 197 CYS B N 1
ATOM 3530 C CA . CYS B 1 197 ? 13 -17.594 4.609 1 95.44 197 CYS B CA 1
ATOM 3531 C C . CYS B 1 197 ? 13.57 -16.344 5.277 1 95.44 197 CYS B C 1
ATOM 3533 O O . CYS B 1 197 ? 13.203 -15.227 4.926 1 95.44 197 CYS B O 1
ATOM 3535 N N . SER B 1 198 ? 14.422 -16.453 6.234 1 91.75 198 SER B N 1
ATOM 3536 C CA . SER B 1 198 ? 15.102 -15.375 6.953 1 91.75 198 SER B CA 1
ATOM 3537 C C . SER B 1 198 ? 14.094 -14.375 7.516 1 91.75 198 SER B C 1
ATOM 3539 O O . SER B 1 198 ? 14.25 -13.164 7.328 1 91.75 198 SER B O 1
ATOM 3541 N N . ASN B 1 199 ? 13 -14.852 8.039 1 87.12 199 ASN B N 1
ATOM 3542 C CA . ASN B 1 199 ? 11.945 -14.086 8.688 1 87.12 199 ASN B CA 1
ATOM 3543 C C . ASN B 1 199 ? 11.156 -13.242 7.684 1 87.12 199 ASN B C 1
ATOM 3545 O O . ASN B 1 199 ? 10.484 -12.289 8.062 1 87.12 199 ASN B O 1
ATOM 3549 N N . ARG B 1 200 ? 11.305 -13.547 6.43 1 91.62 200 ARG B N 1
ATOM 3550 C CA . ARG B 1 200 ? 10.5 -12.961 5.359 1 91.62 200 ARG B CA 1
ATOM 3551 C C . ARG B 1 200 ? 9.648 -14.016 4.672 1 91.62 200 ARG B C 1
ATOM 3553 O O . ARG B 1 200 ? 9.773 -15.211 4.961 1 91.62 200 ARG B O 1
ATOM 3560 N N . GLY B 1 201 ? 8.766 -13.633 3.855 1 94.31 201 GLY B N 1
ATOM 3561 C CA . GLY B 1 201 ? 7.891 -14.562 3.158 1 94.31 201 GLY B CA 1
ATOM 3562 C C . GLY B 1 201 ? 7.793 -14.281 1.669 1 94.31 201 GLY B C 1
ATOM 3563 O O . GLY B 1 201 ? 7.918 -13.141 1.236 1 94.31 201 GLY B O 1
ATOM 3564 N N . THR B 1 202 ? 7.574 -15.344 0.905 1 98.12 202 THR B N 1
ATOM 3565 C CA . THR B 1 202 ? 7.258 -15.172 -0.509 1 98.12 202 THR B CA 1
ATOM 3566 C C . THR B 1 202 ? 5.832 -14.656 -0.686 1 98.12 202 THR B C 1
ATOM 3568 O O . THR B 1 202 ? 5.094 -14.516 0.289 1 98.12 202 THR B O 1
ATOM 3571 N N . VAL B 1 203 ? 5.449 -14.328 -1.881 1 97.88 203 VAL B N 1
ATOM 3572 C CA . VAL B 1 203 ? 4.227 -13.586 -2.166 1 97.88 203 VAL B CA 1
ATOM 3573 C C . VAL B 1 203 ? 3.014 -14.383 -1.691 1 97.88 203 VAL B C 1
ATOM 3575 O O . VAL B 1 203 ? 1.982 -13.805 -1.34 1 97.88 203 VAL B O 1
ATOM 3578 N N . MET B 1 204 ? 3.076 -15.742 -1.525 1 97.5 204 MET B N 1
ATOM 3579 C CA . MET B 1 204 ? 1.953 -16.578 -1.11 1 97.5 204 MET B CA 1
ATOM 3580 C C . MET B 1 204 ? 1.994 -16.844 0.391 1 97.5 204 MET B C 1
ATOM 3582 O O . MET B 1 204 ? 1.273 -17.703 0.895 1 97.5 204 MET B O 1
ATOM 3586 N N . SER B 1 205 ? 2.799 -16.125 1.117 1 95 205 SER B N 1
ATOM 3587 C CA . SER B 1 205 ? 2.871 -16.281 2.566 1 95 205 SER B CA 1
ATOM 3588 C C . SER B 1 205 ? 2.102 -15.18 3.281 1 95 205 SER B C 1
ATOM 3590 O O . SER B 1 205 ? 1.588 -14.258 2.643 1 95 205 SER B O 1
ATOM 3592 N N . TYR B 1 206 ? 2.037 -15.281 4.605 1 88.81 206 TYR B N 1
ATOM 3593 C CA . TYR B 1 206 ? 1.352 -14.281 5.418 1 88.81 206 TYR B CA 1
ATOM 3594 C C . TYR B 1 206 ? 2.336 -13.531 6.309 1 88.81 206 TYR B C 1
ATOM 3596 O O . TYR B 1 206 ? 1.955 -12.992 7.352 1 88.81 206 TYR B O 1
ATOM 3604 N N . GLU B 1 207 ? 3.602 -13.57 5.879 1 87.06 207 GLU B N 1
ATOM 3605 C CA . GLU B 1 207 ? 4.59 -12.828 6.656 1 87.06 207 GLU B CA 1
ATOM 3606 C C . GLU B 1 207 ? 4.379 -11.32 6.523 1 87.06 207 GLU B C 1
ATOM 3608 O O . GLU B 1 207 ? 3.812 -10.852 5.531 1 87.06 207 GLU B O 1
ATOM 3613 N N . LYS B 1 208 ? 4.789 -10.617 7.484 1 80.06 208 LYS B N 1
ATOM 3614 C CA . LYS B 1 208 ? 4.699 -9.164 7.457 1 80.06 208 LYS B CA 1
ATOM 3615 C C . LYS B 1 208 ? 5.586 -8.578 6.363 1 80.06 208 LYS B C 1
ATOM 3617 O O . LYS B 1 208 ? 5.211 -7.605 5.703 1 80.06 208 LYS B O 1
ATOM 3622 N N . ASP B 1 209 ? 6.746 -9.203 6.258 1 85.94 209 ASP B N 1
ATOM 3623 C CA . ASP B 1 209 ? 7.691 -8.773 5.23 1 85.94 209 ASP B CA 1
ATOM 3624 C C . ASP B 1 209 ? 7.695 -9.75 4.055 1 85.94 209 ASP B C 1
ATOM 3626 O O . ASP B 1 209 ? 8.281 -10.828 4.133 1 85.94 209 ASP B O 1
ATOM 3630 N N . ILE B 1 210 ? 7.148 -9.312 2.949 1 92.25 210 ILE B N 1
ATOM 3631 C CA . ILE B 1 210 ? 6.992 -10.156 1.772 1 92.25 210 ILE B CA 1
ATOM 3632 C C . ILE B 1 210 ? 8.047 -9.789 0.729 1 92.25 210 ILE B C 1
ATOM 3634 O O . ILE B 1 210 ? 8.234 -8.609 0.417 1 92.25 210 ILE B O 1
ATOM 3638 N N . ILE B 1 211 ? 8.781 -10.75 0.267 1 94.94 211 ILE B N 1
ATOM 3639 C CA . ILE B 1 211 ? 9.648 -10.508 -0.884 1 94.94 211 ILE B CA 1
ATOM 3640 C C . ILE B 1 211 ? 8.836 -10.61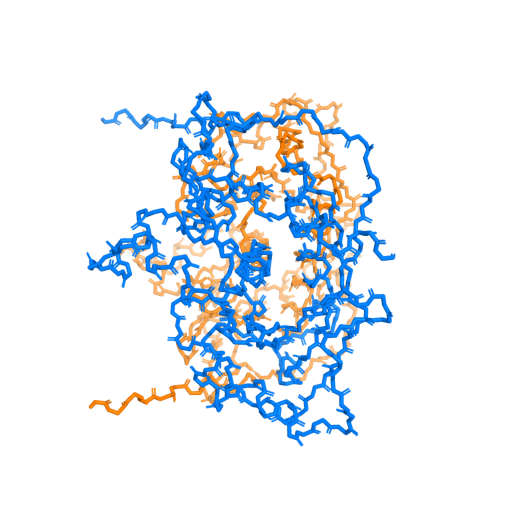7 -2.172 1 94.94 211 ILE B C 1
ATOM 3642 O O . ILE B 1 211 ? 7.898 -11.422 -2.254 1 94.94 211 ILE B O 1
ATOM 3646 N N . PRO B 1 212 ? 9.109 -9.805 -3.166 1 97.56 212 PRO B N 1
ATOM 3647 C CA . PRO B 1 212 ? 8.383 -9.875 -4.434 1 97.56 212 PRO B CA 1
ATOM 3648 C C . PRO B 1 212 ? 8.812 -11.062 -5.297 1 97.56 212 PRO B C 1
ATOM 3650 O O . PRO B 1 212 ? 9.336 -10.867 -6.398 1 97.56 212 PRO B O 1
ATOM 3653 N N . ALA B 1 213 ? 8.531 -12.242 -4.812 1 98.62 213 ALA B N 1
ATOM 3654 C CA . ALA B 1 213 ? 8.859 -13.484 -5.512 1 98.62 213 ALA B CA 1
ATOM 3655 C C . ALA B 1 213 ? 7.977 -14.633 -5.031 1 98.62 213 ALA B C 1
ATOM 3657 O O . ALA B 1 213 ? 7.496 -14.625 -3.896 1 98.62 213 ALA B O 1
ATOM 3658 N N . TYR B 1 214 ? 7.766 -15.578 -5.898 1 98.81 214 TYR B N 1
ATOM 3659 C CA . TYR B 1 214 ? 7.168 -16.859 -5.531 1 98.81 214 TYR B CA 1
ATOM 3660 C C . TYR B 1 214 ? 8.211 -17.797 -4.926 1 98.81 214 TYR B C 1
ATOM 3662 O O . TYR B 1 214 ? 9.414 -17.609 -5.133 1 98.81 214 TYR B O 1
ATOM 3670 N N . SER B 1 215 ? 7.777 -18.766 -4.168 1 98.88 215 SER B N 1
ATOM 3671 C CA . SER B 1 215 ? 8.695 -19.75 -3.615 1 98.88 215 SER B CA 1
ATOM 3672 C C . SER B 1 215 ? 9.414 -20.516 -4.723 1 98.88 215 SER B C 1
ATOM 3674 O O . SER B 1 215 ? 8.812 -20.844 -5.75 1 98.88 215 SER B O 1
ATOM 3676 N N . SER B 1 216 ? 10.672 -20.75 -4.547 1 98.75 216 SER B N 1
ATOM 3677 C CA . SER B 1 216 ? 11.539 -21.422 -5.504 1 98.75 216 SER B CA 1
ATOM 3678 C C . SER B 1 216 ? 12.836 -21.891 -4.848 1 98.75 216 SER B C 1
ATOM 3680 O O . SER B 1 216 ? 13.398 -21.172 -4.008 1 98.75 216 SER B O 1
ATOM 3682 N N . PRO B 1 217 ? 13.359 -23.062 -5.203 1 98.5 217 PRO B N 1
ATOM 3683 C CA . PRO B 1 217 ? 14.664 -23.469 -4.672 1 98.5 217 PRO B CA 1
ATOM 3684 C C . PRO B 1 217 ? 15.805 -22.594 -5.164 1 98.5 217 PRO B C 1
ATOM 3686 O O . PRO B 1 217 ? 16.922 -22.656 -4.633 1 98.5 217 PRO B O 1
ATOM 3689 N N . ASP B 1 218 ? 15.578 -21.719 -6.168 1 98.31 218 ASP B N 1
ATOM 3690 C CA . ASP B 1 218 ? 16.625 -20.922 -6.789 1 98.31 218 ASP B CA 1
ATOM 3691 C C . ASP B 1 218 ? 16.672 -19.516 -6.188 1 98.31 218 ASP B C 1
ATOM 3693 O O . ASP B 1 218 ? 17.438 -18.656 -6.652 1 98.31 218 ASP B O 1
ATOM 3697 N N . ILE B 1 219 ? 15.875 -19.234 -5.223 1 98.31 219 ILE B N 1
ATOM 3698 C CA . ILE B 1 219 ? 15.797 -17.922 -4.594 1 98.31 219 ILE B CA 1
ATOM 3699 C C . ILE B 1 219 ? 16.172 -18.031 -3.119 1 98.31 219 ILE B C 1
ATOM 3701 O O . ILE B 1 219 ? 15.781 -18.969 -2.436 1 98.31 219 ILE B O 1
ATOM 3705 N N . SER B 1 220 ? 16.953 -17.094 -2.615 1 97.88 220 SER B N 1
ATOM 3706 C CA . SER B 1 220 ? 17.344 -17.125 -1.207 1 97.88 220 SER B CA 1
ATOM 3707 C C . SER B 1 220 ? 17.406 -15.711 -0.624 1 97.88 220 SER B C 1
ATOM 3709 O O . SER B 1 220 ? 17.5 -14.734 -1.364 1 97.88 220 SER B O 1
ATOM 3711 N N . VAL B 1 221 ? 17.219 -15.648 0.594 1 94.81 221 VAL B N 1
ATOM 3712 C CA . VAL B 1 221 ? 17.406 -14.438 1.381 1 94.81 221 VAL B CA 1
ATOM 3713 C C . VAL B 1 221 ? 18.406 -14.703 2.504 1 94.81 221 VAL B C 1
ATOM 3715 O O . VAL B 1 221 ? 18.203 -15.602 3.324 1 94.81 221 VAL B O 1
ATOM 3718 N N . GLY B 1 222 ? 19.516 -13.953 2.5 1 92.38 222 GLY B N 1
ATOM 3719 C CA . GLY B 1 222 ? 20.516 -14.156 3.535 1 92.38 222 GLY B CA 1
ATOM 3720 C C . GLY B 1 222 ? 21.047 -15.578 3.574 1 92.38 222 GLY B C 1
ATOM 3721 O O . GLY B 1 222 ? 21.266 -16.125 4.648 1 92.38 222 GLY B O 1
ATOM 3722 N N . GLY B 1 223 ? 21 -16.188 2.395 1 94.44 223 GLY B N 1
ATOM 3723 C CA . GLY B 1 223 ? 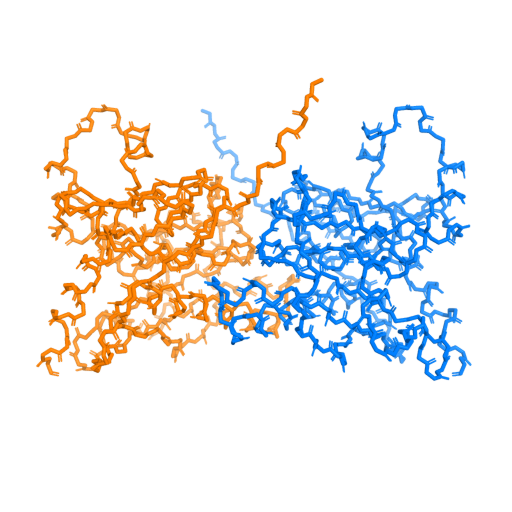21.547 -17.531 2.299 1 94.44 223 GLY B CA 1
ATOM 3724 C C . GLY B 1 223 ? 20.5 -18.609 2.547 1 94.44 223 GLY B C 1
ATOM 3725 O O . GLY B 1 223 ? 20.734 -19.781 2.23 1 94.44 223 GLY B O 1
ATOM 3726 N N . GLU B 1 224 ? 19.422 -18.234 3.131 1 97.12 224 GLU B N 1
ATOM 3727 C CA . GLU B 1 224 ? 18.359 -19.203 3.346 1 97.12 224 GLU B CA 1
ATOM 3728 C C . GLU B 1 224 ? 17.453 -19.312 2.119 1 97.12 224 GLU B C 1
ATOM 3730 O O . GLU B 1 224 ? 16.906 -18.312 1.654 1 97.12 224 GLU B O 1
ATOM 3735 N N . VAL B 1 225 ? 17.297 -20.516 1.643 1 98.25 225 VAL B N 1
ATOM 3736 C CA . VAL B 1 225 ? 16.516 -20.75 0.43 1 98.25 225 VAL B CA 1
ATOM 3737 C C . VAL B 1 225 ? 15.031 -20.5 0.715 1 98.25 225 VAL B C 1
ATOM 3739 O O . VAL B 1 225 ? 14.516 -20.906 1.76 1 98.25 225 VAL B O 1
ATOM 3742 N N . CYS B 1 226 ? 14.336 -19.875 -0.209 1 98.44 226 CYS B N 1
ATOM 3743 C CA . CYS B 1 226 ? 12.922 -19.547 -0.066 1 98.44 226 CYS B CA 1
ATOM 3744 C C . CYS B 1 226 ? 12.055 -20.531 -0.842 1 98.44 226 CYS B C 1
ATOM 3746 O O . CYS B 1 226 ? 11.258 -20.109 -1.692 1 98.44 226 CYS B O 1
ATOM 3748 N N . GLY B 1 227 ? 12.148 -21.75 -0.649 1 98.5 227 GLY B N 1
ATOM 3749 C CA . GLY B 1 227 ? 11.383 -22.797 -1.309 1 98.5 227 GLY B CA 1
ATOM 3750 C C . GLY B 1 227 ? 12.172 -24.078 -1.508 1 98.5 227 GLY B C 1
ATOM 3751 O O . GLY B 1 227 ? 13.312 -24.188 -1.045 1 98.5 227 GLY B O 1
ATOM 3752 N N . ASP B 1 228 ? 11.555 -25.062 -2.062 1 97.5 228 ASP B N 1
ATOM 3753 C CA . ASP B 1 228 ? 12.18 -26.328 -2.422 1 97.5 228 ASP B CA 1
ATOM 3754 C C . ASP B 1 228 ? 11.43 -27.016 -3.559 1 97.5 228 ASP B C 1
ATOM 3756 O O . ASP B 1 228 ? 10.297 -26.641 -3.881 1 97.5 228 ASP B O 1
ATOM 3760 N N . GLN B 1 229 ? 12.055 -28.031 -4.098 1 96.5 229 GLN B N 1
ATOM 3761 C CA . GLN B 1 229 ? 11.531 -28.672 -5.301 1 96.5 229 GLN B CA 1
ATOM 3762 C C . GLN B 1 229 ? 10.297 -29.516 -4.984 1 96.5 229 GLN B C 1
ATOM 3764 O O . GLN B 1 229 ? 9.43 -29.688 -5.836 1 96.5 229 GLN B O 1
ATOM 3769 N N . LEU B 1 230 ? 10.133 -29.906 -3.793 1 94.81 230 LEU B N 1
ATOM 3770 C CA . LEU B 1 230 ? 9.18 -30.969 -3.492 1 94.81 230 LEU B CA 1
ATOM 3771 C C . LEU B 1 230 ? 7.891 -30.391 -2.91 1 94.81 230 LEU B C 1
ATOM 3773 O O . LEU B 1 230 ? 6.816 -30.969 -3.082 1 94.81 230 LEU B O 1
ATOM 3777 N N . SER B 1 231 ? 7.969 -29.281 -2.258 1 95.38 231 SER B N 1
ATOM 3778 C CA . SER B 1 231 ? 6.777 -28.844 -1.54 1 95.38 231 SER B CA 1
ATOM 3779 C C . SER B 1 231 ? 6.52 -27.359 -1.771 1 95.38 231 SER B C 1
ATOM 3781 O O . SER B 1 231 ? 5.367 -26.922 -1.812 1 95.38 231 SER B O 1
ATOM 3783 N N . ALA B 1 232 ? 7.559 -26.531 -1.931 1 97.88 232 ALA B N 1
ATOM 3784 C CA . ALA B 1 232 ? 7.406 -25.078 -1.971 1 97.88 232 ALA B CA 1
ATOM 3785 C C . ALA B 1 232 ? 8.031 -24.5 -3.234 1 97.88 232 ALA B C 1
ATOM 3787 O O . ALA B 1 232 ? 9.07 -23.844 -3.174 1 97.88 232 ALA B O 1
ATOM 3788 N N . ASN B 1 233 ? 7.387 -24.719 -4.332 1 98.5 233 ASN B N 1
ATOM 3789 C CA . ASN B 1 233 ? 7.824 -24.234 -5.637 1 98.5 233 ASN B CA 1
ATOM 3790 C C . ASN B 1 233 ? 6.668 -23.656 -6.438 1 98.5 233 ASN B C 1
ATOM 3792 O O . ASN B 1 233 ? 6.363 -24.125 -7.535 1 98.5 233 ASN B O 1
ATOM 3796 N N . ASN B 1 234 ? 6.156 -22.594 -5.91 1 98.69 234 ASN B N 1
ATOM 3797 C CA . ASN B 1 234 ? 5.062 -21.922 -6.594 1 98.69 234 ASN B CA 1
ATOM 3798 C C . ASN B 1 234 ? 5.512 -21.344 -7.934 1 98.69 234 ASN B C 1
ATOM 3800 O O . ASN B 1 234 ? 4.703 -21.203 -8.852 1 98.69 234 ASN B O 1
ATOM 3804 N N . ALA B 1 235 ? 6.789 -21.031 -8.031 1 98.69 235 ALA B N 1
ATOM 3805 C CA . ALA B 1 235 ? 7.293 -20.578 -9.328 1 98.69 235 ALA B CA 1
ATOM 3806 C C . ALA B 1 235 ? 7.051 -21.625 -10.398 1 98.69 235 ALA B C 1
ATOM 3808 O O . ALA B 1 235 ? 6.613 -21.312 -11.508 1 98.69 235 ALA B O 1
ATOM 3809 N N . GLN B 1 236 ? 7.305 -22.859 -10.062 1 97.88 236 GLN B N 1
ATOM 3810 C CA . GLN B 1 236 ? 7.074 -23.953 -11.008 1 97.88 236 GLN B CA 1
ATOM 3811 C C . GLN B 1 236 ? 5.594 -24.062 -11.352 1 97.88 236 GLN B C 1
ATOM 3813 O O . GLN B 1 236 ? 5.242 -24.344 -12.5 1 97.88 236 GLN B O 1
ATOM 3818 N N . VAL B 1 237 ? 4.727 -23.875 -10.359 1 97.75 237 VAL B N 1
ATOM 3819 C CA . VAL B 1 237 ? 3.285 -23.922 -10.586 1 97.75 237 VAL B CA 1
ATOM 3820 C C . VAL B 1 237 ? 2.898 -22.922 -11.672 1 97.75 237 VAL B C 1
ATOM 3822 O O . VAL B 1 237 ? 2.178 -23.25 -12.609 1 97.75 237 VAL B O 1
ATOM 3825 N N . LEU B 1 238 ? 3.355 -21.719 -11.586 1 98.19 238 LEU B N 1
ATOM 3826 C CA . LEU B 1 238 ? 2.969 -20.672 -12.523 1 98.19 238 LEU B CA 1
ATOM 3827 C C . LEU B 1 238 ? 3.691 -20.844 -13.859 1 98.19 238 LEU B C 1
ATOM 3829 O O . LEU B 1 238 ? 3.168 -20.453 -14.906 1 98.19 238 LEU B O 1
ATOM 3833 N N . ARG B 1 239 ? 4.941 -21.438 -13.844 1 97.19 239 ARG B N 1
ATOM 3834 C CA . ARG B 1 239 ? 5.57 -21.781 -15.117 1 97.19 239 ARG B CA 1
ATOM 3835 C C . ARG B 1 239 ? 4.746 -22.812 -15.875 1 97.19 239 ARG B C 1
ATOM 3837 O O . ARG B 1 239 ? 4.605 -22.734 -17.094 1 97.19 239 ARG B O 1
ATOM 3844 N N . ASN B 1 240 ? 4.242 -23.797 -15.133 1 95.94 240 ASN B N 1
ATOM 3845 C CA . ASN B 1 240 ? 3.373 -24.781 -15.75 1 95.94 240 ASN B CA 1
ATOM 3846 C C . ASN B 1 240 ? 2.096 -24.156 -16.297 1 95.94 240 ASN B C 1
ATOM 3848 O O . ASN B 1 240 ? 1.606 -24.547 -17.359 1 95.94 240 ASN B O 1
ATOM 3852 N N . PHE B 1 241 ? 1.546 -23.172 -15.594 1 96.38 241 PHE B N 1
ATOM 3853 C CA . PHE B 1 241 ? 0.398 -22.422 -16.062 1 96.38 241 PHE B CA 1
ATOM 3854 C C . PHE B 1 241 ? 0.712 -21.734 -17.391 1 96.38 241 PHE B C 1
ATOM 3856 O O . PHE B 1 241 ? -0.077 -21.812 -18.328 1 96.38 241 PHE B O 1
ATOM 3863 N N . ALA B 1 242 ? 1.847 -21.078 -17.422 1 96.94 242 ALA B N 1
ATOM 3864 C CA . ALA B 1 242 ? 2.26 -20.391 -18.656 1 96.94 242 ALA B CA 1
ATOM 3865 C C . ALA B 1 242 ? 2.385 -21.375 -19.812 1 96.94 242 ALA B C 1
ATOM 3867 O O . ALA B 1 242 ? 1.933 -21.094 -20.922 1 96.94 242 ALA B O 1
ATOM 3868 N N . LYS B 1 243 ? 3 -22.469 -19.547 1 94.88 243 LYS B N 1
ATOM 3869 C CA . LYS B 1 243 ? 3.199 -23.484 -20.562 1 94.88 243 LYS B CA 1
ATOM 3870 C C . LYS B 1 243 ? 1.864 -24 -21.094 1 94.88 243 LYS B C 1
ATOM 3872 O O . LYS B 1 243 ? 1.719 -24.25 -22.297 1 94.88 243 LYS B O 1
ATOM 3877 N N . LYS B 1 244 ? 0.945 -24.172 -20.234 1 94.38 244 LYS B N 1
ATOM 3878 C CA . LYS B 1 244 ? -0.369 -24.703 -20.578 1 94.38 244 LYS B CA 1
ATOM 3879 C C . LYS B 1 244 ? -1.07 -23.812 -21.594 1 94.38 244 LYS B C 1
ATOM 3881 O O . LYS B 1 244 ? -1.774 -24.297 -22.484 1 94.38 244 LYS B O 1
ATOM 3886 N N . TYR B 1 245 ? -0.835 -22.516 -21.516 1 94.56 245 TYR B N 1
ATOM 3887 C CA . TYR B 1 245 ? -1.615 -21.594 -22.344 1 94.56 245 TYR B CA 1
ATOM 3888 C C . TYR B 1 245 ? -0.743 -20.938 -23.391 1 94.56 245 TYR B C 1
ATOM 3890 O O . TYR B 1 245 ? -1.231 -20.141 -24.203 1 94.56 245 TYR B O 1
ATOM 3898 N N . ALA B 1 246 ? 0.573 -21.031 -23.359 1 84.75 246 ALA B N 1
ATOM 3899 C CA . ALA B 1 246 ? 1.457 -20.469 -24.375 1 84.75 246 ALA B CA 1
ATOM 3900 C C . ALA B 1 246 ? 1.204 -21.125 -25.734 1 84.75 246 ALA B C 1
ATOM 3902 O O . ALA B 1 246 ? 1.455 -20.5 -26.781 1 84.75 246 ALA B O 1
ATOM 3903 N N . SER B 1 247 ? 1.044 -22.5 -25.828 1 63.25 247 SER B N 1
ATOM 3904 C CA . SER B 1 247 ? 1.054 -23.281 -27.062 1 63.25 247 SER B CA 1
ATOM 3905 C C . SER B 1 247 ? -0.087 -22.859 -27.984 1 63.25 247 SER B C 1
ATOM 3907 O O . SER B 1 247 ? -0.111 -23.219 -29.156 1 63.25 247 SER B O 1
ATOM 3909 N N . ASN B 1 248 ? -1.104 -22 -27.5 1 47.25 248 ASN B N 1
ATOM 3910 C CA . ASN B 1 248 ? -2.141 -21.906 -28.531 1 47.25 248 ASN B CA 1
ATOM 3911 C C . ASN B 1 248 ? -1.818 -20.828 -29.547 1 47.25 248 ASN B C 1
ATOM 3913 O O . ASN B 1 248 ? -1.28 -19.766 -29.203 1 47.25 248 ASN B O 1
#

Sequence (496 aa):
MQCVYAVAGELKLPDCPNSPKLETEIYFYIDENVLDEYSKKFVDSKINTWVEYSNLTLENSCIPITRKVTKVEYLSHIDSTWFQHVDVAKDLLKYHSAYEIPETNSSGVPIFKAILFSNAADSFKSQWCGVASASANYFVIGLNCYDSVMEHEIGHLSGANHDMKTVLEENPKFNVDSFVKNTFPHKNERYSFGATCSNRGTVMSYEKDIIPAYSSPDISVGGEVCGDQLSANNAQVLRNFAKKYASNMQCVYAVAGELKLPDCPNSPKLETEIYFYIDENVLDEYSKKFVDSKINTWVEYSNLTLENSCIPITRKVTKVEYLSHIDSTWFQHVDVAKDLLKYHSAYEIPETNSSGVPIFKAILFSNAADSFKSQWCGVASASANYFVIGLNCYDSVMEHEIGHLSGANHDMKTVLEENPKFNVDSFVKNTFPHKNERYSFGATCSNRGTVMSYEKDIIPAYSSPDISVGGEVCGDQLSANNAQVLRNFAKKYASN

Nearest PDB structures (foldseek):
  3hdb-assembly1_A  TM=7.152E-01  e=4.906E-07  Deinagkistrodon acutus
  2dw0-assembly1_A  TM=6.562E-01  e=1.475E-07  Crotalus atrox
  4dd8-assembly1_A  TM=6.493E-01  e=2.447E-07  Homo sapiens
  4dd8-assembly3_C  TM=6.480E-01  e=7.639E-07  Homo sapiens
  1iag-assembly1_A-2  TM=6.104E-01  e=5.568E-07  Crotalus adamanteus

Secondary structure (DSSP, 8-state):
-------PPPEE-PPPP--PPEEEEEEEEEEGGGGGTS-HHHHHHHHHHHHHHHHHHHHHTT--EEEEEEEEEEESS--GGG-SSHHHHHHHHHHH-SSPPPSB-TTSPBEEEEEEES-HHHH-SSS-SEEE-SSSSEEEEETTS-TTHHHHHHHHHTT----HHHHHHH-TT--HHHHHHHSTTS---TTB---EETTEE-TTS--SSB-SS---TT-EETTEES--SSSB-HHHHHHHHHHHHHT-/-------PPPEE-PPPP--PPEEEEEEEEEEGGGGGTS-HHHHHHHHHHHHHHHHHHHHHTT--EEEEEEEEEEESS--GGG-SSHHHHHHHHHHH-SSPPPSB-TTSPBEEEEEEES-HHHH-SSS-SEEE-SSSSEEEEETTS-TTHHHHHHHHHTT-B--HHHHHHH-TT--HHHHHHHSTTS---TTBB--EETTEE-TTS--SSB-SS---TT-EETTEES--SSSB-HHHHHHHHHHHHHT-

Solvent-accessible surface area (backbone atoms only — not comparable to full-atom values): 25390 Å² total; per-residue (Å²): 131,81,78,73,75,71,68,72,48,59,64,44,67,59,89,57,81,91,61,84,56,36,78,35,44,31,36,37,41,29,26,44,71,33,59,65,69,42,50,70,67,34,54,52,33,46,53,51,30,31,42,39,39,36,37,45,18,26,54,51,37,58,25,47,48,38,67,41,77,78,44,80,44,75,34,84,79,59,52,47,83,72,23,85,39,52,64,56,44,52,50,50,50,55,68,70,41,93,56,86,80,68,64,41,49,97,75,66,42,62,32,38,35,38,41,36,35,59,29,23,60,41,37,32,84,41,101,42,39,57,43,52,34,71,83,50,55,39,27,33,36,18,66,73,41,64,59,54,48,60,44,31,34,51,35,31,57,55,29,32,37,47,14,62,71,58,46,40,71,78,32,78,88,67,45,69,68,63,48,28,48,68,35,40,73,45,74,33,51,74,20,16,15,15,18,61,27,79,87,25,10,18,43,39,35,86,47,92,45,60,46,58,23,47,6,22,60,66,28,26,24,58,81,31,50,23,31,29,86,67,38,11,18,23,28,58,39,47,37,51,48,33,57,72,53,53,80,102,133,80,77,73,75,70,66,74,49,60,65,43,66,58,88,57,81,92,62,84,56,37,78,35,45,30,37,38,42,28,28,45,70,32,59,65,70,41,50,70,67,35,53,53,34,46,53,51,29,31,42,38,42,35,37,44,17,26,55,51,38,56,26,47,48,39,66,42,78,79,44,78,44,76,34,85,78,59,52,46,82,73,23,83,39,50,64,56,46,51,51,52,49,56,68,70,42,93,57,86,78,68,63,41,50,97,75,65,41,61,32,38,35,39,41,38,34,60,32,22,56,41,35,32,86,39,100,44,38,58,43,51,32,69,84,51,56,38,27,33,37,17,66,72,40,63,58,55,47,62,44,31,35,50,36,31,57,55,29,31,36,46,14,61,70,59,46,39,70,78,33,75,89,67,44,70,69,62,47,27,48,68,35,39,72,46,74,34,51,74,19,15,15,14,17,62,28,79,88,26,10,17,42,39,34,87,48,92,46,60,45,58,24,47,6,23,61,66,27,26,25,58,81,32,49,22,31,29,84,67,40,12,18,23,27,57,38,48,37,50,48,34,57,72,54,53,81,103

Radius of gyration: 23.24 Å; Cα contacts (8 Å, |Δi|>4): 1118; chains: 2; bounding box: 54×70×60 Å

Foldseek 3Di:
DPPPPQDFFDKDFDDADDDAAAEAEEAEEEALCLVVPDPPVLLVVLVVLLQVLLQVQCVRLNARYHYDYDYYHYDNFQFLQPAQDFVVSVVSCCVPDPDHDDQDPPLRQGHAYEYEYAFQCSHHVDPAQKDADQDGRYMYGYSPDDSLVVSLNNLQQLQAAEAPVVVCVVPVVDDLVVVSCRGPVRDHAQQRYWFDASQETDSNYDGPHYDSYFADQRMHGNPTHGGDDGHGRSSVSSNVSRVVRVVD/DPPPPQDWFDKDFDDADDDAAAEAEEAEEEALCLVVPDPPVLLVVLVVLLQVLLQVQCVRLNARY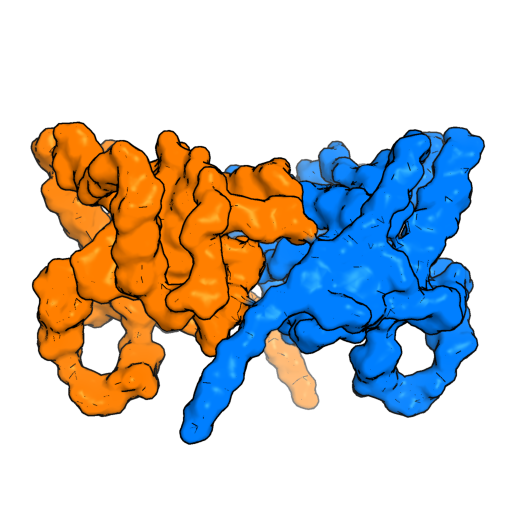HYDYDYYHYDNFQFLQVAQDFVVSVVSCCVPDPDHDDQDPPLRQGHAYEYEYAFQCSHHVDPAQKDADQDGRYMYGYSPDDSLVVSLNNLQQLQAAEAPVVVCVVPVVDDLVVVSCRGPVRDHAQQRYWFDASQETDSNYDGPHYDSYFADQRMHGNPTHGGDDGHGRSSVSSNVSRVVRVVD

pLDDT: mean 88.36, std 15.14, range [18.58, 98.88]